Protein AF-A0A5N5T866-F1 (afdb_monomer)

Radius of gyration: 34.42 Å; Cα contacts (8 Å, |Δi|>4): 863; chains: 1; bounding box: 87×98×112 Å

Sequence (729 aa):
MKEPYFLEASLPQYVKKYMQENKVIDIEDMTIYLMKTHKDFKFKKKRNFMKSVEKAYKWELYKMAQETPVKELNDYENFKIDNGDNEDIIEVSVKKDSSSKKENDFDINKWYKSPSAKSSEVSTENEEVQKPAKNKKRKREEDIDSLIINELKKSKGSVEKLTFKHDLSSFKGLKYLPVGIGRIAAFFVAKHRHILAKSFLLAGPLGSGKSMIIEYFASRFQIPVIRISTSSLNSGPVNNGKNVMKEAVSEALANEPCILHITNIDDISKKEYGTNRGIDRNINEQIVDAIQKLRNSDKKVLLVAEARNLEQIDSVLHSKFQKIINFPVLCQEAKLLIIKQLCEERGLDLQDINLDDIVSRTTSFVAGDLIKLIEHVADIIYEREVLSLSKEALDDPFGEHFTNEYASKLDVPTRKVTDKDFYTAFSMFKPTLKEKGFPTMSNTKWEDIGGLEDIKQEIREKVLGPIKYKDEYARFGIKKPVGILMYGPPGCGKTILTEAVANEAGVNLCSVRGPELLNMYQGESERGIREVFQRAASVAPCIIFFDEFDSLCQNRVGSMDNGSRYTIVNTLLAEMNGFGGRNDVYVMAATNKPEVVDPAMLRPGRIDTTLYIGLPDAKGRAAIMKTTARKEGAQLGSDVDLENIALSCENYSGADCTHLVELACRASFREAYPHGDVKIKVNDCSVYKKHFQIAINLVEPSVSSEDREWYLKMKNRIEDFRKGRKSSR

Nearest PDB structures (foldseek):
  5vca-assembly1_N  TM=6.622E-01  e=6.361E-33  Thermoplasma acidophilum DSM 1728
  5e7p-assembly1_A  TM=6.153E-01  e=2.567E-33  Mycolicibacterium smegmatis MC2 155
  6nyy-assembly1_B  TM=9.088E-01  e=3.220E-19  Homo sapiens
  8xqx-assembly1_C  TM=7.242E-01  e=9.431E-18  Chlamydomonas reinhardtii
  8xqx-assembly1_B  TM=4.680E-01  e=9.114E-17  Chlamydomonas reinhardtii

pLDDT: mean 71.02, std 19.67, range [20.16, 93.69]

Secondary structure (DSSP, 8-state):
-PPPP-S-TTHHHHHHHHHHH-SS--HHHHHHHHHHH-GGGTTS-HHHHHHHHHHHHHHHHHHHHHHS-TT--SS-S--------------------------------------------------------SHHHHHHHHHHHHHHHHHHHHHS-----------GGGGTT-TTSHHHHHHHHHHHH-S--SSS--EEEEESSTTSSHHHHHHHHHHHHT--EEEEEHHHHHSSSTTHHHHHHHHHHHHHHHSSSEEEEEE-THHHH--S-STTTTHHHHHHHHHHHHHHHHHHS-S-EEEEEE-S-GGGS-HHHHHH-SEEEE-PPPPHHHHHHHHHHHHHTTTEE-TT--HHHHHHHTTT--HHHHHHHHHHHHHHHHHHHHHHHHHHGGG-SS-TTTTTHHHHHH--S-EE--HHHHHHHHHH---GGGSTT--B-----GGGS-S-HHHHHHHIIIIIHHHH-HHHHHHTTPPPP-EEEEES-TTS-HHHHHHHHHHHHT-EEEEEEHHHHHTS-TTHHHHHHHHHHHHHHHT-SEEEEEESHHHHSB-SSS-TTTHHHHHHHHHHHHHHHHHTTTS-EEEEEEES-GGGB-TTTTSTTSS-EEEE--PPPHHHHHHHHHHHHHHTTPEEPTT--HHHHHHH-TT--HHHHHHHHHHHHHHHHHHH-SSS-----GGG-EEPHHHHHHHHTT---SS-HHHHHHHHHHHHHHHHHHTT-----

Mean predicted aligned error: 19.39 Å

Solvent-accessible surface area (backbone atoms only — not comparable to full-atom values): 42950 Å² total; per-residue (Å²): 132,80,87,76,91,60,99,50,87,64,50,48,61,55,46,52,52,52,58,74,77,43,95,73,84,56,65,68,59,51,42,54,47,47,31,71,75,35,80,94,42,54,86,56,62,62,82,64,49,36,56,54,50,51,54,32,48,56,50,50,52,55,50,55,69,69,73,57,76,100,80,85,79,86,86,72,86,86,71,84,85,83,83,84,84,76,88,79,91,84,90,85,85,90,84,89,88,79,87,89,90,77,90,81,89,82,89,82,84,88,85,80,80,85,84,85,84,84,90,79,88,85,88,79,90,82,85,91,83,91,82,96,73,61,75,74,49,52,55,52,51,52,53,47,51,52,49,49,52,51,49,52,55,58,69,50,79,68,80,76,81,75,85,75,86,78,56,83,67,80,57,58,47,57,86,79,50,57,71,54,53,47,53,57,53,44,58,75,72,53,87,72,78,88,83,58,75,44,32,37,37,41,28,26,61,79,47,59,47,67,66,57,54,56,50,45,52,25,64,77,69,72,34,56,69,50,77,42,54,47,70,60,44,70,52,70,64,101,59,43,34,64,49,52,55,49,52,53,52,52,48,39,68,68,49,65,54,18,36,42,36,35,43,50,49,34,84,54,28,55,71,73,96,64,94,61,68,67,60,37,50,54,50,52,53,48,55,51,51,50,53,53,51,50,65,74,42,96,62,60,42,38,39,40,34,32,26,52,48,70,78,33,38,33,70,71,62,59,71,68,44,71,39,75,41,77,44,63,81,65,50,63,72,24,47,48,42,41,50,53,47,61,27,57,80,67,25,44,44,62,90,91,50,69,60,68,61,54,40,62,72,43,42,44,37,33,62,48,45,50,54,51,47,54,47,44,30,50,49,53,50,49,52,52,52,52,58,51,52,53,55,62,44,68,78,46,90,79,56,90,68,73,69,61,67,58,50,59,69,68,65,54,78,64,44,86,63,54,66,65,42,53,55,52,34,54,76,77,54,84,53,72,49,73,52,86,65,49,66,30,58,45,85,48,45,69,78,73,49,41,49,62,60,70,60,54,50,54,44,42,62,60,51,39,38,56,67,76,40,47,70,57,37,58,73,72,66,56,79,74,73,41,18,36,36,38,32,34,61,73,49,42,48,67,70,60,51,53,34,17,51,28,34,78,59,74,30,30,32,29,60,44,50,26,64,69,42,65,75,40,60,96,70,46,30,48,49,49,52,54,49,45,54,51,54,38,46,70,47,46,52,17,38,39,35,32,36,49,38,38,70,49,30,56,47,95,80,87,66,99,78,48,72,66,52,54,52,37,41,53,45,54,54,50,52,48,60,70,52,63,81,80,43,65,55,39,39,38,34,31,26,67,47,71,87,38,38,39,70,80,50,58,36,82,69,33,33,56,40,77,45,81,43,60,72,56,51,45,71,22,38,22,36,34,37,52,35,45,32,63,74,74,66,53,44,70,31,97,74,50,54,51,61,68,52,22,62,76,50,65,63,31,23,54,45,49,36,45,50,36,50,52,41,12,49,50,44,37,49,46,69,77,48,79,56,103,69,80,92,73,75,88,83,74,74,46,33,41,48,70,25,44,56,56,18,59,78,70,58,76,56,88,43,53,75,65,55,53,53,49,52,51,54,48,52,52,52,55,50,34,58,74,69,68,50,78,78,90,124

Foldseek 3Di:
DPDDDAPDPCLLVLLLVVPVVDPDDDLLVSLVCCLVPDPVNVPDDSVVVSVRSVSSNVVVVVVVVVVDDPDDDPPPPPDDDDDDDDDDDDDDDDDDDDDDDDDDDDDDDDDDDDDDDDDDDDDDDDDDDDDPDCPVVVVVVVVVVVVVVVVVVVVPDPQPPPLDDDDPLLQVQCPPCCVVLVLVVCLVPPPDQQPHFQFEEEEAAPQQCQVVSVVNSCNVVVAGEDEDEVVQLVPDPLCRVVVVLVVSLVVCQVRFQHEYEYEALLVLFADDDDDPVRRSVVNLVSVLVSLVVSNPDSTNYHYYYYHHHPNRHHPVSNVSGPYYHYRAAGALRSLLSNLVVLCVVQQEDCVVHDSSVLSQLCQLAHSSLSNVLVVQLVVLQLVVLVVVVVVVVVVPPPCPPPPPPVVVVSPDSHGYGDVVSSVVSSVVDDHRSVPAQAWTQFPQAPLLAFDPVVVVVVCCVQPLCCLVPVVVCVVVVPFRALEEEEEEAPQQCLVSVVNNSCNVSSATEGEDELVVLVPDPQPSSLVVLVSSLVSCLSRPPYEYEYEQCLSLAFDPPDDPPCPSSVVSNVSNLVSSLVVLPDRNYYYYYYHHCPVGGYCSQCDGSHNVHYHYRYADDLSRLLRLLVSLCVVVVAAADPQDDSSVLSVLPPLAHSNLSNVLSVQLLVQLVCVVPVDPDDDDDPPSSHRYPVSSVVSSVVGDHPADPVSNVVSVVVVVVVVCVVVVNDDDD

InterPro domains:
  IPR003593 AAA+ ATPase domain [SM00382] (196-369)
  IPR003593 AAA+ ATPase domain [SM00382] (480-617)
  IPR003959 ATPase, AAA-type, core [PF00004] (201-328)
  IPR003959 ATPase, AAA-type, core [PF00004] (484-614)
  IPR027417 P-loop containing nucleoside triphosphate hydrolase [G3DSA:3.40.50.300] (196-436)
  IPR027417 P-loop containing nucleoside triphosphate hydrolase [G3DSA:3.40.50.300] (442-711)
  IPR027417 P-loop containing nucleoside triphosphate hydrolase [SSF52540] (195-438)
  IPR027417 P-loop containing nucleoside triphosphate hydrolase [SSF52540] (443-714)
  IPR031996 NVL2, nucleolin binding domain [PF16725] (2-58)
  IPR038100 NVL2, N-terminal domain superfamily [G3DSA:1.10.10.2010] (1-63)
  IPR041569 AAA ATPase, AAA+ lid domain [PF17862] (639-673)
  IPR050168 AAA ATPase domain-containing protein [PTHR23077] (90-715)

Structure (mmCIF, N/CA/C/O backbone):
data_AF-A0A5N5T866-F1
#
_entry.id   AF-A0A5N5T866-F1
#
loop_
_atom_site.group_PDB
_atom_site.id
_atom_site.type_symbol
_atom_site.label_atom_id
_atom_site.label_alt_id
_atom_site.label_comp_id
_atom_site.label_asym_id
_atom_site.label_entity_id
_atom_site.label_seq_id
_atom_site.pdbx_PDB_ins_code
_atom_site.Cartn_x
_atom_site.Cartn_y
_atom_site.Cartn_z
_atom_site.occupancy
_atom_site.B_iso_or_equiv
_atom_site.auth_seq_id
_atom_site.auth_comp_id
_atom_site.auth_asym_id
_atom_site.auth_atom_id
_atom_site.pdbx_PDB_model_num
ATOM 1 N N . MET A 1 1 ? 15.638 35.175 27.820 1.00 55.84 1 MET A N 1
ATOM 2 C CA . MET A 1 1 ? 15.957 33.738 27.992 1.00 55.84 1 MET A CA 1
ATOM 3 C C . MET A 1 1 ? 16.398 33.530 29.442 1.00 55.84 1 MET A C 1
ATOM 5 O O . MET A 1 1 ? 17.077 34.408 29.956 1.00 55.84 1 MET A O 1
ATOM 9 N N . LYS A 1 2 ? 15.973 32.466 30.147 1.00 64.25 2 LYS A N 1
ATOM 10 C CA . LYS A 1 2 ? 16.491 32.180 31.509 1.00 64.25 2 LYS A CA 1
ATOM 11 C C . LYS A 1 2 ? 17.916 31.636 31.401 1.00 64.25 2 LYS A C 1
ATOM 13 O O . LYS A 1 2 ? 18.177 30.886 30.463 1.00 64.25 2 LYS A O 1
ATOM 18 N N . GLU A 1 3 ? 18.788 31.975 32.352 1.00 69.69 3 GLU A N 1
ATOM 19 C CA . GLU A 1 3 ? 20.176 31.502 32.335 1.00 69.69 3 GLU A CA 1
ATOM 20 C C . GLU A 1 3 ? 20.229 29.963 32.343 1.00 69.69 3 GLU A C 1
ATOM 22 O O . GLU A 1 3 ? 19.683 29.325 33.252 1.00 69.69 3 GLU A O 1
ATOM 27 N N . PRO A 1 4 ? 20.822 29.338 31.312 1.00 74.31 4 PRO A N 1
ATOM 28 C CA . PRO A 1 4 ? 20.931 27.895 31.251 1.00 74.31 4 PRO A CA 1
ATOM 29 C C . PRO A 1 4 ? 21.944 27.385 32.277 1.00 74.31 4 PRO A C 1
ATOM 31 O O . PRO A 1 4 ? 23.082 27.834 32.317 1.00 74.31 4 PRO A O 1
ATOM 34 N N . TYR A 1 5 ? 21.568 26.356 33.038 1.00 73.25 5 TYR A N 1
ATOM 35 C CA . TYR A 1 5 ? 22.536 25.627 33.857 1.00 73.25 5 TYR A CA 1
ATOM 36 C C . TYR A 1 5 ? 23.616 24.985 32.970 1.00 73.25 5 TYR A C 1
ATOM 38 O O . TYR A 1 5 ? 23.291 24.302 31.985 1.00 73.25 5 TYR A O 1
ATOM 46 N N . PHE A 1 6 ? 24.877 25.190 33.347 1.00 76.44 6 PHE A N 1
ATOM 47 C CA . PHE A 1 6 ? 26.064 24.569 32.767 1.00 76.44 6 PHE A CA 1
ATOM 48 C C . PHE A 1 6 ? 26.688 23.626 33.799 1.00 76.44 6 PHE A C 1
ATOM 50 O O . PHE A 1 6 ? 26.777 23.970 34.975 1.00 76.44 6 PHE A O 1
ATOM 57 N N . LEU A 1 7 ? 27.141 22.450 33.356 1.00 68.56 7 LEU A N 1
ATOM 58 C CA . LEU A 1 7 ? 27.915 21.525 34.196 1.00 68.56 7 LEU A CA 1
ATOM 59 C C . LEU A 1 7 ? 29.282 22.124 34.572 1.00 68.56 7 LEU A C 1
ATOM 61 O O . LEU A 1 7 ? 29.853 21.789 35.605 1.00 68.56 7 LEU A O 1
ATOM 65 N N . GLU A 1 8 ? 29.792 23.027 33.736 1.00 74.25 8 GLU A N 1
ATOM 66 C CA . GLU A 1 8 ? 31.057 23.727 33.896 1.00 74.25 8 GLU A CA 1
ATOM 67 C C . GLU A 1 8 ? 30.831 25.241 34.004 1.00 74.25 8 GLU A C 1
ATOM 69 O O . GLU A 1 8 ? 30.550 25.906 33.007 1.00 74.25 8 GLU A O 1
ATOM 74 N N . ALA A 1 9 ? 31.006 25.812 35.199 1.00 72.94 9 ALA A N 1
ATOM 75 C CA . ALA A 1 9 ? 30.802 27.247 35.428 1.00 72.94 9 ALA A CA 1
ATOM 76 C C . ALA A 1 9 ? 31.744 28.156 34.604 1.00 72.94 9 ALA A C 1
ATOM 78 O O . ALA A 1 9 ? 31.394 29.295 34.304 1.00 72.94 9 ALA A O 1
ATOM 79 N N . SER A 1 10 ? 32.922 27.659 34.211 1.00 79.38 10 SER A N 1
ATOM 80 C CA . SER A 1 10 ? 33.915 28.393 33.410 1.00 79.38 10 SER A CA 1
ATOM 81 C C . SER A 1 10 ? 33.677 28.332 31.894 1.00 79.38 10 SER A C 1
ATOM 83 O O . SER A 1 10 ? 34.253 29.130 31.154 1.00 79.38 10 SER A O 1
ATOM 85 N N . LEU A 1 11 ? 32.825 27.423 31.400 1.00 84.38 11 LEU A N 1
ATOM 86 C CA . LEU A 1 11 ? 32.651 27.197 29.959 1.00 84.38 11 LEU A CA 1
ATOM 87 C C . LEU A 1 11 ? 32.148 28.437 29.187 1.00 84.38 11 LEU A C 1
ATOM 89 O O . LEU A 1 11 ? 32.743 28.736 28.150 1.00 84.38 11 LEU A O 1
ATOM 93 N N . PRO A 1 12 ? 31.144 29.208 29.661 1.00 84.00 12 PRO A N 1
ATOM 94 C CA . PRO A 1 12 ? 30.678 30.398 28.942 1.00 84.00 12 PRO A CA 1
ATOM 95 C C . PRO A 1 12 ? 31.758 31.476 28.782 1.00 84.00 12 PRO A C 1
ATOM 97 O O . PRO A 1 12 ? 31.807 32.146 27.756 1.00 84.00 12 PRO A O 1
ATOM 100 N N . GLN A 1 13 ? 32.669 31.609 29.754 1.00 84.06 13 GLN A N 1
ATOM 101 C CA . GLN A 1 13 ? 33.764 32.584 29.693 1.00 84.06 13 GLN A CA 1
ATOM 102 C C . GLN A 1 13 ? 34.777 32.233 28.595 1.00 84.06 13 GLN A C 1
ATOM 104 O O . GLN A 1 13 ? 35.205 33.113 27.847 1.00 84.06 13 GLN A O 1
ATOM 109 N N . TYR A 1 14 ? 35.130 30.951 28.455 1.00 87.00 14 TYR A N 1
ATOM 110 C CA . TYR A 1 14 ? 36.039 30.503 27.396 1.00 87.00 14 TYR A CA 1
ATOM 111 C C . TYR A 1 14 ? 35.395 30.550 26.008 1.00 87.00 14 TYR A C 1
ATOM 113 O O . TYR A 1 14 ? 36.064 30.932 25.050 1.00 87.00 14 TYR A O 1
ATOM 121 N N . VAL A 1 15 ? 34.097 30.244 25.901 1.00 85.69 15 VAL A N 1
ATOM 122 C CA . VAL A 1 15 ? 33.342 30.418 24.650 1.00 85.69 15 VAL A CA 1
ATOM 123 C C . VAL A 1 15 ? 33.287 31.895 24.250 1.00 85.69 15 VAL A C 1
ATOM 125 O O . VAL A 1 15 ? 33.646 32.213 23.119 1.00 85.69 15 VAL A O 1
ATOM 128 N N . LYS A 1 16 ? 32.963 32.816 25.175 1.00 85.94 16 LYS A N 1
ATOM 129 C CA . LYS A 1 16 ? 32.983 34.266 24.904 1.00 85.94 16 LYS A CA 1
ATOM 130 C C . LYS A 1 16 ? 34.347 34.737 24.398 1.00 85.94 16 LYS A C 1
ATOM 132 O O . LYS A 1 16 ? 34.407 35.476 23.419 1.00 85.94 16 LYS A O 1
ATOM 137 N N . LYS A 1 17 ? 35.439 34.290 25.030 1.00 85.56 17 LYS A N 1
ATOM 138 C CA . LYS A 1 17 ? 36.800 34.632 24.598 1.00 85.56 17 LYS A CA 1
ATOM 139 C C . LYS A 1 17 ? 37.091 34.124 23.179 1.00 85.56 17 LYS A C 1
ATOM 141 O O . LYS A 1 17 ? 37.561 34.891 22.347 1.00 85.56 17 LYS A O 1
ATOM 146 N N . TYR A 1 18 ? 36.749 32.871 22.879 1.00 83.88 18 TYR A N 1
ATOM 147 C CA . TYR A 1 18 ? 36.944 32.298 21.544 1.00 83.88 18 TYR A CA 1
ATOM 148 C C . TYR A 1 18 ? 36.135 33.034 20.459 1.00 83.88 18 TYR A C 1
ATOM 150 O O . TYR A 1 18 ? 36.651 33.260 19.366 1.00 83.88 18 TYR A O 1
ATOM 158 N N . MET A 1 19 ? 34.904 33.464 20.770 1.00 83.50 19 MET A N 1
ATOM 159 C CA . MET A 1 19 ? 34.069 34.280 19.873 1.00 83.50 19 MET A CA 1
ATOM 160 C C . MET A 1 19 ? 34.658 35.671 19.591 1.00 83.50 19 MET A C 1
ATOM 162 O O . MET A 1 19 ? 34.435 36.216 18.518 1.00 83.50 19 MET A O 1
ATOM 166 N N . GLN A 1 20 ? 35.394 36.263 20.538 1.00 82.19 20 GLN A N 1
ATOM 167 C CA . GLN A 1 20 ? 36.053 37.562 20.341 1.00 82.19 20 GLN A CA 1
ATOM 168 C C . GLN A 1 20 ? 37.326 37.458 19.488 1.00 82.19 20 GLN A C 1
ATOM 170 O O . GLN A 1 20 ? 37.702 38.424 18.828 1.00 82.19 20 GLN A O 1
ATOM 175 N N . GLU A 1 21 ? 37.989 36.299 19.498 1.00 80.94 21 GLU A N 1
ATOM 176 C CA . GLU A 1 21 ? 39.255 36.068 18.792 1.00 80.94 21 GLU A CA 1
ATOM 177 C C . GLU A 1 21 ? 39.066 35.559 17.344 1.00 80.94 21 GLU A C 1
ATOM 179 O O . GLU A 1 21 ? 39.984 35.695 16.536 1.00 80.94 21 GLU A O 1
ATOM 184 N N . ASN A 1 22 ? 37.892 35.017 16.979 1.00 78.75 22 ASN A N 1
ATOM 185 C CA . ASN A 1 22 ? 37.653 34.358 15.684 1.00 78.75 22 ASN A CA 1
ATOM 186 C C . ASN A 1 22 ? 36.429 34.928 14.940 1.00 78.75 22 ASN A C 1
ATOM 188 O O . ASN A 1 22 ? 35.336 35.000 15.493 1.00 78.75 22 ASN A O 1
ATOM 192 N N . LYS A 1 23 ? 36.597 35.289 13.656 1.00 57.03 23 LYS A N 1
ATOM 193 C CA . LYS A 1 23 ? 35.537 35.902 12.818 1.00 57.03 23 LYS A CA 1
ATOM 194 C C . LYS A 1 23 ? 34.537 34.918 12.199 1.00 57.03 23 LYS A C 1
ATOM 196 O O . LYS A 1 23 ? 33.439 35.328 11.843 1.00 57.03 23 LYS A O 1
ATOM 201 N N . VAL A 1 24 ? 34.926 33.657 12.024 1.00 51.78 24 VAL A N 1
ATOM 202 C CA . VAL A 1 24 ? 34.078 32.571 11.505 1.00 51.78 24 VAL A CA 1
ATOM 203 C C . VAL A 1 24 ? 34.125 31.456 12.538 1.00 51.78 24 VAL A C 1
ATOM 205 O O . VAL A 1 24 ? 35.199 31.160 13.062 1.00 51.78 24 VAL A O 1
ATOM 208 N N . ILE A 1 25 ? 32.965 30.903 12.890 1.00 75.06 25 ILE A N 1
ATOM 209 C CA . ILE A 1 25 ? 32.816 30.073 14.086 1.00 75.06 25 ILE A CA 1
ATOM 210 C C . ILE A 1 25 ? 32.086 28.777 13.740 1.00 75.06 25 ILE A C 1
ATOM 212 O O . ILE A 1 25 ? 30.860 28.753 13.650 1.00 75.06 25 ILE A O 1
ATOM 216 N N . ASP A 1 26 ? 32.850 27.694 13.615 1.00 81.56 26 ASP A N 1
ATOM 217 C CA . ASP A 1 26 ? 32.324 26.332 13.679 1.00 81.56 26 ASP A CA 1
ATOM 218 C C . ASP A 1 26 ? 32.317 25.853 15.146 1.00 81.56 26 ASP A C 1
ATOM 220 O O . ASP A 1 26 ? 33.270 26.043 15.911 1.00 81.56 26 ASP A O 1
ATOM 224 N N . ILE A 1 27 ? 31.208 25.237 15.556 1.00 83.00 27 ILE A N 1
ATOM 225 C CA . ILE A 1 27 ? 31.008 24.663 16.889 1.00 83.00 27 ILE A CA 1
ATOM 226 C C . ILE A 1 27 ? 31.921 23.446 17.095 1.00 83.00 27 ILE A C 1
ATOM 228 O O . ILE A 1 27 ? 32.386 23.210 18.216 1.00 83.00 27 ILE A O 1
ATOM 232 N N . GLU A 1 28 ? 32.206 22.671 16.047 1.00 83.81 28 GLU A N 1
ATOM 233 C CA . GLU A 1 28 ? 33.075 21.501 16.129 1.00 83.81 28 GLU A CA 1
ATOM 234 C C . GLU A 1 28 ? 34.541 21.899 16.338 1.00 83.81 28 GLU A C 1
ATOM 236 O O . GLU A 1 28 ? 35.172 21.400 17.279 1.00 83.81 28 GLU A O 1
ATOM 241 N N . ASP A 1 29 ? 35.047 22.866 15.571 1.00 83.31 29 ASP A N 1
ATOM 242 C CA . ASP A 1 29 ? 36.397 23.412 15.755 1.00 83.31 29 ASP A CA 1
ATOM 243 C C . ASP A 1 29 ? 36.557 24.118 17.104 1.00 83.31 29 ASP A C 1
ATOM 245 O O . ASP A 1 29 ? 37.543 23.877 17.807 1.00 83.31 29 ASP A O 1
ATOM 249 N N . MET A 1 30 ? 35.561 24.901 17.540 1.00 83.81 30 MET A N 1
ATOM 250 C CA . MET A 1 30 ? 35.545 25.482 18.886 1.00 83.81 30 MET A CA 1
ATOM 251 C C . MET A 1 30 ? 35.616 24.392 19.965 1.00 83.81 30 MET A C 1
ATOM 253 O O . MET A 1 30 ? 36.385 24.503 20.923 1.00 83.81 30 MET A O 1
ATOM 257 N N . THR A 1 31 ? 34.853 23.305 19.811 1.00 85.94 31 THR A N 1
ATOM 258 C CA . THR A 1 31 ? 34.869 22.173 20.750 1.00 85.94 31 THR A CA 1
ATOM 259 C C . THR A 1 31 ? 36.255 21.519 20.795 1.00 85.94 31 THR A C 1
ATOM 261 O O . THR A 1 31 ? 36.778 21.253 21.881 1.00 85.94 31 THR A O 1
ATOM 264 N N . ILE A 1 32 ? 36.882 21.293 19.636 1.00 84.56 32 ILE A N 1
ATOM 265 C CA . ILE A 1 32 ? 38.226 20.705 19.524 1.00 84.56 32 ILE A CA 1
ATOM 266 C C . ILE A 1 32 ? 39.288 21.635 20.127 1.00 84.56 32 ILE A C 1
ATOM 268 O O . ILE A 1 32 ? 40.163 21.162 20.858 1.00 84.56 32 ILE A O 1
ATOM 272 N N . TYR A 1 33 ? 39.208 22.942 19.868 1.00 85.69 33 TYR A N 1
ATOM 273 C CA . TYR A 1 33 ? 40.094 23.950 20.449 1.00 85.69 33 TYR A CA 1
ATOM 274 C C . TYR A 1 33 ? 39.990 23.956 21.977 1.00 85.69 33 TYR A C 1
ATOM 276 O O . TYR A 1 33 ? 40.998 23.791 22.664 1.00 85.69 33 TYR A O 1
ATOM 284 N N . LEU A 1 34 ? 38.775 24.056 22.528 1.00 85.75 34 LEU A N 1
ATOM 285 C CA . LEU A 1 34 ? 38.558 24.094 23.976 1.00 85.75 34 LEU A CA 1
ATOM 286 C C . LEU A 1 34 ? 39.078 22.824 24.670 1.00 85.75 34 LEU A C 1
ATOM 288 O O . LEU A 1 34 ? 39.706 22.922 25.725 1.00 85.75 34 LEU A O 1
ATOM 292 N N . MET A 1 35 ? 38.896 21.645 24.061 1.00 84.50 35 MET A N 1
ATOM 293 C CA . MET A 1 35 ? 39.428 20.373 24.576 1.00 84.50 35 MET A CA 1
ATOM 294 C C . MET A 1 35 ? 40.960 20.253 24.500 1.00 84.50 35 MET A C 1
ATOM 296 O O . MET A 1 35 ? 41.551 19.543 25.318 1.00 84.50 35 MET A O 1
ATOM 300 N N . LYS A 1 36 ? 41.616 20.913 23.535 1.00 83.62 36 LYS A N 1
ATOM 301 C CA . LYS A 1 36 ? 43.086 20.941 23.415 1.00 83.62 36 LYS A CA 1
ATOM 302 C C . LYS A 1 36 ? 43.720 21.952 24.374 1.00 83.62 36 LYS A C 1
ATOM 304 O O . LYS A 1 36 ? 44.722 21.630 25.012 1.00 83.62 36 LYS A O 1
ATOM 309 N N . THR A 1 37 ? 43.139 23.147 24.475 1.00 82.50 37 THR A N 1
ATOM 310 C CA . THR A 1 37 ? 43.719 24.302 25.179 1.00 82.50 37 THR A CA 1
ATOM 311 C C . THR A 1 37 ? 43.468 24.266 26.690 1.00 82.50 37 THR A C 1
ATOM 313 O O . THR A 1 37 ? 44.355 24.625 27.465 1.00 82.50 37 THR A O 1
ATOM 316 N N . HIS A 1 38 ? 42.302 23.785 27.143 1.00 82.06 38 HIS A N 1
ATOM 317 C CA . HIS A 1 38 ? 41.930 23.785 28.563 1.00 82.06 38 HIS A CA 1
ATOM 318 C C . HIS A 1 38 ? 41.943 22.372 29.161 1.00 82.06 38 HIS A C 1
ATOM 320 O O . HIS A 1 38 ? 41.216 21.474 28.729 1.00 82.06 38 HIS A O 1
ATOM 326 N N . LYS A 1 39 ? 42.753 22.176 30.214 1.00 74.88 39 LYS A N 1
ATOM 327 C CA . LYS A 1 39 ? 42.912 20.879 30.903 1.00 74.88 39 LYS A CA 1
ATOM 328 C C . LYS A 1 39 ? 41.575 20.312 31.404 1.00 74.88 39 LYS A C 1
ATOM 330 O O . LYS A 1 39 ? 41.362 19.105 31.310 1.00 74.88 39 LYS A O 1
ATOM 335 N N . ASP A 1 40 ? 40.666 21.184 31.833 1.00 73.81 40 ASP A N 1
ATOM 336 C CA . ASP A 1 40 ? 39.353 20.862 32.412 1.00 73.81 40 ASP A CA 1
ATOM 337 C C . ASP A 1 40 ? 38.398 20.147 31.436 1.00 73.81 40 ASP A C 1
ATOM 339 O O . ASP A 1 40 ? 37.416 19.524 31.853 1.00 73.81 40 ASP A O 1
ATOM 343 N N . PHE A 1 41 ? 38.666 20.226 30.127 1.00 79.94 41 PHE A N 1
ATOM 344 C CA . PHE A 1 41 ? 37.817 19.657 29.073 1.00 79.94 41 PHE A CA 1
ATOM 345 C C . PHE A 1 41 ? 38.467 18.472 28.341 1.00 79.94 41 PHE A C 1
ATOM 347 O O . PHE A 1 41 ? 37.779 17.732 27.635 1.00 79.94 41 PHE A O 1
ATOM 354 N N . LYS A 1 42 ? 39.766 18.227 28.561 1.00 72.81 42 LYS A N 1
ATOM 355 C CA . LYS A 1 42 ? 40.588 17.272 27.797 1.00 72.81 42 LYS A CA 1
ATOM 356 C C . LYS A 1 42 ? 40.096 15.816 27.829 1.00 72.81 42 LYS A C 1
ATOM 358 O O . LYS A 1 42 ? 40.296 15.086 26.864 1.00 72.81 42 LYS A O 1
ATOM 363 N N . PHE A 1 43 ? 39.442 15.393 28.913 1.00 74.12 43 PHE A N 1
ATOM 364 C CA . PHE A 1 43 ? 38.974 14.010 29.114 1.00 74.12 43 PHE A CA 1
ATOM 365 C C . PHE A 1 43 ? 37.473 13.800 28.830 1.00 74.12 43 PHE A C 1
ATOM 367 O O . PHE A 1 43 ? 36.915 12.756 29.172 1.00 74.12 43 PHE A O 1
ATOM 374 N N . LYS A 1 44 ? 36.781 14.781 28.236 1.00 76.88 44 LYS A N 1
ATOM 375 C CA . LYS A 1 44 ? 35.326 14.710 28.021 1.00 76.88 44 LYS A CA 1
ATOM 376 C C . LYS A 1 44 ? 34.973 14.005 26.711 1.00 76.88 44 LYS A C 1
ATOM 378 O O . LYS A 1 44 ? 35.670 14.122 25.709 1.00 76.88 44 LYS A O 1
ATOM 383 N N . LYS A 1 45 ? 33.845 13.285 26.689 1.00 80.94 45 LYS A N 1
ATOM 384 C CA . LYS A 1 45 ? 33.317 12.680 25.453 1.00 80.94 45 LYS A CA 1
ATOM 385 C C . LYS A 1 45 ? 32.877 13.794 24.492 1.00 80.94 45 LYS A C 1
ATOM 387 O O . LYS A 1 45 ? 31.875 14.455 24.770 1.00 80.94 45 LYS A O 1
ATOM 392 N N . LYS A 1 46 ? 33.588 13.958 23.365 1.00 78.00 46 LYS A N 1
ATOM 393 C CA . LYS A 1 46 ? 33.399 15.026 22.354 1.00 78.00 46 LYS A CA 1
ATOM 394 C C . LYS A 1 46 ? 31.922 15.340 22.072 1.00 78.00 46 LYS A C 1
ATOM 396 O O . LYS A 1 46 ? 31.502 16.472 22.265 1.00 78.00 46 LYS A O 1
ATOM 401 N N . ARG A 1 47 ? 31.107 14.328 21.739 1.00 75.00 47 ARG A N 1
ATOM 402 C CA . ARG A 1 47 ? 29.673 14.482 21.394 1.00 75.00 47 ARG A CA 1
ATOM 403 C C . ARG A 1 47 ? 28.791 15.046 22.521 1.00 75.00 47 ARG A C 1
ATOM 405 O O . ARG A 1 47 ? 27.788 15.692 22.237 1.00 75.00 47 ARG A O 1
ATOM 412 N N . ASN A 1 48 ? 29.145 14.820 23.789 1.00 76.69 48 ASN A N 1
ATOM 413 C CA . ASN A 1 48 ? 28.415 15.392 24.927 1.00 76.69 48 ASN A CA 1
ATOM 414 C C . ASN A 1 48 ? 28.911 16.806 25.246 1.00 76.69 48 ASN A C 1
ATOM 416 O O . ASN A 1 48 ? 28.103 17.680 25.540 1.00 76.69 48 ASN A O 1
ATOM 420 N N . PHE A 1 49 ? 30.225 17.036 25.159 1.00 84.50 49 PHE A N 1
ATOM 421 C CA . PHE A 1 49 ? 30.818 18.347 25.419 1.00 84.50 49 PHE A CA 1
ATOM 422 C C . PHE A 1 49 ? 30.429 19.379 24.347 1.00 84.50 49 PHE A C 1
ATOM 424 O O . PHE A 1 49 ? 30.059 20.494 24.695 1.00 84.50 49 PHE A O 1
ATOM 431 N N . MET A 1 50 ? 30.373 18.974 23.075 1.00 84.69 50 MET A N 1
ATOM 432 C CA . MET A 1 50 ? 29.889 19.786 21.948 1.00 84.69 50 MET A CA 1
ATOM 433 C C . MET A 1 50 ? 28.493 20.381 22.206 1.00 84.69 50 MET A C 1
ATOM 435 O O . MET A 1 50 ? 28.278 21.565 21.973 1.00 84.69 50 MET A O 1
ATOM 439 N N . LYS A 1 51 ? 27.563 19.609 22.791 1.00 82.25 51 LYS A N 1
ATOM 440 C CA . LYS A 1 51 ? 26.224 20.108 23.168 1.00 82.25 51 LYS A CA 1
ATOM 441 C C . LYS A 1 51 ? 26.263 21.150 24.293 1.00 82.25 51 LYS A C 1
ATOM 443 O O . LYS A 1 51 ? 25.435 22.057 24.316 1.00 82.25 51 LYS A O 1
ATOM 448 N N . SER A 1 52 ? 27.212 21.044 25.227 1.00 82.50 52 SER A N 1
ATOM 449 C CA . SER A 1 52 ? 27.442 22.085 26.243 1.00 82.50 52 SER A CA 1
ATOM 450 C C . SER A 1 52 ? 28.049 23.351 25.627 1.00 82.50 52 SER A C 1
ATOM 452 O O . SER A 1 52 ? 27.632 24.450 25.988 1.00 82.50 52 SER A O 1
ATOM 454 N N . VAL A 1 53 ? 28.984 23.202 24.680 1.00 85.75 53 VAL A N 1
ATOM 455 C CA . VAL A 1 53 ? 29.608 24.309 23.929 1.00 85.75 53 VAL A CA 1
ATOM 456 C C . VAL A 1 53 ? 28.562 25.057 23.096 1.00 85.75 53 VAL A C 1
ATOM 458 O O . VAL A 1 53 ? 28.438 26.269 23.234 1.00 85.75 53 VAL A O 1
ATOM 461 N N . GLU A 1 54 ? 27.728 24.348 22.330 1.00 86.56 54 GLU A N 1
ATOM 462 C CA . GLU A 1 54 ? 26.607 24.919 21.566 1.00 86.56 54 GLU A CA 1
ATOM 463 C C . GLU A 1 54 ? 25.648 25.724 22.463 1.00 86.56 54 GLU A C 1
ATOM 465 O O . GLU A 1 54 ? 25.240 26.839 22.128 1.00 86.56 54 GLU A O 1
ATOM 470 N N . LYS A 1 55 ? 25.302 25.179 23.636 1.00 84.50 55 LYS A N 1
ATOM 471 C CA . LYS A 1 55 ? 24.421 25.839 24.610 1.00 84.50 55 LYS A CA 1
ATOM 472 C C . LYS A 1 55 ? 25.051 27.111 25.191 1.00 84.50 55 LYS A C 1
ATOM 474 O O . LYS A 1 55 ? 24.334 28.076 25.445 1.00 84.50 55 LYS A O 1
ATOM 479 N N . ALA A 1 56 ? 26.368 27.117 25.400 1.00 84.94 56 ALA A N 1
ATOM 480 C CA . ALA A 1 56 ? 27.115 28.282 25.874 1.00 84.94 56 ALA A CA 1
ATOM 481 C C . ALA A 1 56 ? 27.243 29.354 24.781 1.00 84.94 56 ALA A C 1
ATOM 483 O O . ALA A 1 56 ? 27.003 30.527 25.049 1.00 84.94 56 ALA A O 1
ATOM 484 N N . TYR A 1 57 ? 27.510 28.945 23.540 1.00 86.44 57 TYR A N 1
ATOM 485 C CA . TYR A 1 57 ? 27.562 29.819 22.368 1.00 86.44 57 TYR A CA 1
ATOM 486 C C . TYR A 1 57 ? 26.230 30.550 22.142 1.00 86.44 57 TYR A C 1
ATOM 488 O O . TYR A 1 57 ? 26.191 31.776 22.063 1.00 86.44 57 TYR A O 1
ATOM 496 N N . LYS A 1 58 ? 25.108 29.815 22.165 1.00 85.75 58 LYS A N 1
ATOM 497 C CA . LYS A 1 58 ? 23.755 30.392 22.058 1.00 85.75 58 LYS A CA 1
ATOM 498 C C . LYS A 1 58 ? 23.413 31.352 23.211 1.00 85.75 58 LYS A C 1
ATOM 500 O O . LYS A 1 58 ? 22.671 32.307 22.999 1.00 85.75 58 LYS A O 1
ATOM 505 N N . TRP A 1 59 ? 23.954 31.131 24.413 1.00 84.69 59 TRP A N 1
ATOM 506 C CA . TRP A 1 59 ? 23.767 32.028 25.564 1.00 84.69 59 TRP A CA 1
ATOM 507 C C . TRP A 1 59 ? 24.560 33.335 25.432 1.00 84.69 59 TRP A C 1
ATOM 509 O O . TRP A 1 59 ? 24.022 34.401 25.726 1.00 84.69 59 TRP A O 1
ATOM 519 N N . GLU A 1 60 ? 25.805 33.283 24.952 1.00 83.31 60 GLU A N 1
ATOM 520 C CA . GLU A 1 60 ? 26.611 34.493 24.742 1.00 83.31 60 GLU A CA 1
ATOM 521 C C . GLU A 1 60 ? 26.132 35.310 23.530 1.00 83.31 60 GLU A C 1
ATOM 523 O O . GLU A 1 60 ? 26.052 36.532 23.641 1.00 83.31 60 GLU A O 1
ATOM 528 N N . LEU A 1 61 ? 25.680 34.672 22.438 1.00 82.94 61 LEU A N 1
ATOM 529 C CA . LEU A 1 61 ? 24.972 35.368 21.349 1.00 82.94 61 LEU A CA 1
ATOM 530 C C . LEU A 1 61 ? 23.730 36.116 21.859 1.00 82.94 61 LEU A C 1
ATOM 532 O O . LEU A 1 61 ? 23.515 37.274 21.508 1.00 82.94 61 LEU A O 1
ATOM 536 N N . TYR A 1 62 ? 22.933 35.480 22.727 1.00 81.44 62 TYR A N 1
ATOM 537 C CA . TYR A 1 62 ? 21.759 36.117 23.328 1.00 81.44 62 TYR A CA 1
ATOM 538 C C . TYR A 1 62 ? 22.130 37.351 24.169 1.00 81.44 62 TYR A C 1
ATOM 540 O O . TYR A 1 62 ? 21.412 38.346 24.113 1.00 81.44 62 TYR A O 1
ATOM 548 N N . LYS A 1 63 ? 23.251 37.325 24.907 1.00 79.44 63 LYS A N 1
ATOM 549 C CA . LYS A 1 63 ? 23.756 38.503 25.639 1.00 79.44 63 LYS A CA 1
ATOM 550 C C . LYS A 1 63 ? 24.219 39.612 24.698 1.00 79.44 63 LYS A C 1
ATOM 552 O O . LYS A 1 63 ? 23.811 40.752 24.885 1.00 79.44 63 LYS A O 1
ATOM 557 N N . MET A 1 64 ? 25.011 39.284 23.674 1.00 76.44 64 MET A N 1
ATOM 558 C CA . MET A 1 64 ? 25.490 40.262 22.687 1.00 76.44 64 MET A CA 1
ATOM 559 C C . MET A 1 64 ? 24.321 40.983 21.998 1.00 76.44 64 MET A C 1
ATOM 561 O O . MET A 1 64 ? 24.363 42.198 21.847 1.00 76.44 64 MET A O 1
ATOM 565 N N . ALA A 1 65 ? 23.238 40.262 21.686 1.00 73.50 65 ALA A N 1
ATOM 566 C CA . ALA A 1 65 ? 22.008 40.825 21.127 1.00 73.50 65 ALA A CA 1
ATOM 567 C C . ALA A 1 65 ? 21.168 41.673 22.112 1.00 73.50 65 ALA A C 1
ATOM 569 O O . ALA A 1 65 ? 20.224 42.335 21.687 1.00 73.50 65 ALA A O 1
ATOM 570 N N . GLN A 1 66 ? 21.462 41.651 23.420 1.00 70.81 66 GLN A N 1
ATOM 571 C CA . GLN A 1 66 ? 20.856 42.561 24.407 1.00 70.81 66 GLN A CA 1
ATOM 572 C C . GLN A 1 66 ? 21.727 43.799 24.686 1.00 70.81 66 GLN A C 1
ATOM 574 O O . GLN A 1 66 ? 21.217 44.787 25.209 1.00 70.81 66 GLN A O 1
ATOM 579 N N . GLU A 1 67 ? 23.023 43.747 24.363 1.00 64.75 67 GLU A N 1
ATOM 580 C CA . GLU A 1 67 ? 23.991 44.830 24.593 1.00 64.75 67 GLU A CA 1
ATOM 581 C C . GLU A 1 67 ? 24.102 45.805 23.395 1.00 64.75 67 GLU A C 1
ATOM 583 O O . GLU A 1 67 ? 24.665 46.891 23.542 1.00 64.75 67 GLU A O 1
ATOM 588 N N . THR A 1 68 ? 23.543 45.470 22.223 1.00 46.12 68 THR A N 1
ATOM 589 C CA . THR A 1 68 ? 23.568 46.311 21.011 1.00 46.12 68 THR A CA 1
ATOM 590 C C . THR A 1 68 ? 22.354 47.254 20.881 1.00 46.12 68 THR A C 1
ATOM 592 O O . THR A 1 68 ? 21.206 46.810 20.953 1.00 46.12 68 THR A O 1
ATOM 595 N N . PRO A 1 69 ? 22.554 48.569 20.640 1.00 42.59 69 PRO A N 1
ATOM 596 C CA . PRO A 1 69 ? 21.458 49.507 20.392 1.00 42.59 69 PRO A CA 1
ATOM 597 C C . PRO A 1 69 ? 20.837 49.333 18.992 1.00 42.59 69 PRO A C 1
ATOM 599 O O . PRO A 1 69 ? 21.519 49.064 18.006 1.00 42.59 69 PRO A O 1
ATOM 602 N N . VAL A 1 70 ? 19.518 49.535 18.906 1.00 44.34 70 VAL A N 1
ATOM 603 C CA . VAL A 1 70 ? 18.647 49.138 17.779 1.00 44.34 70 VAL A CA 1
ATOM 604 C C . VAL A 1 70 ? 18.768 50.061 16.549 1.00 44.34 70 VAL A C 1
ATOM 606 O O . VAL A 1 70 ? 17.814 50.756 16.199 1.00 44.34 70 VAL A O 1
ATOM 609 N N . LYS A 1 71 ? 19.937 50.116 15.891 1.00 39.69 71 LYS A N 1
ATOM 610 C CA . LYS A 1 71 ? 20.105 50.861 14.621 1.00 39.69 71 LYS A CA 1
ATOM 611 C C . LYS A 1 71 ? 20.882 50.178 13.491 1.00 39.69 71 LYS A C 1
ATOM 613 O O . LYS A 1 71 ? 20.792 50.666 12.371 1.00 39.69 71 LYS A O 1
ATOM 618 N N . GLU A 1 72 ? 21.554 49.053 13.727 1.00 37.69 72 GLU A N 1
ATOM 619 C CA . GLU A 1 72 ? 22.277 48.310 12.679 1.00 37.69 72 GLU A CA 1
ATOM 620 C C . GLU A 1 72 ? 21.934 46.815 12.772 1.00 37.69 72 GLU A C 1
ATOM 622 O O . GLU A 1 72 ? 22.604 46.046 13.454 1.00 37.69 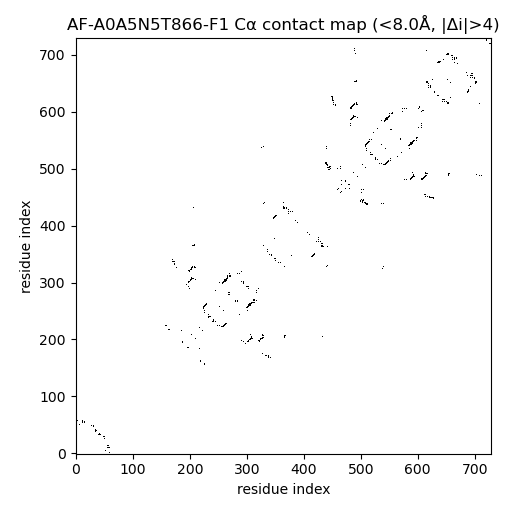72 GLU A O 1
ATOM 627 N N . LEU A 1 73 ? 20.824 46.415 12.138 1.00 34.09 73 LEU A N 1
ATOM 628 C CA . LEU A 1 73 ? 20.295 45.041 12.190 1.00 34.09 73 LEU A CA 1
ATOM 629 C C . LEU A 1 73 ? 19.891 44.461 10.820 1.00 34.09 73 LEU A C 1
ATOM 631 O O . LEU A 1 73 ? 19.305 43.385 10.774 1.00 34.09 73 LEU A O 1
ATOM 635 N N . ASN A 1 74 ? 20.241 45.125 9.711 1.00 33.09 74 ASN A N 1
ATOM 636 C CA . ASN A 1 74 ? 19.879 44.672 8.358 1.00 33.09 74 ASN A CA 1
ATOM 637 C C . ASN A 1 74 ? 20.944 43.799 7.659 1.00 33.09 74 ASN A C 1
ATOM 639 O O . ASN A 1 74 ? 20.628 43.193 6.641 1.00 33.09 74 ASN A O 1
ATOM 643 N N . ASP A 1 75 ? 22.167 43.684 8.196 1.00 31.98 75 ASP A N 1
ATOM 644 C CA . ASP A 1 75 ? 23.295 43.028 7.499 1.00 31.98 75 ASP A CA 1
ATOM 645 C C . ASP A 1 75 ? 23.702 41.645 8.062 1.00 31.98 75 ASP A C 1
ATOM 647 O O . ASP A 1 75 ? 24.686 41.059 7.610 1.00 31.98 75 ASP A O 1
ATOM 651 N N . TYR A 1 76 ? 22.956 41.082 9.025 1.00 31.98 76 TYR A N 1
ATOM 652 C CA . TYR A 1 76 ? 23.334 39.833 9.719 1.00 31.98 76 TYR A CA 1
ATOM 653 C C . TYR A 1 76 ? 22.439 38.603 9.460 1.00 31.98 76 TYR A C 1
ATOM 655 O O . TYR A 1 76 ? 22.729 37.533 9.994 1.00 31.98 76 TYR A O 1
ATOM 663 N N . GLU A 1 77 ? 21.407 38.680 8.610 1.00 29.39 77 GLU A N 1
ATOM 664 C CA . GLU A 1 77 ? 20.551 37.511 8.296 1.00 29.39 77 GLU A CA 1
ATOM 665 C C . GLU A 1 77 ? 21.145 36.531 7.257 1.00 29.39 77 GLU A C 1
ATOM 667 O O . GLU A 1 77 ? 20.563 35.480 6.991 1.00 29.39 77 GLU A O 1
ATOM 672 N N . ASN A 1 78 ? 22.331 36.806 6.700 1.00 30.67 78 ASN A N 1
ATOM 673 C CA . ASN A 1 78 ? 22.962 35.975 5.664 1.00 30.67 78 ASN A CA 1
ATOM 674 C C . ASN A 1 78 ? 24.115 35.089 6.174 1.00 30.67 78 ASN A C 1
ATOM 676 O O . ASN A 1 78 ? 25.247 35.214 5.716 1.00 30.67 78 ASN A O 1
ATOM 680 N N . PHE A 1 79 ? 23.818 34.118 7.045 1.00 27.25 79 PHE A N 1
ATOM 681 C CA . PHE A 1 79 ? 24.657 32.915 7.189 1.00 27.25 79 PHE A CA 1
ATOM 682 C C . PHE A 1 79 ? 23.803 31.649 7.338 1.00 27.25 79 PHE A C 1
ATOM 684 O O . PHE A 1 79 ? 23.251 31.354 8.397 1.00 27.25 79 PHE A O 1
ATOM 691 N N . LYS A 1 80 ? 23.713 30.879 6.245 1.00 26.39 80 LYS A N 1
ATOM 692 C CA . LYS A 1 80 ? 23.120 29.535 6.234 1.00 26.39 80 LYS A CA 1
ATOM 693 C C . LYS A 1 80 ? 24.047 28.552 6.953 1.00 26.39 80 LYS A C 1
ATOM 695 O O . LYS A 1 80 ? 25.252 28.570 6.723 1.00 26.39 80 LYS A O 1
ATOM 700 N N . ILE A 1 81 ? 23.470 27.664 7.760 1.00 27.72 81 ILE A N 1
ATOM 701 C CA . ILE A 1 81 ? 24.156 26.472 8.270 1.00 27.72 81 ILE A CA 1
ATOM 702 C C . ILE A 1 81 ? 23.869 25.337 7.288 1.00 27.72 81 ILE A C 1
ATOM 704 O O . ILE A 1 81 ? 22.710 24.965 7.104 1.00 27.72 81 ILE A O 1
ATOM 708 N N . ASP A 1 82 ? 24.919 24.827 6.653 1.00 26.61 82 ASP A N 1
ATOM 709 C CA . ASP A 1 82 ? 24.845 23.716 5.708 1.00 26.61 82 ASP A CA 1
ATOM 710 C C . ASP A 1 82 ? 25.069 22.396 6.464 1.00 26.61 82 ASP A C 1
ATOM 712 O O . ASP A 1 82 ? 26.155 22.144 6.985 1.00 26.61 82 ASP A O 1
ATOM 716 N N . ASN A 1 83 ? 24.020 21.580 6.593 1.00 27.91 83 ASN A N 1
ATOM 717 C CA . ASN A 1 83 ? 24.093 20.281 7.266 1.00 27.91 83 ASN A CA 1
ATOM 718 C C . ASN A 1 83 ? 24.322 19.191 6.214 1.00 27.91 83 ASN A C 1
ATOM 720 O O . ASN A 1 83 ? 23.369 18.636 5.668 1.00 27.91 83 ASN A O 1
ATOM 724 N N . GLY A 1 84 ? 25.591 18.901 5.932 1.00 29.30 84 GLY A N 1
ATOM 725 C CA . GLY A 1 84 ? 25.987 17.847 5.002 1.00 29.30 84 GLY A CA 1
ATOM 726 C C . GLY A 1 84 ? 25.803 16.442 5.579 1.00 29.30 84 GLY A C 1
ATOM 727 O O . GLY A 1 84 ? 26.743 15.884 6.141 1.00 29.30 84 GLY A O 1
ATOM 728 N N . ASP A 1 85 ? 24.626 15.850 5.379 1.00 28.81 85 ASP A N 1
ATOM 729 C CA . ASP A 1 85 ? 24.458 14.394 5.412 1.00 28.81 85 ASP A CA 1
ATOM 730 C C . ASP A 1 85 ? 24.895 13.812 4.055 1.00 28.81 85 ASP A C 1
ATOM 732 O O . ASP A 1 85 ? 24.233 14.034 3.043 1.00 28.81 85 ASP A O 1
ATOM 736 N N . ASN A 1 86 ? 26.005 13.069 4.034 1.00 25.97 86 ASN A N 1
ATOM 737 C CA . ASN A 1 86 ? 26.337 12.074 3.007 1.00 25.97 86 ASN A CA 1
ATOM 738 C C . ASN A 1 86 ? 27.424 11.134 3.554 1.00 25.97 86 ASN A C 1
ATOM 740 O O . ASN A 1 86 ? 28.592 11.509 3.660 1.00 25.97 86 ASN A O 1
ATOM 744 N N . GLU A 1 87 ? 27.042 9.903 3.893 1.00 32.53 87 GLU A N 1
ATOM 745 C CA . GLU A 1 87 ? 27.986 8.789 4.003 1.00 32.53 87 GLU A CA 1
ATOM 746 C C . GLU A 1 87 ? 28.154 8.171 2.610 1.00 32.53 87 GLU A C 1
ATOM 748 O O . GLU A 1 87 ? 27.152 7.808 2.006 1.00 32.53 87 GLU A O 1
ATOM 753 N N . ASP A 1 88 ? 29.391 7.995 2.129 1.00 23.91 88 ASP A N 1
ATOM 754 C CA . ASP A 1 88 ? 29.716 6.841 1.279 1.00 23.91 88 ASP A CA 1
ATOM 755 C C . ASP A 1 88 ? 31.225 6.499 1.282 1.00 23.91 88 ASP A C 1
ATOM 757 O O . ASP A 1 88 ? 32.072 7.210 0.747 1.00 23.91 88 ASP A O 1
ATOM 761 N N . ILE A 1 89 ? 31.528 5.410 1.996 1.00 24.19 89 ILE A N 1
ATOM 762 C CA . ILE A 1 89 ? 32.396 4.264 1.654 1.00 24.19 89 ILE A CA 1
ATOM 763 C C . ILE A 1 89 ? 33.577 4.490 0.668 1.00 24.19 89 ILE A C 1
ATOM 765 O O . ILE A 1 89 ? 33.373 4.811 -0.496 1.00 24.19 89 ILE A O 1
ATOM 769 N N . ILE A 1 90 ? 34.806 4.133 1.090 1.00 21.39 90 ILE A N 1
ATOM 770 C CA . ILE A 1 90 ? 35.660 3.059 0.503 1.00 21.39 90 ILE A CA 1
ATOM 771 C C . ILE A 1 90 ? 36.951 2.863 1.335 1.00 21.39 90 ILE A C 1
ATOM 773 O O . ILE A 1 90 ? 37.457 3.772 1.990 1.00 21.39 90 ILE A O 1
ATOM 777 N N . GLU A 1 91 ? 37.418 1.613 1.378 1.00 21.61 91 GLU A N 1
ATOM 778 C CA . GLU A 1 91 ? 38.470 1.062 2.246 1.00 21.61 91 GLU A CA 1
ATOM 779 C C . GLU A 1 91 ? 39.916 1.430 1.829 1.00 21.61 91 GLU A C 1
ATOM 781 O O . GLU A 1 91 ? 40.142 1.896 0.717 1.00 21.61 91 GLU A O 1
ATOM 786 N N . VAL A 1 92 ? 40.919 1.097 2.671 1.00 20.19 92 VAL A N 1
ATOM 787 C CA . VAL A 1 92 ? 41.928 0.042 2.357 1.00 20.19 92 VAL A CA 1
ATOM 788 C C . VAL A 1 92 ? 42.968 -0.189 3.490 1.00 20.19 92 VAL A C 1
ATOM 790 O O . VAL A 1 92 ? 43.627 0.727 3.968 1.00 20.19 92 VAL A O 1
ATOM 793 N N . SER A 1 93 ? 43.153 -1.472 3.852 1.00 20.16 93 SER A N 1
ATOM 794 C CA . SER A 1 93 ? 44.277 -2.132 4.578 1.00 20.16 93 SER A CA 1
ATOM 795 C C . SER A 1 93 ? 44.749 -1.604 5.960 1.00 20.16 93 SER A C 1
ATOM 797 O O . SER A 1 93 ? 45.387 -0.567 6.051 1.00 20.16 93 SER A O 1
ATOM 799 N N . VAL A 1 94 ? 44.527 -2.258 7.114 1.00 21.53 94 VAL A N 1
ATOM 800 C CA . VAL A 1 94 ? 44.899 -3.631 7.566 1.00 21.53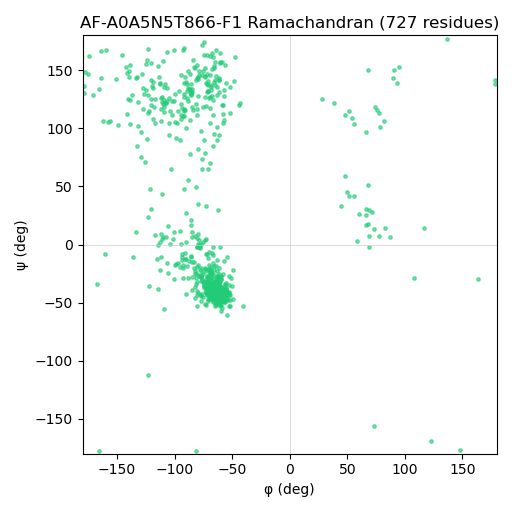 94 VAL A CA 1
ATOM 801 C C . VAL A 1 94 ? 46.414 -3.893 7.739 1.00 21.53 94 VAL A C 1
ATOM 803 O O . VAL A 1 94 ? 47.054 -4.351 6.794 1.00 21.53 94 VAL A O 1
ATOM 806 N N . LYS A 1 95 ? 46.942 -3.787 8.983 1.00 21.45 95 LYS A N 1
ATOM 807 C CA . LYS A 1 95 ? 47.564 -4.921 9.739 1.00 21.45 95 LYS A CA 1
ATOM 808 C C . LYS A 1 95 ? 48.154 -4.581 11.131 1.00 21.45 95 LYS A C 1
ATOM 810 O O . LYS A 1 95 ? 48.972 -3.679 11.229 1.00 21.45 95 LYS A O 1
ATOM 815 N N . LYS A 1 96 ? 47.888 -5.499 12.087 1.00 22.05 96 LYS A N 1
ATOM 816 C CA . LYS A 1 96 ? 48.736 -5.941 13.235 1.00 22.05 96 LYS A CA 1
ATOM 817 C C . LYS A 1 96 ? 49.008 -4.946 14.380 1.00 22.05 96 LYS A C 1
ATOM 819 O O . LYS A 1 96 ? 49.080 -3.752 14.149 1.00 22.05 96 LYS A O 1
ATOM 824 N N . ASP A 1 97 ? 49.211 -5.355 15.638 1.00 20.91 97 ASP A N 1
ATOM 825 C CA . ASP A 1 97 ? 49.141 -6.647 16.379 1.00 20.91 97 ASP A CA 1
ATOM 826 C C . ASP A 1 97 ? 49.005 -6.272 17.897 1.00 20.91 97 ASP A C 1
ATOM 828 O O . ASP A 1 97 ? 49.219 -5.105 18.222 1.00 20.91 97 ASP A O 1
ATOM 832 N N . SER A 1 98 ? 48.677 -7.091 18.913 1.00 22.05 98 SER A N 1
ATOM 833 C CA . SER A 1 98 ? 48.317 -8.519 19.087 1.00 22.05 98 SER A CA 1
ATOM 834 C C . SER A 1 98 ? 47.699 -8.739 20.508 1.00 22.05 98 SER A C 1
ATOM 836 O O . SER A 1 98 ? 47.581 -7.790 21.275 1.00 22.05 98 SER A O 1
ATOM 838 N N . SER A 1 99 ? 47.345 -9.989 20.879 1.00 22.84 99 SER A N 1
ATOM 839 C CA . SER A 1 99 ? 47.186 -10.554 22.260 1.00 22.84 99 SER A CA 1
ATOM 840 C C . SER A 1 99 ? 46.359 -9.782 23.331 1.00 22.84 99 SER A C 1
ATOM 842 O O . SER A 1 99 ? 46.787 -8.740 23.800 1.00 22.84 99 SER A O 1
ATOM 844 N N . SER A 1 100 ? 45.174 -10.197 23.817 1.00 22.05 100 SER A N 1
ATOM 845 C CA . SER A 1 100 ? 44.679 -11.471 24.416 1.00 22.05 100 SER A CA 1
ATOM 846 C C . SER A 1 100 ? 44.743 -11.560 25.957 1.00 22.05 100 SER A C 1
ATOM 848 O O . SER A 1 100 ? 45.804 -11.315 26.524 1.00 22.05 100 SER A O 1
ATOM 850 N N . LYS A 1 101 ? 43.670 -12.129 26.555 1.00 23.25 101 LYS A N 1
ATOM 851 C CA . LYS A 1 101 ? 43.403 -12.481 27.981 1.00 23.25 101 LYS A CA 1
ATOM 852 C C . LYS A 1 101 ? 42.744 -11.378 28.826 1.00 23.25 101 LYS A C 1
ATOM 854 O O . LYS A 1 101 ? 43.143 -10.230 28.730 1.00 23.25 101 LYS A O 1
ATOM 859 N N . LYS A 1 102 ? 41.835 -11.664 29.766 1.00 22.44 102 LYS A N 1
ATOM 860 C CA . LYS A 1 102 ? 40.828 -12.731 30.017 1.00 22.44 102 LYS A CA 1
ATOM 861 C C . LYS A 1 102 ? 40.195 -12.362 31.377 1.00 22.44 102 LYS A C 1
ATOM 863 O O . LYS A 1 102 ? 40.934 -11.925 32.247 1.00 22.44 102 LYS A O 1
ATOM 868 N N . GLU A 1 103 ? 38.883 -12.555 31.517 1.00 23.02 103 GLU A N 1
ATOM 869 C CA . GLU A 1 103 ? 38.123 -12.826 32.761 1.00 23.02 103 GLU A CA 1
ATOM 870 C C . GLU A 1 103 ? 38.499 -12.120 34.086 1.00 23.02 103 GLU A C 1
ATOM 872 O O . GLU A 1 103 ? 39.545 -12.363 34.678 1.00 23.02 103 GLU A O 1
ATOM 877 N N . ASN A 1 104 ? 37.521 -11.401 34.647 1.00 22.62 104 ASN A N 1
ATOM 878 C CA . ASN A 1 104 ? 37.129 -11.566 36.051 1.00 22.62 104 ASN A CA 1
ATOM 879 C C . ASN A 1 104 ? 35.676 -11.097 36.232 1.00 22.62 104 ASN A C 1
ATOM 881 O O . ASN A 1 104 ? 35.405 -9.896 36.244 1.00 22.62 104 ASN A O 1
ATOM 885 N N . ASP A 1 105 ? 34.758 -12.050 36.394 1.00 24.27 105 ASP A N 1
ATOM 886 C CA . ASP A 1 105 ? 33.495 -11.798 37.088 1.00 24.27 105 ASP A CA 1
ATOM 887 C C . ASP A 1 105 ? 33.794 -11.558 38.571 1.00 24.27 105 ASP A C 1
ATOM 889 O O . ASP A 1 105 ? 34.553 -12.316 39.174 1.00 24.27 105 ASP A O 1
ATOM 893 N N . PHE A 1 106 ? 33.146 -10.568 39.185 1.00 23.52 106 PHE A N 1
ATOM 894 C CA . PHE A 1 106 ? 32.846 -10.631 40.615 1.00 23.52 106 PHE A CA 1
ATOM 895 C C . PHE A 1 106 ? 31.544 -9.886 40.917 1.00 23.52 106 PHE A C 1
ATOM 897 O O . PHE A 1 106 ? 31.485 -8.657 40.945 1.00 23.52 106 PHE A O 1
ATOM 904 N N . ASP A 1 107 ? 30.491 -10.670 41.123 1.00 30.16 107 ASP A N 1
ATOM 905 C CA . ASP A 1 107 ? 29.152 -10.218 41.488 1.00 30.16 107 ASP A CA 1
ATOM 906 C C . ASP A 1 107 ? 29.039 -10.131 43.021 1.00 30.16 107 ASP A C 1
ATOM 908 O O . ASP A 1 107 ? 29.316 -11.106 43.724 1.00 30.16 107 ASP A O 1
ATOM 912 N N . ILE A 1 108 ? 28.639 -8.972 43.560 1.00 24.03 108 ILE A N 1
ATOM 913 C CA . ILE A 1 108 ? 28.312 -8.816 44.987 1.00 24.03 108 ILE A CA 1
ATOM 914 C C . ILE A 1 108 ? 26.948 -8.143 45.129 1.00 24.03 108 ILE A C 1
ATOM 916 O O . ILE A 1 108 ? 26.788 -6.922 45.133 1.00 24.03 108 ILE A O 1
ATOM 920 N N . ASN A 1 109 ? 25.950 -8.998 45.313 1.00 25.78 109 ASN A N 1
ATOM 921 C CA . ASN A 1 109 ? 24.611 -8.638 45.745 1.00 25.78 109 ASN A CA 1
ATOM 922 C C . ASN A 1 109 ? 24.576 -8.083 47.191 1.00 25.78 109 ASN A C 1
ATOM 924 O O . ASN A 1 109 ? 25.318 -8.543 48.056 1.00 25.78 109 ASN A O 1
ATOM 928 N N . LYS A 1 110 ? 23.554 -7.248 47.464 1.00 23.33 110 LYS A N 1
ATOM 929 C CA . LYS A 1 110 ? 23.044 -6.750 48.774 1.00 23.33 110 LYS A CA 1
ATOM 930 C C . LYS A 1 110 ? 23.755 -5.556 49.445 1.00 23.33 110 LYS A C 1
ATOM 932 O O . LYS A 1 110 ? 24.709 -5.738 50.184 1.00 23.33 110 LYS A O 1
ATOM 937 N N . TRP A 1 111 ? 23.086 -4.397 49.396 1.00 23.59 111 TRP A N 1
ATOM 938 C CA . TRP A 1 111 ? 22.533 -3.615 50.534 1.00 23.59 111 TRP A CA 1
ATOM 939 C C . TRP A 1 111 ? 21.812 -2.371 49.953 1.00 23.59 111 TRP A C 1
ATOM 941 O O . TRP A 1 111 ? 22.333 -1.760 49.032 1.00 23.59 111 TRP A O 1
ATOM 951 N N . TYR A 1 112 ? 20.618 -1.934 50.375 1.00 24.11 112 TYR A N 1
ATOM 952 C CA . TYR A 1 112 ? 19.634 -2.502 51.306 1.00 24.11 112 TYR A CA 1
ATOM 953 C C . TYR A 1 112 ? 18.201 -2.158 50.841 1.00 24.11 112 TYR A C 1
ATOM 955 O O . TYR A 1 112 ? 17.989 -1.243 50.047 1.00 24.11 112 TYR A O 1
ATOM 963 N N . LYS A 1 113 ? 17.202 -2.880 51.366 1.00 23.00 113 LYS A N 1
ATOM 964 C CA . LYS A 1 113 ? 15.786 -2.465 51.324 1.00 23.00 113 LYS A CA 1
ATOM 965 C C . LYS A 1 113 ? 15.556 -1.224 52.203 1.00 23.00 113 LYS A C 1
ATOM 967 O O . LYS A 1 113 ? 16.354 -0.938 53.091 1.00 23.00 113 LYS A O 1
ATOM 972 N N . SER A 1 114 ? 14.414 -0.565 52.008 1.00 27.66 114 SER A N 1
ATOM 973 C CA . SER A 1 114 ? 13.846 0.442 52.916 1.00 27.66 114 SER A CA 1
ATOM 974 C C . SER A 1 114 ? 13.844 -0.013 54.386 1.00 27.66 114 SER A C 1
ATOM 976 O O . SER A 1 114 ? 13.784 -1.215 54.665 1.00 27.66 114 SER A O 1
ATOM 978 N N . PRO A 1 115 ? 13.708 0.938 55.321 1.00 24.44 115 PRO A N 1
ATOM 979 C CA . PRO A 1 115 ? 12.420 0.945 56.012 1.00 24.44 115 PRO A CA 1
ATOM 980 C C . PRO A 1 115 ? 11.728 2.309 56.025 1.00 24.44 115 PRO A C 1
ATOM 982 O O . PRO A 1 115 ? 12.331 3.374 56.094 1.00 24.44 115 PRO A O 1
ATOM 985 N N . SER A 1 116 ? 10.406 2.230 55.984 1.00 22.58 116 SER A N 1
ATOM 986 C CA . SER A 1 116 ? 9.477 3.315 56.263 1.00 22.58 116 SER A CA 1
ATOM 987 C C . SER A 1 116 ? 9.202 3.470 57.764 1.00 22.58 116 SER A C 1
ATOM 989 O O . SER A 1 116 ? 9.159 2.468 58.476 1.00 22.58 116 SER A O 1
ATOM 991 N N . ALA A 1 117 ? 8.744 4.675 58.119 1.00 24.39 117 ALA A N 1
ATOM 992 C CA . ALA A 1 117 ? 7.734 4.976 59.144 1.00 24.39 117 ALA A CA 1
ATOM 993 C C . ALA A 1 117 ? 8.173 5.348 60.576 1.00 24.39 117 ALA A C 1
ATOM 995 O O . ALA A 1 117 ? 9.168 4.869 61.106 1.00 24.39 117 ALA A O 1
ATOM 996 N N . LYS A 1 118 ? 7.257 6.124 61.185 1.00 21.59 118 LYS A N 1
ATOM 997 C CA . LYS A 1 118 ? 7.141 6.594 62.579 1.00 21.59 118 LYS A CA 1
ATOM 998 C C . LYS A 1 118 ? 8.076 7.759 62.943 1.00 21.59 118 LYS A C 1
ATOM 1000 O O . LYS A 1 118 ? 9.281 7.640 62.803 1.00 21.59 118 LYS A O 1
ATOM 1005 N N . SER A 1 119 ? 7.597 8.975 63.226 1.00 24.97 119 SER A N 1
ATOM 1006 C CA . SER A 1 119 ? 6.543 9.460 64.152 1.00 24.97 119 SER A CA 1
ATOM 1007 C C . SER A 1 119 ? 6.991 9.524 65.615 1.00 24.97 119 SER A C 1
ATOM 1009 O O . SER A 1 119 ? 6.929 8.519 66.320 1.00 24.97 119 SER A O 1
ATOM 1011 N N . SER A 1 120 ? 7.322 10.729 66.074 1.00 23.34 120 SER A N 1
ATOM 1012 C CA . SER A 1 120 ? 7.198 11.156 67.473 1.00 23.34 120 SER A CA 1
ATOM 1013 C C . SER A 1 120 ? 7.322 12.677 67.550 1.00 23.34 120 SER A C 1
ATOM 1015 O O . SER A 1 120 ? 8.212 13.260 66.931 1.00 23.34 120 SER A O 1
ATOM 1017 N N . GLU A 1 121 ? 6.425 13.304 68.301 1.00 24.42 121 GLU A N 1
ATOM 1018 C CA . GLU A 1 121 ? 6.546 14.693 68.748 1.00 24.42 121 GLU A CA 1
ATOM 1019 C C . GLU A 1 121 ? 7.727 14.840 69.727 1.00 24.42 121 GLU A C 1
ATOM 1021 O O . GLU A 1 121 ? 8.158 13.846 70.311 1.00 24.42 121 GLU A O 1
ATOM 1026 N N . VAL A 1 122 ? 8.219 16.068 69.933 1.00 23.16 122 VAL A N 1
ATOM 1027 C CA . VAL A 1 122 ? 8.391 16.709 71.259 1.00 23.16 122 VAL A CA 1
ATOM 1028 C C . VAL A 1 122 ? 8.934 18.140 71.083 1.00 23.16 122 VAL A C 1
ATOM 1030 O O . VAL A 1 122 ? 9.623 18.461 70.118 1.00 23.16 122 VAL A O 1
ATOM 1033 N N . SER A 1 123 ? 8.525 19.004 72.008 1.00 22.78 123 SER A N 1
ATOM 1034 C CA . SER A 1 123 ? 8.706 20.458 72.113 1.00 22.78 123 SER A CA 1
ATOM 1035 C C . SER A 1 123 ? 10.106 20.950 72.507 1.00 22.78 123 SER A C 1
ATOM 1037 O O . SER A 1 123 ? 10.750 20.293 73.318 1.00 22.78 123 SER A O 1
ATOM 1039 N N . THR A 1 124 ? 10.458 22.169 72.068 1.00 25.28 124 THR A N 1
ATOM 1040 C CA . THR A 1 124 ? 10.704 23.405 72.877 1.00 25.28 124 THR A CA 1
ATOM 1041 C C . THR A 1 124 ? 10.865 24.594 71.893 1.00 25.28 124 THR A C 1
ATOM 1043 O O . THR A 1 124 ? 11.433 24.421 70.819 1.00 25.28 124 THR A O 1
ATOM 1046 N N . GLU A 1 125 ? 10.174 25.740 72.017 1.00 23.70 125 GLU A N 1
ATOM 1047 C CA . GLU A 1 125 ? 10.444 26.879 72.934 1.00 23.70 125 GLU A CA 1
ATOM 1048 C C . GLU A 1 125 ? 11.916 27.363 72.837 1.00 23.70 125 GLU A C 1
ATOM 1050 O O . GLU A 1 125 ? 12.821 26.601 73.150 1.00 23.70 125 GLU A O 1
ATOM 1055 N N . ASN A 1 126 ? 12.266 28.578 72.375 1.00 23.72 126 ASN A N 1
ATOM 1056 C CA . ASN A 1 126 ? 11.658 29.890 72.654 1.00 23.72 126 ASN A CA 1
ATOM 1057 C C . ASN A 1 126 ? 12.051 31.029 71.670 1.00 23.72 126 ASN A C 1
ATOM 1059 O O . ASN A 1 126 ? 13.027 30.912 70.937 1.00 23.72 126 ASN A O 1
ATOM 1063 N N . GLU A 1 127 ? 11.279 32.127 71.753 1.00 25.39 127 GLU A N 1
ATOM 1064 C CA . GLU A 1 127 ? 11.613 33.557 71.504 1.00 25.39 127 GLU A CA 1
ATOM 1065 C C . GLU A 1 127 ? 12.205 33.964 70.129 1.00 25.39 127 GLU A C 1
ATOM 1067 O O . GLU A 1 127 ? 13.323 33.638 69.749 1.00 25.39 127 GLU A O 1
ATOM 1072 N N . GLU A 1 128 ? 11.421 34.580 69.236 1.00 24.28 128 GLU A N 1
ATOM 1073 C CA . GLU A 1 128 ? 11.016 36.008 69.195 1.00 24.28 128 GLU A CA 1
ATOM 1074 C C . GLU A 1 128 ? 12.102 36.998 68.715 1.00 24.28 128 GLU A C 1
ATOM 1076 O O . GLU A 1 128 ? 13.092 37.247 69.387 1.00 24.28 128 GLU A O 1
ATOM 1081 N N . VAL A 1 129 ? 11.841 37.652 67.570 1.00 26.39 129 VAL A N 1
ATOM 1082 C CA . VAL A 1 129 ? 11.904 39.121 67.378 1.00 26.39 129 VAL A CA 1
ATOM 1083 C C . VAL A 1 129 ? 11.166 39.482 66.071 1.00 26.39 129 VAL A C 1
ATOM 1085 O O . VAL A 1 129 ? 11.153 38.733 65.092 1.00 26.39 129 VAL A O 1
ATOM 1088 N N . GLN A 1 130 ? 10.474 40.622 66.078 1.00 27.61 130 GLN A N 1
ATOM 1089 C CA . GLN A 1 130 ? 9.370 40.956 65.168 1.00 27.61 130 GLN A CA 1
ATOM 1090 C C . GLN A 1 130 ? 9.790 41.459 63.765 1.00 27.61 130 GLN A C 1
ATOM 1092 O O . GLN A 1 130 ? 10.826 42.096 63.590 1.00 27.61 130 GLN A O 1
ATOM 1097 N N . LYS A 1 131 ? 8.908 41.279 62.761 1.00 25.95 131 LYS A N 1
ATOM 1098 C CA . LYS A 1 131 ? 8.926 42.022 61.475 1.00 25.95 131 LYS A CA 1
ATOM 1099 C C . LYS A 1 131 ? 7.507 42.370 60.978 1.00 25.95 131 LYS A C 1
ATOM 1101 O O . LYS A 1 131 ? 6.800 41.469 60.517 1.00 25.95 131 LYS A 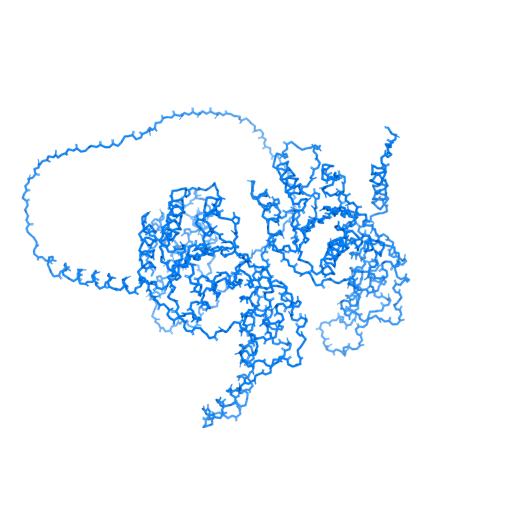O 1
ATOM 1106 N N . PRO A 1 132 ? 7.100 43.653 60.948 1.00 32.38 132 PRO A N 1
ATOM 1107 C CA . PRO A 1 132 ? 5.829 44.073 60.358 1.00 32.38 132 PRO A CA 1
ATOM 1108 C C . PRO A 1 132 ? 5.976 44.408 58.860 1.00 32.38 132 PRO A C 1
ATOM 1110 O O . PRO A 1 132 ? 6.412 45.496 58.504 1.00 32.38 132 PRO A O 1
ATOM 1113 N N . ALA A 1 133 ? 5.593 43.487 57.961 1.00 34.03 133 ALA A N 1
ATOM 1114 C CA . ALA A 1 133 ? 5.465 43.785 56.515 1.00 34.03 133 ALA A CA 1
ATOM 1115 C C . ALA A 1 133 ? 4.584 42.819 55.681 1.00 34.03 133 ALA A C 1
ATOM 1117 O O . ALA A 1 133 ? 4.337 43.080 54.504 1.00 34.03 133 ALA A O 1
ATOM 1118 N N . LYS A 1 134 ? 4.107 41.687 56.226 1.00 33.81 134 LYS A N 1
ATOM 1119 C CA . LYS A 1 134 ? 3.525 40.601 55.401 1.00 33.81 134 LYS A CA 1
ATOM 1120 C C . LYS A 1 134 ? 2.052 40.786 54.977 1.00 33.81 134 LYS A C 1
ATOM 1122 O O . LYS A 1 134 ? 1.656 40.234 53.952 1.00 33.81 134 LYS A O 1
ATOM 1127 N N . ASN A 1 135 ? 1.246 41.589 55.680 1.00 34.91 135 ASN A N 1
ATOM 1128 C CA . ASN A 1 135 ? -0.218 41.581 55.486 1.00 34.91 135 ASN A CA 1
ATOM 1129 C C . ASN A 1 135 ? -0.744 42.318 54.236 1.00 34.91 135 ASN A C 1
ATOM 1131 O O . ASN A 1 135 ? -1.841 42.001 53.786 1.00 34.91 135 ASN A O 1
ATOM 1135 N N . LYS A 1 136 ? 0.012 43.245 53.624 1.00 36.25 136 LYS A N 1
ATOM 1136 C CA . LYS A 1 136 ? -0.367 43.822 52.311 1.00 36.25 136 LYS A CA 1
ATOM 1137 C C . LYS A 1 136 ? 0.050 42.949 51.123 1.00 36.25 136 LYS A C 1
ATOM 1139 O O . LYS A 1 136 ? -0.510 43.109 50.043 1.00 36.25 136 LYS A O 1
ATOM 1144 N N . LYS A 1 137 ? 1.012 42.037 51.315 1.00 38.00 137 LYS A N 1
ATOM 1145 C CA . LYS A 1 137 ? 1.450 41.108 50.267 1.00 38.00 137 LYS A CA 1
ATOM 1146 C C . LYS A 1 137 ? 0.524 39.899 50.177 1.00 38.00 137 LYS A C 1
ATOM 1148 O O . LYS A 1 137 ? 0.019 39.641 49.096 1.00 38.00 137 LYS A O 1
ATOM 1153 N N . ARG A 1 138 ? 0.177 39.293 51.323 1.00 38.12 138 ARG A N 1
ATOM 1154 C CA . ARG A 1 138 ? -0.759 38.157 51.392 1.00 38.12 138 ARG A CA 1
ATOM 1155 C C . ARG A 1 138 ? -2.110 38.426 50.733 1.00 38.12 138 ARG A C 1
ATOM 1157 O O . ARG A 1 138 ? -2.514 37.622 49.915 1.00 38.12 138 ARG A O 1
ATOM 1164 N N . LYS A 1 139 ? -2.755 39.573 50.992 1.00 39.81 139 LYS A N 1
ATOM 1165 C CA . LYS A 1 139 ? -4.020 39.904 50.307 1.00 39.81 139 LYS A CA 1
ATOM 1166 C C . LYS A 1 139 ? -3.867 40.022 48.791 1.00 39.81 139 LYS A C 1
ATOM 1168 O O . LYS A 1 139 ? -4.695 39.496 48.073 1.00 39.81 139 LYS A O 1
ATOM 1173 N N . ARG A 1 140 ? -2.787 40.640 48.293 1.00 44.28 140 ARG A N 1
ATOM 1174 C CA . ARG A 1 140 ? -2.530 40.692 46.843 1.00 44.28 140 ARG A CA 1
ATOM 1175 C C . ARG A 1 140 ? -2.181 39.326 46.258 1.00 44.28 140 ARG A C 1
ATOM 1177 O O . ARG A 1 140 ? -2.552 39.070 45.127 1.00 44.28 140 ARG A O 1
ATOM 1184 N N . GLU A 1 141 ? -1.481 38.474 46.998 1.00 46.62 141 GLU A N 1
ATOM 1185 C CA . GLU A 1 141 ? -1.188 37.095 46.594 1.00 46.62 141 GLU A CA 1
ATOM 1186 C C . GLU A 1 141 ? -2.481 36.249 46.583 1.00 46.62 141 GLU A C 1
ATOM 1188 O O . GLU A 1 141 ? -2.714 35.552 45.610 1.00 46.62 141 GLU A O 1
ATOM 1193 N N . GLU A 1 142 ? -3.396 36.414 47.546 1.00 46.75 142 GLU A N 1
ATOM 1194 C CA . GLU A 1 142 ? -4.731 35.779 47.571 1.00 46.75 142 GLU A CA 1
ATOM 1195 C C . GLU A 1 142 ? -5.685 36.328 46.484 1.00 46.75 142 GLU A C 1
ATOM 1197 O O . GLU A 1 142 ? -6.429 35.565 45.862 1.00 46.75 142 GLU A O 1
ATOM 1202 N N . ASP A 1 143 ? -5.648 37.633 46.195 1.00 49.78 143 ASP A N 1
ATOM 1203 C CA . ASP A 1 143 ? -6.400 38.260 45.097 1.00 49.78 143 ASP A CA 1
ATOM 1204 C C . ASP A 1 143 ? -5.858 37.805 43.725 1.00 49.78 143 ASP A C 1
ATOM 1206 O O . ASP A 1 143 ? -6.630 37.526 42.811 1.00 49.78 143 ASP A O 1
ATOM 1210 N N . ILE A 1 144 ? -4.534 37.673 43.575 1.00 48.47 144 ILE A N 1
ATOM 1211 C CA . ILE A 1 144 ? -3.895 37.157 42.354 1.00 48.47 144 ILE A CA 1
ATOM 1212 C C . ILE A 1 144 ? -4.138 35.653 42.207 1.00 48.47 144 ILE A C 1
ATOM 1214 O O . ILE A 1 144 ? -4.496 35.221 41.120 1.00 48.47 144 ILE A O 1
ATOM 1218 N N . ASP A 1 145 ? -4.026 34.855 43.269 1.00 43.50 145 ASP A N 1
ATOM 1219 C CA . ASP A 1 145 ? -4.310 33.419 43.224 1.00 43.50 145 ASP A CA 1
ATOM 1220 C C . ASP A 1 145 ? -5.795 33.158 42.951 1.00 43.50 145 ASP A C 1
ATOM 1222 O O . ASP A 1 145 ? -6.124 32.242 42.203 1.00 43.50 145 ASP A O 1
ATOM 1226 N N . SER A 1 146 ? -6.716 33.976 43.471 1.00 47.03 146 SER A N 1
ATOM 1227 C CA . SER A 1 146 ? -8.144 33.864 43.138 1.00 47.03 146 SER A CA 1
ATOM 1228 C C . SER A 1 146 ? -8.472 34.356 41.722 1.00 47.03 146 SER A C 1
ATOM 1230 O O . SER A 1 146 ? -9.330 33.758 41.068 1.00 47.03 146 SER A O 1
ATOM 1232 N N . LEU A 1 147 ? -7.761 35.360 41.193 1.00 48.38 147 LEU A N 1
ATOM 1233 C CA . LEU A 1 147 ? -7.816 35.738 39.775 1.00 48.38 147 LEU A CA 1
ATOM 1234 C C . LEU A 1 147 ? -7.257 34.632 38.871 1.00 48.38 147 LEU A C 1
ATOM 1236 O O . LEU A 1 147 ? -7.937 34.245 37.928 1.00 48.38 147 LEU A O 1
ATOM 1240 N N . ILE A 1 148 ? -6.101 34.051 39.200 1.00 43.41 148 ILE A N 1
ATOM 1241 C CA . ILE A 1 148 ? -5.484 32.929 38.476 1.00 43.41 148 ILE A CA 1
ATOM 1242 C C . ILE A 1 148 ? -6.361 31.678 38.568 1.00 43.41 148 ILE A C 1
ATOM 1244 O O . ILE A 1 148 ? -6.537 30.990 37.572 1.00 43.41 148 ILE A O 1
ATOM 1248 N N . ILE A 1 149 ? -6.986 31.383 39.712 1.00 42.72 149 ILE A N 1
ATOM 1249 C CA . ILE A 1 149 ? -7.957 30.285 39.841 1.00 42.72 149 ILE A CA 1
ATOM 1250 C C . ILE A 1 149 ? -9.221 30.575 39.020 1.00 42.72 149 ILE A C 1
ATOM 1252 O O . ILE A 1 149 ? -9.795 29.644 38.458 1.00 42.72 149 ILE A O 1
ATOM 1256 N N . ASN A 1 150 ? -9.655 31.831 38.897 1.00 39.69 150 ASN A N 1
ATOM 1257 C CA . ASN A 1 150 ? -10.780 32.201 38.036 1.00 39.69 150 ASN A CA 1
ATOM 1258 C C . ASN A 1 150 ? -10.415 32.197 36.539 1.00 39.69 150 ASN A C 1
ATOM 1260 O O . ASN A 1 150 ? -11.257 31.825 35.725 1.00 39.69 150 ASN A O 1
ATOM 1264 N N . GLU A 1 151 ? -9.179 32.519 36.156 1.00 40.62 151 GLU A N 1
ATOM 1265 C CA . GLU A 1 151 ? -8.672 32.339 34.789 1.00 40.62 151 GLU A CA 1
ATOM 1266 C C . GLU A 1 151 ? -8.450 30.860 34.455 1.00 40.62 151 GLU A C 1
ATOM 1268 O O . GLU A 1 151 ? -8.861 30.416 33.389 1.00 40.62 151 GLU A O 1
ATOM 1273 N N . LEU A 1 152 ? -7.940 30.052 35.389 1.00 37.09 152 LEU A N 1
ATOM 1274 C CA . LEU A 1 152 ? -7.827 28.595 35.248 1.00 37.09 152 LEU A CA 1
ATOM 1275 C C . LEU A 1 152 ? -9.196 27.896 35.230 1.00 37.09 152 LEU A C 1
ATOM 1277 O O . LEU A 1 152 ? -9.345 26.848 34.606 1.00 37.09 152 LEU A O 1
ATOM 1281 N N . LYS A 1 153 ? -10.222 28.477 35.867 1.00 37.88 153 LYS A N 1
ATOM 1282 C CA . LYS A 1 153 ? -11.627 28.063 35.705 1.00 37.88 153 LYS A CA 1
ATOM 1283 C C . LYS A 1 153 ? -12.238 28.528 34.381 1.00 37.88 153 LYS A C 1
ATOM 1285 O O . LYS A 1 153 ? -13.153 27.869 33.910 1.00 37.88 153 LYS A O 1
ATOM 1290 N N . LYS A 1 154 ? -11.740 29.608 33.767 1.00 35.62 154 LYS A N 1
ATOM 1291 C CA . LYS A 1 154 ? -12.097 30.006 32.391 1.00 35.62 154 LYS A CA 1
ATOM 1292 C C . LYS A 1 154 ? -11.351 29.189 31.327 1.00 35.62 154 LYS A C 1
ATOM 1294 O O . LYS A 1 154 ? -11.880 29.022 30.235 1.00 35.62 154 LYS A O 1
ATOM 1299 N N . SER A 1 155 ? -10.155 28.674 31.628 1.00 30.39 155 SER A N 1
ATOM 1300 C CA . SER A 1 155 ? -9.375 27.813 30.724 1.00 30.39 155 SER A CA 1
ATOM 1301 C C . SER A 1 155 ? -9.670 26.316 30.892 1.00 30.39 155 SER A C 1
ATOM 1303 O O . SER A 1 155 ? -9.274 25.513 30.050 1.00 30.39 155 SER A O 1
ATOM 1305 N N . LYS A 1 156 ? -10.366 25.914 31.962 1.00 35.97 156 LYS A N 1
ATOM 1306 C CA . LYS A 1 156 ? -11.013 24.601 32.062 1.00 35.97 156 LYS A CA 1
ATOM 1307 C C . LYS A 1 156 ? -12.343 24.634 31.313 1.00 35.97 156 LYS A C 1
ATOM 1309 O O . LYS A 1 156 ? -13.263 25.320 31.737 1.00 35.97 156 LYS A O 1
ATOM 1314 N N . GLY A 1 157 ? -12.462 23.836 30.255 1.00 33.91 157 GLY A N 1
ATOM 1315 C CA . GLY A 1 157 ? -13.754 23.589 29.615 1.00 33.91 157 GLY A CA 1
ATOM 1316 C C . GLY A 1 157 ? -14.333 24.813 28.908 1.00 33.91 157 GLY A C 1
ATOM 1317 O O . GLY A 1 157 ? -15.501 25.145 29.098 1.00 33.91 157 GLY A O 1
ATOM 1318 N N . SER A 1 158 ? -13.548 25.461 28.044 1.00 27.19 158 SER A N 1
ATOM 1319 C CA . SER A 1 158 ? -14.135 26.289 26.993 1.00 27.19 158 SER A CA 1
ATOM 1320 C C . SER A 1 158 ? -15.062 25.409 26.150 1.00 27.19 158 SER A C 1
ATOM 1322 O O . SER A 1 158 ? -14.599 24.603 25.341 1.00 27.19 158 SER A O 1
ATOM 1324 N N . VAL A 1 159 ? -16.376 25.558 26.350 1.00 33.88 159 VAL A N 1
ATOM 1325 C CA . VAL A 1 159 ? -17.397 25.027 25.443 1.00 33.88 159 VAL A CA 1
ATOM 1326 C C . VAL A 1 159 ? -17.260 25.794 24.135 1.00 33.88 159 VAL A C 1
ATOM 1328 O O . VAL A 1 159 ? -17.924 26.804 23.899 1.00 33.88 159 VAL A O 1
ATOM 1331 N N . GLU A 1 160 ? -16.348 25.322 23.292 1.00 29.20 160 GLU A N 1
ATOM 1332 C CA . GLU A 1 160 ? -16.228 25.747 21.911 1.00 29.20 160 GLU A CA 1
ATOM 1333 C C . GLU A 1 160 ? -17.530 25.395 21.191 1.00 29.20 160 GLU A C 1
ATOM 1335 O O . GLU A 1 160 ? -17.715 24.289 20.678 1.00 29.20 160 GLU A O 1
ATOM 1340 N N . LYS A 1 161 ? -18.448 26.364 21.126 1.00 28.98 161 LYS A N 1
ATOM 1341 C CA . LYS A 1 161 ? -19.531 26.374 20.143 1.00 28.98 161 LYS A CA 1
ATOM 1342 C C . LYS A 1 161 ? -18.930 26.621 18.757 1.00 28.98 161 LYS A C 1
ATOM 1344 O O . LYS A 1 161 ? -19.122 27.679 18.166 1.00 28.98 161 LYS A O 1
ATOM 1349 N N . LEU A 1 162 ? -18.205 25.627 18.248 1.00 31.77 162 LEU A N 1
ATOM 1350 C CA . LEU A 1 162 ? -17.818 25.540 16.848 1.00 31.77 162 LEU A CA 1
ATOM 1351 C C . LEU A 1 162 ? -19.092 25.355 16.020 1.00 31.77 162 LEU A C 1
ATOM 1353 O O . LEU A 1 162 ? -19.604 24.247 15.858 1.00 31.77 162 LEU A O 1
ATOM 1357 N N . THR A 1 163 ? -19.628 26.460 15.511 1.00 28.14 163 THR A N 1
ATOM 1358 C CA . THR A 1 163 ? -20.720 26.460 14.538 1.00 28.14 163 THR A CA 1
ATOM 1359 C C . THR A 1 163 ? -20.185 26.019 13.176 1.00 28.14 163 THR A C 1
ATOM 1361 O O . THR A 1 163 ? -19.914 26.852 12.312 1.00 28.14 163 THR A O 1
ATOM 1364 N N . PHE A 1 164 ? -20.002 24.710 12.988 1.00 39.66 164 PHE A N 1
ATOM 1365 C CA . PHE A 1 164 ? -19.611 24.147 11.695 1.00 39.66 164 PHE A CA 1
ATOM 1366 C C . PHE A 1 164 ? -20.802 23.977 10.746 1.00 39.66 164 PHE A C 1
ATOM 1368 O O . PHE A 1 164 ? -21.905 23.608 11.155 1.00 39.66 164 PHE A O 1
ATOM 1375 N N . LYS A 1 165 ? -20.534 24.256 9.465 1.00 39.91 165 LYS A N 1
ATOM 1376 C CA . LYS A 1 165 ? -21.503 24.408 8.367 1.00 39.91 165 LYS A CA 1
ATOM 1377 C C . LYS A 1 165 ? -21.620 23.192 7.429 1.00 39.91 165 LYS A C 1
ATOM 1379 O O . LYS A 1 165 ? -22.328 23.291 6.434 1.00 39.91 165 LYS A O 1
ATOM 1384 N N . HIS A 1 166 ? -20.938 22.078 7.703 1.00 50.41 166 HIS A N 1
ATOM 1385 C CA . HIS A 1 166 ? -20.921 20.926 6.790 1.00 50.41 166 HIS A CA 1
ATOM 1386 C C . HIS A 1 166 ? -22.115 19.994 7.011 1.00 50.41 166 HIS A C 1
ATOM 1388 O O . HIS A 1 166 ? -22.421 19.598 8.139 1.00 50.41 166 HIS A O 1
ATOM 1394 N N . ASP A 1 167 ? -22.777 19.640 5.913 1.00 47.19 167 ASP A N 1
ATOM 1395 C CA . ASP A 1 167 ? -23.990 18.831 5.909 1.00 47.19 167 ASP A CA 1
ATOM 1396 C C . ASP A 1 167 ? -23.685 17.327 5.767 1.00 47.19 167 ASP A C 1
ATOM 1398 O O . ASP A 1 167 ? -22.573 16.917 5.430 1.00 47.19 167 ASP A O 1
ATOM 1402 N N . LEU A 1 168 ? -24.688 16.459 5.970 1.00 47.69 168 LEU A N 1
ATOM 1403 C CA . LEU A 1 168 ? -24.505 14.995 5.825 1.00 47.69 168 LEU A CA 1
ATOM 1404 C C . LEU A 1 168 ? -24.127 14.587 4.385 1.00 47.69 168 LEU A C 1
ATOM 1406 O O . LEU A 1 168 ? -23.690 13.460 4.146 1.00 47.69 168 LEU A O 1
ATOM 1410 N N . SER A 1 169 ? -24.277 15.499 3.420 1.00 48.78 169 SER A N 1
ATOM 1411 C CA . SER A 1 169 ? -23.760 15.332 2.068 1.00 48.78 169 SER A CA 1
ATOM 1412 C C . SER A 1 169 ? -22.261 15.038 2.067 1.00 48.78 169 SER A C 1
ATOM 1414 O O . SER A 1 169 ? -21.873 14.123 1.354 1.00 48.78 169 SER A O 1
ATOM 1416 N N . SER A 1 170 ? -21.443 15.682 2.916 1.00 45.59 170 SER A N 1
ATOM 1417 C CA . SER A 1 170 ? -19.965 15.604 2.865 1.00 45.59 170 SER A CA 1
ATOM 1418 C C . SER A 1 170 ? -19.392 14.214 3.205 1.00 45.59 170 SER A C 1
ATOM 1420 O O . SER A 1 170 ? -18.188 13.990 3.111 1.00 45.59 170 SER A O 1
ATOM 1422 N N . PHE A 1 171 ? -20.256 13.250 3.552 1.00 54.50 171 PHE A N 1
ATOM 1423 C CA . PHE A 1 171 ? -19.933 11.832 3.742 1.00 54.50 171 PHE A CA 1
ATOM 1424 C C . PHE A 1 171 ? -20.514 10.902 2.646 1.00 54.50 171 PHE A C 1
ATOM 1426 O O . PHE A 1 171 ? -20.388 9.675 2.751 1.00 54.50 171 PHE A O 1
ATOM 1433 N N . LYS A 1 172 ? -21.125 11.447 1.578 1.00 51.72 172 LYS A N 1
ATOM 1434 C CA . LYS A 1 172 ? -21.589 10.718 0.379 1.00 51.72 172 LYS A CA 1
ATOM 1435 C C . LYS A 1 172 ? -20.398 10.091 -0.354 1.00 51.72 172 LYS A C 1
ATOM 1437 O O . LYS A 1 172 ? -19.809 10.676 -1.248 1.00 51.72 172 LYS A O 1
ATOM 1442 N N . GLY A 1 173 ? -20.060 8.865 0.022 1.00 49.47 173 GLY A N 1
ATOM 1443 C CA . GLY A 1 173 ? -18.969 8.091 -0.578 1.00 49.47 173 GLY A CA 1
ATOM 1444 C C . GLY A 1 173 ? -18.554 6.914 0.298 1.00 49.47 173 GLY A C 1
ATOM 1445 O O . GLY A 1 173 ? -18.202 5.846 -0.196 1.00 49.47 173 GLY A O 1
ATOM 1446 N N . LEU A 1 174 ? -18.707 7.053 1.616 1.00 57.06 174 LEU A N 1
ATOM 1447 C CA . LEU A 1 174 ? -18.451 5.989 2.582 1.00 57.06 174 LEU A CA 1
ATOM 1448 C C . LEU A 1 174 ? -19.589 4.954 2.578 1.00 57.06 174 LEU A C 1
ATOM 1450 O O . LEU A 1 174 ? -20.369 4.902 3.519 1.00 57.06 174 LEU A O 1
ATOM 1454 N N . LYS A 1 175 ? -19.686 4.101 1.546 1.00 50.72 175 LYS A N 1
ATOM 1455 C CA . LYS A 1 175 ? -20.756 3.083 1.387 1.00 50.72 175 LYS A CA 1
ATOM 1456 C C . LYS A 1 175 ? -20.939 2.149 2.606 1.00 50.72 175 LYS A C 1
ATOM 1458 O O . LYS A 1 175 ? -22.045 1.674 2.843 1.00 50.72 175 LYS A O 1
ATOM 1463 N N . TYR A 1 176 ? -19.891 1.918 3.404 1.00 51.03 176 TYR A N 1
ATOM 1464 C CA . TYR A 1 176 ? -19.880 0.950 4.519 1.00 51.03 176 TYR A CA 1
ATOM 1465 C C . TYR A 1 176 ? -20.097 1.549 5.922 1.00 51.03 176 TYR A C 1
ATOM 1467 O O . TYR A 1 176 ? -20.461 0.833 6.856 1.00 51.03 176 TYR A O 1
ATOM 1475 N N . LEU A 1 177 ? -19.915 2.861 6.092 1.00 58.72 177 LEU A N 1
ATOM 1476 C CA . LEU A 1 177 ? -20.049 3.543 7.386 1.00 58.72 177 LEU A CA 1
ATOM 1477 C C . LEU A 1 177 ? -21.507 3.828 7.871 1.00 58.72 177 LEU A C 1
ATOM 1479 O O . LEU A 1 177 ? -21.684 3.935 9.090 1.00 58.72 177 LEU A O 1
ATOM 1483 N N . PRO A 1 178 ? -22.576 3.881 7.029 1.00 59.53 178 PRO A N 1
ATOM 1484 C CA . PRO A 1 178 ? -23.928 4.277 7.447 1.00 59.53 178 PRO A CA 1
ATOM 1485 C C . PRO A 1 178 ? -24.559 3.384 8.512 1.00 59.53 178 PRO A C 1
ATOM 1487 O O . PRO A 1 178 ? -25.358 3.864 9.307 1.00 59.53 178 PRO A O 1
ATOM 1490 N N . VAL A 1 179 ? -24.199 2.099 8.582 1.00 61.47 179 VAL A N 1
ATOM 1491 C CA . VAL A 1 179 ? -24.735 1.180 9.606 1.00 61.47 179 VAL A CA 1
ATOM 1492 C C . VAL A 1 179 ? -24.109 1.447 10.983 1.00 61.47 179 VAL A C 1
ATOM 1494 O O . VAL A 1 179 ? -24.772 1.292 12.009 1.00 61.47 179 VAL A O 1
ATOM 1497 N N . GLY A 1 180 ? -22.842 1.873 11.029 1.00 60.66 180 GLY A N 1
ATOM 1498 C CA . GLY A 1 180 ? -22.173 2.300 12.263 1.00 60.66 180 GLY A CA 1
ATOM 1499 C C . GLY A 1 180 ? -22.671 3.670 12.726 1.00 60.66 180 GLY A C 1
ATOM 1500 O O . GLY A 1 180 ? -23.139 3.812 13.855 1.00 60.66 180 GLY A O 1
ATOM 1501 N N . ILE A 1 181 ? -22.661 4.641 11.810 1.00 68.25 181 ILE A N 1
ATOM 1502 C CA . ILE A 1 181 ? -23.194 6.002 11.985 1.00 68.25 181 ILE A CA 1
ATOM 1503 C C . ILE A 1 181 ? -24.668 5.957 12.408 1.00 68.25 181 ILE A C 1
ATOM 1505 O O . ILE A 1 181 ? -25.055 6.582 13.391 1.00 68.25 181 ILE A O 1
ATOM 1509 N N . GLY A 1 182 ? -25.491 5.151 11.737 1.00 64.50 182 GLY A N 1
ATOM 1510 C CA . GLY A 1 182 ? -26.912 4.988 12.037 1.00 64.50 182 GLY A CA 1
ATOM 1511 C C . GLY A 1 182 ? -27.184 4.417 13.430 1.00 64.50 182 GLY A C 1
ATOM 1512 O O . GLY A 1 182 ? -28.190 4.766 14.039 1.00 64.50 182 GLY A O 1
ATOM 1513 N N . ARG A 1 183 ? -26.273 3.607 13.992 1.00 69.00 183 ARG A N 1
ATOM 1514 C CA . ARG A 1 183 ? -26.363 3.143 15.391 1.00 69.00 183 ARG A CA 1
ATOM 1515 C C . ARG A 1 183 ? -26.042 4.250 16.397 1.00 69.00 183 ARG A C 1
ATOM 1517 O O . ARG A 1 183 ? -26.671 4.279 17.451 1.00 69.00 183 ARG A O 1
ATOM 1524 N N . ILE A 1 184 ? -25.122 5.162 16.068 1.00 72.50 184 ILE A N 1
ATOM 1525 C CA . ILE A 1 184 ? -24.868 6.376 16.862 1.00 72.50 184 ILE A CA 1
ATOM 1526 C C . ILE A 1 184 ? -26.080 7.316 16.779 1.00 72.50 184 ILE A C 1
ATOM 1528 O O . ILE A 1 184 ? -26.591 7.743 17.808 1.00 72.50 184 ILE A O 1
ATOM 1532 N N . ALA A 1 185 ? -26.623 7.562 15.583 1.00 67.88 185 ALA A N 1
ATOM 1533 C CA . ALA A 1 185 ? -27.835 8.366 15.404 1.00 67.88 185 ALA A CA 1
ATOM 1534 C C . ALA A 1 185 ? -29.045 7.780 16.162 1.00 67.88 185 ALA A C 1
ATOM 1536 O O . ALA A 1 185 ? -29.779 8.500 16.842 1.00 67.88 185 ALA A O 1
ATOM 1537 N N . ALA A 1 186 ? -29.226 6.455 16.101 1.00 66.88 186 ALA A N 1
ATOM 1538 C CA . ALA A 1 186 ? -30.298 5.752 16.799 1.00 66.88 186 ALA A CA 1
ATOM 1539 C C . ALA A 1 186 ? -30.219 5.900 18.327 1.00 66.88 186 ALA A C 1
ATOM 1541 O O . ALA A 1 186 ? -31.268 5.919 18.968 1.00 66.88 186 ALA A O 1
ATOM 1542 N N . PHE A 1 187 ? -29.024 6.058 18.912 1.00 72.56 187 PHE A N 1
ATOM 1543 C CA . PHE A 1 187 ? -28.867 6.314 20.348 1.00 72.56 187 PHE A CA 1
ATOM 1544 C C . PHE A 1 187 ? -29.617 7.576 20.804 1.00 72.56 187 PHE A C 1
ATOM 1546 O O . PHE A 1 187 ? -30.270 7.575 21.848 1.00 72.56 187 PHE A O 1
ATOM 1553 N N . PHE A 1 188 ? -29.579 8.641 20.000 1.00 68.50 188 PHE A N 1
ATOM 1554 C CA . PHE A 1 188 ? -30.226 9.911 20.333 1.00 68.50 188 PHE A CA 1
ATOM 1555 C C . PHE A 1 188 ? -31.732 9.903 20.039 1.00 68.50 188 PHE A C 1
ATOM 1557 O O . PHE A 1 188 ? -32.521 10.398 20.854 1.00 68.50 188 PHE A O 1
ATOM 1564 N N . VAL A 1 189 ? -32.125 9.300 18.910 1.00 69.56 189 VAL A N 1
ATOM 1565 C CA . VAL A 1 189 ? -33.499 9.324 18.372 1.00 69.56 189 VAL A CA 1
ATOM 1566 C C . VAL A 1 189 ? -34.433 8.297 19.030 1.00 69.56 189 VAL A C 1
ATOM 1568 O O . VAL A 1 189 ? -35.628 8.554 19.177 1.00 69.56 189 VAL A O 1
ATOM 1571 N N . ALA A 1 190 ? -33.934 7.126 19.430 1.00 69.31 190 ALA A N 1
ATOM 1572 C CA . ALA A 1 190 ? -34.792 6.033 19.882 1.00 69.31 190 ALA A CA 1
ATOM 1573 C C . ALA A 1 190 ? -35.446 6.280 21.258 1.00 69.31 190 ALA A C 1
ATOM 1575 O O . ALA A 1 190 ? -34.866 6.866 22.175 1.00 69.31 190 ALA A O 1
ATOM 1576 N N . LYS A 1 191 ? -36.674 5.764 21.417 1.00 61.09 191 LYS A N 1
ATOM 1577 C CA . LYS A 1 191 ? -37.463 5.869 22.659 1.00 61.09 191 LYS A CA 1
ATOM 1578 C C . LYS A 1 191 ? -37.086 4.824 23.725 1.00 61.09 191 LYS A C 1
ATOM 1580 O O . LYS A 1 191 ? -37.230 5.103 24.913 1.00 61.09 191 LYS A O 1
ATOM 1585 N N . HIS A 1 192 ? -36.599 3.643 23.330 1.00 61.94 192 HIS A N 1
ATOM 1586 C CA . HIS A 1 192 ? -36.283 2.541 24.252 1.00 61.94 192 HIS A CA 1
ATOM 1587 C C . HIS A 1 192 ? -34.820 2.584 24.719 1.00 61.94 192 HIS A C 1
ATOM 1589 O O . HIS A 1 192 ? -33.897 2.398 23.929 1.00 61.94 192 HIS A O 1
ATOM 1595 N N . ARG A 1 193 ? -34.616 2.816 26.022 1.00 59.84 193 ARG A N 1
ATOM 1596 C CA . ARG A 1 193 ? -33.327 3.246 26.602 1.00 59.84 193 ARG A CA 1
ATOM 1597 C C . ARG A 1 193 ? -32.317 2.121 26.874 1.00 59.84 193 ARG A C 1
ATOM 1599 O O . ARG A 1 193 ? -31.118 2.375 26.888 1.00 59.84 193 ARG A O 1
ATOM 1606 N N . HIS A 1 194 ? -32.777 0.885 27.079 1.00 57.56 194 HIS A N 1
ATOM 1607 C CA . HIS A 1 194 ? -31.942 -0.200 27.628 1.00 57.56 194 HIS A CA 1
ATOM 1608 C C . HIS A 1 194 ? -31.251 -1.095 26.578 1.00 57.56 194 HIS A C 1
ATOM 1610 O O . HIS A 1 194 ? -30.433 -1.935 26.940 1.00 57.56 194 HIS A O 1
ATOM 1616 N N . ILE A 1 195 ? -31.573 -0.940 25.288 1.00 60.62 195 ILE A N 1
ATOM 1617 C CA . ILE A 1 195 ? -31.129 -1.849 24.206 1.00 60.62 195 ILE A CA 1
ATOM 1618 C C . ILE A 1 195 ? -29.910 -1.292 23.438 1.00 60.62 195 ILE A C 1
ATOM 1620 O O . ILE A 1 195 ? -29.222 -2.020 22.722 1.00 60.62 195 ILE A O 1
ATOM 1624 N N . LEU A 1 196 ? -29.623 0.003 23.575 1.00 67.88 196 LEU A N 1
ATOM 1625 C CA . LEU A 1 196 ? -28.662 0.716 22.730 1.00 67.88 196 LEU A CA 1
ATOM 1626 C C . LEU A 1 196 ? -27.268 0.763 23.363 1.00 67.88 196 LEU A C 1
ATOM 1628 O O . LEU A 1 196 ? -27.116 0.851 24.582 1.00 67.88 196 LEU A O 1
ATOM 1632 N N . ALA A 1 197 ? -26.241 0.715 22.515 1.00 73.50 197 ALA A N 1
ATOM 1633 C CA . ALA A 1 197 ? -24.859 0.858 22.954 1.00 73.50 197 ALA A CA 1
ATOM 1634 C C . ALA A 1 197 ? -24.596 2.294 23.440 1.00 73.50 197 ALA A C 1
ATOM 1636 O O . ALA A 1 197 ? -25.000 3.251 22.785 1.00 73.50 197 ALA A O 1
ATOM 1637 N N . LYS A 1 198 ? -23.901 2.423 24.573 1.00 81.44 198 LYS A N 1
ATOM 1638 C CA . LYS A 1 198 ? -23.480 3.689 25.198 1.00 81.44 198 LYS A CA 1
ATOM 1639 C C . LYS A 1 198 ? -21.981 3.958 25.053 1.00 81.44 198 LYS A C 1
ATOM 1641 O O . LYS A 1 198 ? -21.556 5.085 25.278 1.00 81.44 198 LYS A O 1
ATOM 1646 N N . SER A 1 199 ? -21.183 2.946 24.696 1.00 85.88 199 SER A N 1
ATOM 1647 C CA . SER A 1 199 ? -19.740 3.078 24.454 1.00 85.88 199 SER A CA 1
ATOM 1648 C C . SER A 1 199 ? -19.363 2.662 23.028 1.00 85.88 199 SER A C 1
ATOM 1650 O O . SER A 1 199 ? -19.565 1.512 22.622 1.00 85.88 199 SER A O 1
ATOM 1652 N N . PHE A 1 200 ? -18.788 3.609 22.284 1.00 87.31 200 PHE A N 1
ATOM 1653 C CA . PHE A 1 200 ? -18.284 3.428 20.924 1.00 87.31 200 PHE A CA 1
ATOM 1654 C C . PHE A 1 200 ? -16.789 3.743 20.845 1.00 87.31 200 PHE A C 1
ATOM 1656 O O . PHE A 1 200 ? -16.312 4.700 21.451 1.00 87.31 200 PHE A O 1
ATOM 1663 N N . LEU A 1 201 ? -16.069 2.950 20.056 1.00 86.62 201 LEU A N 1
ATOM 1664 C CA . LEU A 1 201 ? -14.661 3.154 19.727 1.00 86.62 201 LEU A CA 1
ATOM 1665 C C . LEU A 1 201 ? -14.529 3.373 18.215 1.00 86.62 201 LEU A C 1
ATOM 1667 O O . LEU A 1 201 ? -14.903 2.497 17.433 1.00 86.62 201 LEU A O 1
ATOM 1671 N N . LEU A 1 202 ? -14.032 4.539 17.807 1.00 87.19 202 LEU A N 1
ATOM 1672 C CA . LEU A 1 202 ? -13.800 4.905 16.411 1.00 87.19 202 LEU A CA 1
ATOM 1673 C C . LEU A 1 202 ? -12.330 4.661 16.062 1.00 87.19 202 LEU A C 1
ATOM 1675 O O . LEU A 1 202 ? -11.447 5.326 16.598 1.00 87.19 202 LEU A O 1
ATOM 1679 N N . ALA A 1 203 ? -12.066 3.728 15.155 1.00 81.00 203 ALA A N 1
ATOM 1680 C CA . ALA A 1 203 ? -10.726 3.311 14.746 1.00 81.00 203 ALA A CA 1
ATOM 1681 C C . ALA A 1 203 ? -10.393 3.759 13.316 1.00 81.00 203 ALA A C 1
ATOM 1683 O O . ALA A 1 203 ? -11.310 3.998 12.537 1.00 81.00 203 ALA A O 1
ATOM 1684 N N . GLY A 1 204 ? -9.110 3.859 12.956 1.00 77.06 204 GLY A N 1
ATOM 1685 C CA . GLY A 1 204 ? -8.666 4.087 11.573 1.00 77.06 204 GLY A CA 1
ATOM 1686 C C . GLY A 1 204 ? -7.544 5.126 11.450 1.00 77.06 204 GLY A C 1
ATOM 1687 O O . GLY A 1 204 ? -7.178 5.762 12.442 1.00 77.06 204 GLY A O 1
ATOM 1688 N N . PRO A 1 205 ? -7.009 5.377 10.245 1.00 72.56 205 PRO A N 1
ATOM 1689 C CA . PRO A 1 205 ? -5.871 6.278 10.058 1.00 72.56 205 PRO A CA 1
ATOM 1690 C C . PRO A 1 205 ? -6.147 7.708 10.554 1.00 72.56 205 PRO A C 1
ATOM 1692 O O . PRO A 1 205 ? -7.299 8.144 10.677 1.00 72.56 205 PRO A O 1
ATOM 1695 N N . LEU A 1 206 ? -5.086 8.454 10.863 1.00 77.19 206 LEU A N 1
ATOM 1696 C CA . LEU A 1 206 ? -5.193 9.871 11.223 1.00 77.19 206 LEU A CA 1
ATOM 1697 C C . LEU A 1 206 ? -5.788 10.663 10.040 1.00 77.19 206 LEU A C 1
ATOM 1699 O O . LEU A 1 206 ? -5.524 10.345 8.887 1.00 77.19 206 LEU A O 1
ATOM 1703 N N . GLY A 1 207 ? -6.645 11.652 10.310 1.00 74.25 207 GLY A N 1
ATOM 1704 C CA . GLY A 1 207 ? -7.320 12.423 9.254 1.00 74.25 207 GLY A CA 1
ATOM 1705 C C . GLY A 1 207 ? -8.508 11.725 8.569 1.00 74.25 207 GLY A C 1
ATOM 1706 O O . GLY A 1 207 ? -9.065 12.276 7.626 1.00 74.25 207 GLY A O 1
ATOM 1707 N N . SER A 1 208 ? -8.958 10.554 9.038 1.00 75.56 208 SER A N 1
ATOM 1708 C CA . SER A 1 208 ? -10.119 9.820 8.477 1.00 75.56 208 SER A CA 1
ATOM 1709 C C . SER A 1 208 ? -11.503 10.416 8.775 1.00 75.56 208 SER A C 1
ATOM 1711 O O . SER A 1 208 ? -12.510 9.826 8.398 1.00 75.56 208 SER A O 1
ATOM 1713 N N . GLY A 1 209 ? -11.583 11.584 9.420 1.00 76.06 209 GLY A N 1
ATOM 1714 C CA . GLY A 1 209 ? -12.857 12.256 9.711 1.00 76.06 209 GLY A CA 1
ATOM 1715 C C . GLY A 1 209 ? -13.592 11.750 10.960 1.00 76.06 209 GLY A C 1
ATOM 1716 O O . GLY A 1 209 ? -14.760 12.075 11.147 1.00 76.06 209 GLY A O 1
ATOM 1717 N N . LYS A 1 210 ? -12.926 10.986 11.839 1.00 81.56 210 LYS A N 1
ATOM 1718 C CA . LYS A 1 210 ? -13.497 10.501 13.114 1.00 81.56 210 LYS A CA 1
ATOM 1719 C C . LYS A 1 210 ? -14.107 11.626 13.959 1.00 81.56 210 LYS A C 1
ATOM 1721 O O . LYS A 1 210 ? -15.294 11.563 14.281 1.00 81.56 210 LYS A O 1
ATOM 1726 N N . SER A 1 211 ? -13.337 12.684 14.210 1.00 81.81 211 SER A N 1
ATOM 1727 C CA . SER A 1 211 ? -13.760 13.814 15.051 1.00 81.81 211 SER A CA 1
ATOM 1728 C C . SER A 1 211 ? -14.869 14.617 14.376 1.00 81.81 211 SER A C 1
ATOM 1730 O O . SER A 1 211 ? -15.865 14.965 15.007 1.00 81.81 211 SER A O 1
ATOM 1732 N N . MET A 1 212 ? -14.753 14.783 13.054 1.00 77.62 212 MET A N 1
ATOM 1733 C CA . MET A 1 212 ? -15.738 15.450 12.203 1.00 77.62 212 MET A CA 1
ATOM 1734 C C . MET A 1 212 ? -17.119 14.774 12.264 1.00 77.62 212 MET A C 1
ATOM 1736 O O . MET A 1 212 ? -18.129 15.468 12.272 1.00 77.62 212 MET A O 1
ATOM 1740 N N . ILE A 1 213 ? -17.201 13.440 12.374 1.00 78.62 213 ILE A N 1
ATOM 1741 C CA . ILE A 1 213 ? -18.490 12.740 12.550 1.00 78.62 213 ILE A CA 1
ATOM 1742 C C . ILE A 1 213 ? -19.110 13.009 13.929 1.00 78.62 213 ILE A C 1
ATOM 1744 O O . ILE A 1 213 ? -20.329 13.154 14.040 1.00 78.62 213 ILE A O 1
ATOM 1748 N N . ILE A 1 214 ? -18.296 13.090 14.983 1.00 79.94 214 ILE A N 1
ATOM 1749 C CA . ILE A 1 214 ? -18.776 13.394 16.340 1.00 79.94 214 ILE A CA 1
ATOM 1750 C C . ILE A 1 214 ? -19.307 14.834 16.396 1.00 79.94 214 ILE A C 1
ATOM 1752 O O . ILE A 1 214 ? -20.394 15.077 16.921 1.00 79.94 214 ILE A O 1
ATOM 1756 N N . GLU A 1 215 ? -18.576 15.769 15.794 1.00 76.19 215 GLU A N 1
ATOM 1757 C CA . GLU A 1 215 ? -18.954 17.179 15.653 1.00 76.19 215 GLU A CA 1
ATOM 1758 C C . GLU A 1 215 ? -20.207 17.365 14.798 1.00 76.19 215 GLU A C 1
ATOM 1760 O O . GLU A 1 215 ? -21.112 18.106 15.186 1.00 76.19 215 GLU A O 1
ATOM 1765 N N . TYR A 1 216 ? -20.310 16.632 13.686 1.00 76.69 216 TYR A N 1
ATOM 1766 C CA . TYR A 1 216 ? -21.503 16.614 12.847 1.00 76.69 216 TYR A CA 1
ATOM 1767 C C . TYR A 1 216 ? -22.745 16.223 13.658 1.00 76.69 216 TYR A C 1
ATOM 1769 O O . TYR A 1 216 ? -23.756 16.926 13.629 1.00 76.69 216 TYR A O 1
ATOM 1777 N N . PHE A 1 217 ? -22.673 15.139 14.439 1.00 76.06 217 PHE A N 1
ATOM 1778 C CA . PHE A 1 217 ? -23.794 14.711 15.276 1.00 76.06 217 PHE A CA 1
ATOM 1779 C C . PHE A 1 217 ? -24.139 15.707 16.383 1.00 76.06 217 PHE A C 1
ATOM 1781 O O . PHE A 1 217 ? -25.322 15.951 16.633 1.00 76.06 217 PHE A O 1
ATOM 1788 N N . ALA A 1 218 ? -23.128 16.297 17.019 1.00 79.19 218 ALA A N 1
ATOM 1789 C CA . ALA A 1 218 ? -23.313 17.323 18.034 1.00 79.19 218 ALA A CA 1
ATOM 1790 C C . ALA A 1 218 ? -24.042 18.554 17.483 1.00 79.19 218 ALA A C 1
ATOM 1792 O O . ALA A 1 218 ? -25.033 18.991 18.067 1.00 79.19 218 ALA A O 1
ATOM 1793 N N . SER A 1 219 ? -23.610 19.060 16.324 1.00 76.19 219 SER A N 1
ATOM 1794 C CA . SER A 1 219 ? -24.257 20.178 15.631 1.00 76.19 219 SER A CA 1
ATOM 1795 C C . SER A 1 219 ? -25.683 19.812 15.195 1.00 76.19 219 SER A C 1
ATOM 1797 O O . SER A 1 219 ? -26.646 20.498 15.544 1.00 76.19 219 SER A O 1
ATOM 1799 N N . ARG A 1 220 ? -25.854 18.666 14.518 1.00 74.12 220 ARG A N 1
ATOM 1800 C CA . ARG A 1 220 ? -27.130 18.251 13.911 1.00 74.12 220 ARG A CA 1
ATOM 1801 C C . ARG A 1 220 ? -28.257 18.017 14.916 1.00 74.12 220 ARG A C 1
ATOM 1803 O O . ARG A 1 220 ? -29.418 18.260 14.572 1.00 74.12 220 ARG A O 1
ATOM 1810 N N . PHE A 1 221 ? -27.922 17.532 16.113 1.00 76.50 221 PHE A N 1
ATOM 1811 C CA . PHE A 1 221 ? -28.862 17.290 17.213 1.00 76.50 221 PHE A CA 1
ATOM 1812 C C . PHE A 1 221 ? -28.801 18.352 18.328 1.00 76.50 221 PHE A C 1
ATOM 1814 O O . PHE A 1 221 ? -29.552 18.237 19.293 1.00 76.50 221 PHE A O 1
ATOM 1821 N N . GLN A 1 222 ? -27.944 19.374 18.200 1.00 79.31 222 GLN A N 1
ATOM 1822 C CA . GLN A 1 222 ? -27.707 20.428 19.202 1.00 79.31 222 GLN A CA 1
ATOM 1823 C C . GLN A 1 222 ? -27.305 19.883 20.589 1.00 79.31 222 GLN A C 1
ATOM 1825 O O . GLN A 1 222 ? -27.769 20.354 21.626 1.00 79.31 222 GLN A O 1
ATOM 1830 N N . ILE A 1 223 ? -26.434 18.870 20.601 1.00 82.56 223 ILE A N 1
ATOM 1831 C CA . ILE A 1 223 ? -26.005 18.144 21.804 1.00 82.56 223 ILE A CA 1
ATOM 1832 C C . ILE A 1 223 ? -24.633 18.659 22.278 1.00 82.56 223 ILE A C 1
ATOM 1834 O O . ILE A 1 223 ? -23.702 18.700 21.470 1.00 82.56 223 ILE A O 1
ATOM 1838 N N . PRO A 1 224 ? -24.455 19.012 23.568 1.00 83.38 224 PRO A N 1
ATOM 1839 C CA . PRO A 1 224 ? -23.155 19.398 24.114 1.00 83.38 224 PRO A CA 1
ATOM 1840 C C . PRO A 1 224 ? -22.135 18.251 24.052 1.00 83.38 224 PRO A C 1
ATOM 1842 O O . PRO A 1 224 ? -22.430 17.113 24.434 1.00 83.38 224 PRO A O 1
ATOM 1845 N N . VAL A 1 225 ? -20.909 18.576 23.628 1.00 84.50 225 VAL A N 1
ATOM 1846 C CA . VAL A 1 225 ? -19.759 17.659 23.614 1.00 84.50 225 VAL A CA 1
ATOM 1847 C C . VAL A 1 225 ? -18.756 18.075 24.676 1.00 84.50 225 VAL A C 1
ATOM 1849 O O . VAL A 1 225 ? -18.237 19.188 24.639 1.00 84.50 225 VAL A O 1
ATOM 1852 N N . ILE A 1 226 ? -18.420 17.154 25.571 1.00 86.94 226 ILE A N 1
ATOM 1853 C CA . ILE A 1 226 ? -17.305 17.299 26.505 1.00 86.94 226 ILE A CA 1
ATOM 1854 C C . ILE A 1 226 ? -16.122 16.546 25.897 1.00 86.94 226 ILE A C 1
ATOM 1856 O O . ILE A 1 226 ? -16.113 15.313 25.866 1.00 86.94 226 ILE A O 1
ATOM 1860 N N . ARG A 1 227 ? -15.146 17.284 25.353 1.00 85.12 227 ARG A N 1
ATOM 1861 C CA . ARG A 1 227 ? -13.912 16.712 24.792 1.00 85.12 227 ARG A CA 1
ATOM 1862 C C . ARG A 1 227 ? -12.853 16.540 25.884 1.00 85.12 227 ARG A C 1
ATOM 1864 O O . ARG A 1 227 ? -12.575 17.470 26.635 1.00 85.12 227 ARG A O 1
ATOM 1871 N N . ILE A 1 228 ? -12.214 15.376 25.914 1.00 84.06 228 ILE A N 1
ATOM 1872 C CA . ILE A 1 228 ? -11.059 15.056 26.754 1.00 84.06 228 ILE A CA 1
ATOM 1873 C C . ILE A 1 228 ? -9.912 14.629 25.840 1.00 84.06 228 ILE A C 1
ATOM 1875 O O . ILE A 1 228 ? -9.981 13.586 25.190 1.00 84.06 228 ILE A O 1
ATOM 1879 N N . SER A 1 229 ? -8.838 15.414 25.825 1.00 78.38 229 SER A N 1
ATOM 1880 C CA . SER A 1 229 ? -7.593 15.034 25.156 1.00 78.38 229 SER A CA 1
ATOM 1881 C C . SER A 1 229 ? -6.735 14.175 26.079 1.00 78.38 229 SER A C 1
ATOM 1883 O O . SER A 1 229 ? -6.514 14.526 27.239 1.00 78.38 229 SER A O 1
ATOM 1885 N N . THR A 1 230 ? -6.197 13.064 25.576 1.00 69.81 230 THR A N 1
ATOM 1886 C CA . THR A 1 230 ? -5.301 12.185 26.349 1.00 69.81 230 THR A CA 1
ATOM 1887 C C . THR A 1 230 ? -4.019 12.876 26.813 1.00 69.81 230 THR A C 1
ATOM 1889 O O . THR A 1 230 ? -3.545 12.618 27.920 1.00 69.81 230 THR A O 1
ATOM 1892 N N . SER A 1 231 ? -3.513 13.845 26.047 1.00 66.31 231 SER A N 1
ATOM 1893 C CA . SER A 1 231 ? -2.429 14.738 26.477 1.00 66.31 231 SER A CA 1
ATOM 1894 C C . SER A 1 231 ? -2.762 15.497 27.770 1.00 66.31 231 SER A C 1
ATOM 1896 O O . SER A 1 231 ? -1.899 15.631 28.636 1.00 66.31 231 SER A O 1
ATOM 1898 N N . SER A 1 232 ? -4.018 15.922 27.952 1.00 65.81 232 SER A N 1
ATOM 1899 C CA . SER A 1 232 ? -4.491 16.600 29.165 1.00 65.81 232 SER A CA 1
ATOM 1900 C C . SER A 1 232 ? -4.592 15.661 30.373 1.00 65.81 232 SER A C 1
ATOM 1902 O O . SER A 1 232 ? -4.391 16.099 31.505 1.00 65.81 232 SER A O 1
ATOM 1904 N N . LEU A 1 233 ? -4.857 14.367 30.150 1.00 67.75 233 LEU A N 1
ATOM 1905 C CA . LEU A 1 233 ? -4.881 13.348 31.210 1.00 67.75 233 LEU A CA 1
ATOM 1906 C C . LEU A 1 233 ? -3.475 13.020 31.731 1.00 67.75 233 LEU A C 1
ATOM 1908 O O . LEU A 1 233 ? -3.310 12.806 32.933 1.00 67.75 233 LEU A O 1
ATOM 1912 N N . ASN A 1 234 ? -2.474 13.047 30.845 1.00 63.59 234 ASN A N 1
ATOM 1913 C CA . ASN A 1 234 ? -1.063 12.864 31.193 1.00 63.59 234 ASN A CA 1
ATOM 1914 C C . ASN A 1 234 ? -0.384 14.153 31.701 1.00 63.59 234 ASN A C 1
ATOM 1916 O O . ASN A 1 234 ? 0.689 14.084 32.299 1.00 63.59 234 ASN A O 1
ATOM 1920 N N . SER A 1 235 ? -0.989 15.332 31.507 1.00 58.72 235 SER A N 1
ATOM 1921 C CA . SER A 1 235 ? -0.444 16.598 32.007 1.00 58.72 235 SER A CA 1
ATOM 1922 C C . SER A 1 235 ? -0.812 16.870 33.475 1.00 58.72 235 SER A C 1
ATOM 1924 O O . SER A 1 235 ? -1.974 17.100 33.826 1.00 58.72 235 SER A O 1
ATOM 1926 N N . GLY A 1 236 ? 0.203 16.908 34.342 1.00 61.06 236 GLY A N 1
ATOM 1927 C CA . GLY A 1 236 ? 0.095 17.364 35.732 1.00 61.06 236 GLY A CA 1
ATOM 1928 C C . GLY A 1 236 ? 0.535 16.328 36.776 1.00 61.06 236 GLY A C 1
ATOM 1929 O O . GLY A 1 236 ? 1.147 15.317 36.437 1.00 61.06 236 GLY A O 1
ATOM 1930 N N . PRO A 1 237 ? 0.255 16.577 38.070 1.00 60.12 237 PRO A N 1
ATOM 1931 C CA . PRO A 1 237 ? 0.567 15.641 39.150 1.00 60.12 237 PRO A CA 1
ATOM 1932 C C . PRO A 1 237 ? -0.151 14.291 38.990 1.00 60.12 237 PRO A C 1
ATOM 1934 O O . PRO A 1 237 ? -1.232 14.227 38.414 1.00 60.12 237 PRO A O 1
ATOM 1937 N N . VAL A 1 238 ? 0.392 13.233 39.605 1.00 59.81 238 VAL A N 1
ATOM 1938 C CA . VAL A 1 238 ? 0.015 11.801 39.444 1.00 59.81 238 VAL A CA 1
ATOM 1939 C C . VAL A 1 238 ? -1.480 11.458 39.674 1.00 59.81 238 VAL A C 1
ATOM 1941 O O . VAL A 1 238 ? -1.922 10.364 39.331 1.00 59.81 238 VAL A O 1
ATOM 1944 N N . ASN A 1 239 ? -2.292 12.380 40.204 1.00 60.31 239 ASN A N 1
ATOM 1945 C CA . ASN A 1 239 ? -3.743 12.216 40.392 1.00 60.31 239 ASN A CA 1
ATOM 1946 C C . ASN A 1 239 ? -4.623 13.156 39.538 1.00 60.31 239 ASN A C 1
ATOM 1948 O O . ASN A 1 239 ? -5.847 13.076 39.635 1.00 60.31 239 ASN A O 1
ATOM 1952 N N . ASN A 1 240 ? -4.051 14.035 38.706 1.00 68.38 240 ASN A N 1
ATOM 1953 C CA . ASN A 1 240 ? -4.812 15.066 37.990 1.00 68.38 240 ASN A CA 1
ATOM 1954 C C . ASN A 1 240 ? -5.817 14.456 36.995 1.00 68.38 240 ASN A C 1
ATOM 1956 O O . ASN A 1 240 ? -7.010 14.745 37.076 1.00 68.38 240 ASN A O 1
ATOM 1960 N N . GLY A 1 241 ? -5.371 13.511 36.154 1.00 65.94 241 GLY A N 1
ATOM 1961 C CA . GLY A 1 241 ? -6.238 12.792 35.208 1.00 65.94 241 GLY A CA 1
ATOM 1962 C C . GLY A 1 241 ? -7.435 12.090 35.870 1.00 65.94 241 GLY A C 1
ATOM 1963 O O . GLY A 1 241 ? -8.533 12.094 35.317 1.00 65.94 241 GLY A O 1
ATOM 1964 N N . LYS A 1 242 ? -7.275 11.599 37.110 1.00 70.00 242 LYS A N 1
ATOM 1965 C CA . LYS A 1 242 ? -8.353 10.962 37.890 1.00 70.00 242 LYS A CA 1
ATOM 1966 C C . LYS A 1 242 ? -9.454 11.927 38.295 1.00 70.00 242 LYS A C 1
ATOM 1968 O O . LYS A 1 242 ? -10.621 11.536 38.343 1.00 70.00 242 LYS A O 1
ATOM 1973 N N . ASN A 1 243 ? -9.089 13.167 38.598 1.00 74.31 243 ASN A N 1
ATOM 1974 C CA . ASN A 1 243 ? -10.055 14.206 38.921 1.00 74.31 243 ASN A CA 1
ATOM 1975 C C . ASN A 1 243 ? -10.721 14.721 37.642 1.00 74.31 243 ASN A C 1
ATOM 1977 O O . ASN A 1 243 ? -11.943 14.775 37.611 1.00 74.31 243 ASN A O 1
ATOM 1981 N N . VAL A 1 244 ? -9.953 14.962 36.572 1.00 80.56 244 VAL A N 1
ATOM 1982 C CA . VAL A 1 244 ? -10.474 15.393 35.259 1.00 80.56 244 VAL A CA 1
ATOM 1983 C C . VAL A 1 244 ? -11.496 14.397 34.694 1.00 80.56 244 VAL A C 1
ATOM 1985 O O . VAL A 1 244 ? -12.602 14.799 34.344 1.00 80.56 244 VAL A O 1
ATOM 1988 N N . MET A 1 245 ? -11.191 13.093 34.675 1.00 80.38 245 MET A N 1
ATOM 1989 C CA . MET A 1 245 ? -12.136 12.069 34.197 1.00 80.38 245 MET A CA 1
ATOM 1990 C C . MET A 1 245 ? -13.414 12.001 35.045 1.00 80.38 245 MET A C 1
ATOM 1992 O O . MET A 1 245 ? -14.504 11.826 34.505 1.00 80.38 245 MET A O 1
ATOM 1996 N N . LYS A 1 246 ? -13.310 12.142 36.373 1.00 81.94 246 LYS A N 1
ATOM 1997 C CA . LYS A 1 246 ? -14.484 12.142 37.263 1.00 81.94 246 LYS A CA 1
ATOM 1998 C C . LYS A 1 246 ? -15.340 13.396 37.099 1.00 81.94 246 LYS A C 1
ATOM 2000 O O . LYS A 1 246 ? -16.560 13.271 37.056 1.00 81.94 246 LYS A O 1
ATOM 2005 N N . GLU A 1 247 ? -14.704 14.562 37.010 1.00 84.31 247 GLU A N 1
ATOM 2006 C CA . GLU A 1 247 ? -15.332 15.870 36.794 1.00 84.31 247 GLU A CA 1
ATOM 2007 C C . GLU A 1 247 ? -16.123 15.836 35.477 1.00 84.31 247 GLU A C 1
ATOM 2009 O O . GLU A 1 247 ? -17.347 15.955 35.504 1.00 84.31 247 GLU A O 1
ATOM 2014 N N . ALA A 1 248 ? -15.473 15.471 34.367 1.00 84.56 248 ALA A N 1
ATOM 2015 C CA . ALA A 1 248 ? -16.100 15.366 33.049 1.00 84.56 248 ALA A CA 1
ATOM 2016 C C . ALA A 1 248 ? -17.236 14.324 32.971 1.00 84.56 248 ALA A C 1
ATOM 2018 O O . ALA A 1 248 ? -18.259 14.577 32.340 1.00 84.56 248 ALA A O 1
ATOM 2019 N N . VAL A 1 249 ? -17.116 13.163 33.634 1.00 85.56 249 VAL A N 1
ATOM 2020 C CA . VAL A 1 249 ? -18.222 12.182 33.707 1.00 85.56 249 VAL A CA 1
ATOM 2021 C C . VAL A 1 249 ? -19.389 12.716 34.543 1.00 85.56 249 VAL A C 1
ATOM 2023 O O . VAL A 1 249 ? -20.543 12.488 34.185 1.00 85.56 249 VAL A O 1
ATOM 2026 N N . SER A 1 250 ? -19.121 13.432 35.640 1.00 86.00 250 SER A N 1
ATOM 2027 C CA . SER A 1 250 ? -20.180 14.040 36.456 1.00 86.00 250 SER A CA 1
ATOM 2028 C C . SER A 1 250 ? -20.901 15.177 35.726 1.00 86.00 250 SER A C 1
ATOM 2030 O O . SER A 1 250 ? -22.123 15.268 35.806 1.00 86.00 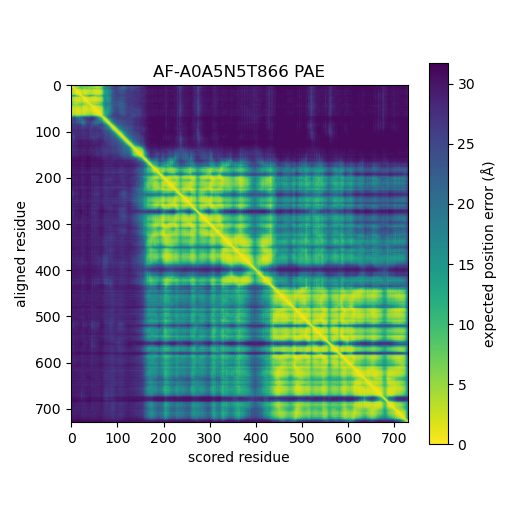250 SER A O 1
ATOM 2032 N N . GLU A 1 251 ? -20.170 15.970 34.941 1.00 85.81 251 GLU A N 1
ATOM 2033 C CA . GLU A 1 251 ? -20.703 17.031 34.089 1.00 85.81 251 GLU A CA 1
ATOM 2034 C C . GLU A 1 251 ? -21.519 16.462 32.916 1.00 85.81 251 GLU A C 1
ATOM 2036 O O . GLU A 1 251 ? -22.649 16.892 32.684 1.00 85.81 251 GLU A O 1
ATOM 2041 N N . ALA A 1 252 ? -21.019 15.421 32.240 1.00 84.50 252 ALA A N 1
ATOM 2042 C CA . ALA A 1 252 ? -21.755 14.720 31.185 1.00 84.50 252 ALA A CA 1
ATOM 2043 C C . ALA A 1 252 ? -23.072 14.121 31.706 1.00 84.50 252 ALA A C 1
ATOM 2045 O O . ALA A 1 252 ? -24.098 14.175 31.030 1.00 84.50 252 ALA A O 1
ATOM 2046 N N . LEU A 1 253 ? -23.061 13.580 32.931 1.00 85.44 253 LEU A N 1
ATOM 2047 C CA . LEU A 1 253 ? -24.262 13.098 33.612 1.00 85.44 253 LEU A CA 1
ATOM 2048 C C . LEU A 1 253 ? -25.178 14.233 34.095 1.00 85.44 253 LEU A C 1
ATOM 2050 O O . LEU A 1 253 ? -26.360 13.973 34.309 1.00 85.44 253 LEU A O 1
ATOM 2054 N N . ALA A 1 254 ? -24.694 15.457 34.299 1.00 86.06 254 ALA A N 1
ATOM 2055 C CA . ALA A 1 254 ? -25.546 16.603 34.619 1.00 86.06 254 ALA A CA 1
ATOM 2056 C C . ALA A 1 254 ? -26.264 17.136 33.365 1.00 86.06 254 ALA A C 1
ATOM 2058 O O . ALA A 1 254 ? -27.470 17.374 33.406 1.00 86.06 254 ALA A O 1
ATOM 2059 N N . ASN A 1 255 ? -25.543 17.240 32.248 1.00 82.69 255 ASN A N 1
ATOM 2060 C CA . ASN A 1 255 ? -25.976 17.903 31.015 1.00 82.69 255 ASN A CA 1
ATOM 2061 C C . ASN A 1 255 ? -26.655 16.954 30.004 1.00 82.69 255 ASN A C 1
ATOM 2063 O O . ASN A 1 255 ? -26.303 16.942 28.830 1.00 82.69 255 ASN A O 1
ATOM 2067 N N . GLU A 1 256 ? -27.612 16.126 30.431 1.00 77.25 256 GLU A N 1
ATOM 2068 C CA . GLU A 1 256 ? -28.295 15.183 29.529 1.00 77.25 256 GLU A CA 1
ATOM 2069 C C . GLU A 1 256 ? -29.204 15.896 28.493 1.00 77.25 256 GLU A C 1
ATOM 2071 O O . GLU A 1 256 ? -30.035 16.711 28.898 1.00 77.25 256 GLU A O 1
ATOM 2076 N N . PRO A 1 257 ? -29.161 15.546 27.185 1.00 83.00 257 PRO A N 1
ATOM 2077 C CA . PRO A 1 257 ? -28.269 14.580 26.531 1.00 83.00 257 PRO A CA 1
ATOM 2078 C C . PRO A 1 257 ? -26.867 15.155 26.264 1.00 83.00 257 PRO A C 1
ATOM 2080 O O . PRO A 1 257 ? -26.743 16.320 25.909 1.00 83.00 257 PRO A O 1
ATOM 2083 N N . CYS A 1 258 ? -25.820 14.325 26.350 1.00 85.56 258 CYS A N 1
ATOM 2084 C CA . CYS A 1 258 ? -24.425 14.752 26.148 1.00 85.56 258 CYS A CA 1
ATOM 2085 C C . CYS A 1 258 ? -23.580 13.695 25.412 1.00 85.56 258 CYS A C 1
ATOM 2087 O O . CYS A 1 258 ? -23.836 12.490 25.512 1.00 85.56 258 CYS A O 1
ATOM 2089 N N . ILE A 1 259 ? -22.543 14.146 24.700 1.00 86.81 259 ILE A N 1
ATOM 2090 C CA . ILE A 1 259 ? -21.472 13.299 24.160 1.00 86.81 259 ILE A CA 1
ATOM 2091 C C . ILE A 1 259 ? -20.190 13.530 24.965 1.00 86.81 259 ILE A C 1
ATOM 2093 O O . ILE A 1 259 ? -19.657 14.636 24.997 1.00 86.81 259 ILE A O 1
ATOM 2097 N N . LEU A 1 260 ? -19.651 12.466 25.555 1.00 88.19 260 LEU A N 1
ATOM 2098 C CA . LEU A 1 260 ? -18.316 12.445 26.140 1.00 88.19 260 LEU A CA 1
ATOM 2099 C C . LEU A 1 260 ? -17.332 11.905 25.096 1.00 88.19 260 LEU A C 1
ATOM 2101 O O . LEU A 1 260 ? -17.394 10.729 24.733 1.00 88.19 260 LEU A O 1
ATOM 2105 N N . HIS A 1 261 ? -16.440 12.762 24.604 1.00 88.88 261 HIS A N 1
ATOM 2106 C CA . HIS A 1 261 ? -15.503 12.443 23.529 1.00 88.88 261 HIS A CA 1
ATOM 2107 C C . HIS A 1 261 ? -14.063 12.361 24.056 1.00 88.88 261 HIS A C 1
ATOM 2109 O O . HIS A 1 261 ? -13.545 13.342 24.578 1.00 88.88 261 HIS A O 1
ATOM 2115 N N . ILE A 1 262 ? -13.401 11.212 23.892 1.00 87.69 262 ILE A N 1
ATOM 2116 C CA . ILE A 1 262 ? -11.995 10.990 24.268 1.00 87.69 262 ILE A CA 1
ATOM 2117 C C . ILE A 1 262 ? -11.143 10.866 22.996 1.00 87.69 262 ILE A C 1
ATOM 2119 O O . ILE A 1 262 ? -11.304 9.900 22.251 1.00 87.69 262 ILE A O 1
ATOM 2123 N N . THR A 1 263 ? -10.229 11.807 22.744 1.00 85.44 263 THR A N 1
ATOM 2124 C CA . THR A 1 263 ? -9.375 11.807 21.537 1.00 85.44 263 THR A CA 1
ATOM 2125 C C . THR A 1 263 ? -8.057 11.059 21.763 1.00 85.44 263 THR A C 1
ATOM 2127 O O . THR A 1 263 ? -7.474 11.151 22.838 1.00 85.44 263 THR A O 1
ATOM 2130 N N . ASN A 1 264 ? -7.555 10.351 20.741 1.00 78.44 264 ASN A N 1
ATOM 2131 C CA . ASN A 1 264 ? -6.275 9.611 20.755 1.00 78.44 264 ASN A CA 1
ATOM 2132 C C . ASN A 1 264 ? -6.062 8.716 21.999 1.00 78.44 264 ASN A C 1
ATOM 2134 O O . ASN A 1 264 ? -5.080 8.874 22.729 1.00 78.44 264 ASN A O 1
ATOM 2138 N N . ILE A 1 265 ? -6.964 7.760 22.241 1.00 79.44 265 ILE A N 1
ATOM 2139 C CA . ILE A 1 265 ? -6.882 6.834 23.386 1.00 79.44 265 ILE A CA 1
ATOM 2140 C C . ILE A 1 265 ? -5.592 5.983 23.378 1.00 79.44 265 ILE A C 1
ATOM 2142 O O . ILE A 1 265 ? -5.042 5.677 24.437 1.00 79.44 265 ILE A O 1
ATOM 2146 N N . ASP A 1 266 ? -5.070 5.703 22.179 1.00 73.12 266 ASP A N 1
ATOM 2147 C CA . ASP A 1 266 ? -3.833 4.966 21.886 1.00 73.12 266 ASP A CA 1
ATOM 2148 C C . ASP A 1 266 ? -2.608 5.461 22.663 1.00 73.12 266 ASP A C 1
ATOM 2150 O O . ASP A 1 266 ? -1.758 4.661 23.053 1.00 73.12 266 ASP A O 1
ATOM 2154 N N . ASP A 1 267 ? -2.512 6.775 22.904 1.00 71.50 267 ASP A N 1
ATOM 2155 C CA . ASP A 1 267 ? -1.357 7.385 23.571 1.00 71.50 267 ASP A CA 1
ATOM 2156 C C . ASP A 1 267 ? -1.216 6.932 25.038 1.00 71.50 267 ASP A C 1
ATOM 2158 O O . ASP A 1 267 ? -0.109 6.958 25.576 1.00 71.50 267 ASP A O 1
ATOM 2162 N N . ILE A 1 268 ? -2.312 6.465 25.654 1.00 69.50 268 ILE A N 1
ATOM 2163 C CA . ILE A 1 268 ? -2.386 5.967 27.042 1.00 69.50 268 ILE A CA 1
ATOM 2164 C C . ILE A 1 268 ? -2.503 4.434 27.092 1.00 69.50 268 ILE A C 1
ATOM 2166 O O . ILE A 1 268 ? -2.149 3.793 28.081 1.00 69.50 268 ILE A O 1
ATOM 2170 N N . SER A 1 269 ? -3.010 3.803 26.036 1.00 61.19 269 SER A N 1
ATOM 2171 C CA . SER A 1 269 ? -3.373 2.383 26.067 1.00 61.19 269 SER A CA 1
ATOM 2172 C C . SER A 1 269 ? -2.288 1.419 25.574 1.00 61.19 269 SER A C 1
ATOM 2174 O O . SER A 1 269 ? -2.552 0.216 25.539 1.00 61.19 269 SER A O 1
ATOM 2176 N N . LYS A 1 270 ? -1.113 1.930 25.164 1.00 60.28 270 LYS A N 1
ATOM 2177 C CA . LYS A 1 270 ? -0.068 1.187 24.432 1.00 60.28 270 LYS A CA 1
ATOM 2178 C C . LYS A 1 270 ? 0.198 -0.204 25.009 1.00 60.28 270 LYS A C 1
ATOM 2180 O O . LYS A 1 270 ? 0.665 -0.348 26.140 1.00 60.28 270 LYS A O 1
ATOM 2185 N N . LYS A 1 271 ? -0.006 -1.233 24.178 1.00 51.66 271 LYS A N 1
ATOM 2186 C CA . LYS A 1 271 ? 0.402 -2.606 24.491 1.00 51.66 271 LYS A CA 1
ATOM 2187 C C . LYS A 1 271 ? 1.935 -2.715 24.642 1.00 51.66 271 LYS A C 1
ATOM 2189 O O . LYS A 1 271 ? 2.655 -2.835 23.654 1.00 51.66 271 LYS A O 1
ATOM 2194 N N . GLU A 1 272 ? 2.346 -2.753 25.911 1.00 50.66 272 GLU A N 1
ATOM 2195 C CA . GLU A 1 272 ? 3.456 -3.526 26.503 1.00 50.66 272 GLU A CA 1
ATOM 2196 C C . GLU A 1 272 ? 4.908 -2.986 26.633 1.00 50.66 272 GLU A C 1
ATOM 2198 O O . GLU A 1 272 ? 5.405 -2.153 25.885 1.00 50.66 272 GLU A O 1
ATOM 2203 N N . TYR A 1 273 ? 5.555 -3.509 27.693 1.00 45.28 273 TYR A N 1
ATOM 2204 C CA . TYR A 1 273 ? 6.984 -3.520 28.076 1.00 45.28 273 TYR A CA 1
ATOM 2205 C C . TYR A 1 273 ? 7.819 -2.211 28.115 1.00 45.28 273 TYR A C 1
ATOM 2207 O O . TYR A 1 273 ? 9.013 -2.233 27.834 1.00 45.28 273 TYR A O 1
ATOM 2215 N N . GLY A 1 274 ? 7.254 -1.107 28.626 1.00 44.00 274 GLY A N 1
ATOM 2216 C CA . GLY A 1 274 ? 7.994 0.118 29.007 1.00 44.00 274 GLY A CA 1
ATOM 2217 C C . GLY A 1 274 ? 7.803 0.552 30.475 1.00 44.00 274 GLY A C 1
ATOM 2218 O O . GLY A 1 274 ? 6.925 0.049 31.177 1.00 44.00 274 GLY A O 1
ATOM 2219 N N . THR A 1 275 ? 8.620 1.493 30.967 1.00 44.31 275 THR A N 1
ATOM 2220 C CA . THR A 1 275 ? 8.729 1.886 32.395 1.00 44.31 275 THR A CA 1
ATOM 2221 C C . THR A 1 275 ? 7.533 2.643 33.006 1.00 44.31 275 THR A C 1
ATOM 2223 O O . THR A 1 275 ? 7.491 2.798 34.225 1.00 44.31 275 THR A O 1
ATOM 2226 N N . ASN A 1 276 ? 6.515 3.041 32.234 1.00 49.28 276 ASN A N 1
ATOM 2227 C CA . ASN A 1 276 ? 5.391 3.879 32.706 1.00 49.28 276 ASN A CA 1
ATOM 2228 C C . ASN A 1 276 ? 4.207 3.120 33.357 1.00 49.28 276 ASN A C 1
ATOM 2230 O O . ASN A 1 276 ? 3.108 3.656 33.494 1.00 49.28 276 ASN A O 1
ATOM 2234 N N . ARG A 1 277 ? 4.425 1.884 33.833 1.00 53.56 277 ARG A N 1
ATOM 2235 C CA . ARG A 1 277 ? 3.386 0.919 34.277 1.00 53.56 277 ARG A CA 1
ATOM 2236 C C . ARG A 1 277 ? 2.300 1.426 35.249 1.00 53.56 277 ARG A C 1
ATOM 2238 O O . ARG A 1 277 ? 1.267 0.771 35.361 1.00 53.56 277 ARG A O 1
ATOM 2245 N N . GLY A 1 278 ? 2.537 2.502 36.002 1.00 56.78 278 GLY A N 1
ATOM 2246 C CA . GLY A 1 278 ? 1.631 2.978 37.057 1.00 56.78 278 GLY A CA 1
ATOM 2247 C C . GLY A 1 278 ? 0.572 3.993 36.611 1.00 56.78 278 GLY A C 1
ATOM 2248 O O . GLY A 1 278 ? -0.579 3.890 37.030 1.00 56.78 278 GLY A O 1
ATOM 2249 N N . ILE A 1 279 ? 0.946 4.974 35.784 1.00 60.03 279 ILE A N 1
ATOM 2250 C CA . ILE A 1 279 ? 0.070 6.112 35.445 1.00 60.03 279 ILE A CA 1
ATOM 2251 C C . ILE A 1 279 ? -0.924 5.695 34.359 1.00 60.03 279 ILE A C 1
ATOM 2253 O O . ILE A 1 279 ? -2.134 5.768 34.574 1.00 60.03 279 ILE A O 1
ATOM 2257 N N . ASP A 1 280 ? -0.415 5.144 33.258 1.00 67.19 280 ASP A N 1
ATOM 2258 C CA . ASP A 1 280 ? -1.211 4.719 32.103 1.00 67.19 280 ASP A CA 1
ATOM 2259 C C . ASP A 1 280 ? -2.262 3.664 32.494 1.00 67.19 280 ASP A C 1
ATOM 2261 O O . ASP A 1 280 ? -3.434 3.749 32.127 1.00 67.19 280 ASP A O 1
ATOM 2265 N N . ARG A 1 281 ? -1.882 2.705 33.351 1.00 68.94 281 ARG A N 1
ATOM 2266 C CA . ARG A 1 281 ? -2.795 1.680 33.881 1.00 68.94 281 ARG A CA 1
ATOM 2267 C C . ARG A 1 281 ? -3.914 2.271 34.745 1.00 68.94 281 ARG A C 1
ATOM 2269 O O . ARG A 1 281 ? -5.067 1.888 34.577 1.00 68.94 281 ARG A O 1
ATOM 2276 N N . ASN A 1 282 ? -3.594 3.218 35.629 1.00 72.44 282 ASN A N 1
ATOM 2277 C CA . ASN A 1 282 ? -4.579 3.907 36.468 1.00 72.44 282 ASN A CA 1
ATOM 2278 C C . ASN A 1 282 ? -5.581 4.703 35.608 1.00 72.44 282 ASN A C 1
ATOM 2280 O O . ASN A 1 282 ? -6.768 4.724 35.926 1.00 72.44 282 ASN A O 1
ATOM 2284 N N . ILE A 1 283 ? -5.144 5.311 34.498 1.00 74.38 283 ILE A N 1
ATOM 2285 C CA . ILE A 1 283 ? -6.044 6.011 33.566 1.00 74.38 283 ILE A CA 1
ATOM 2286 C C . ILE A 1 283 ? -6.911 5.012 32.780 1.00 74.38 283 ILE A C 1
ATOM 2288 O O . ILE A 1 283 ? -8.123 5.205 32.691 1.00 74.38 283 ILE A O 1
ATOM 2292 N N . ASN A 1 284 ? -6.349 3.902 32.291 1.00 77.56 284 ASN A N 1
ATOM 2293 C CA . ASN A 1 284 ? -7.131 2.848 31.631 1.00 77.56 284 ASN A CA 1
ATOM 2294 C C . ASN A 1 284 ? -8.214 2.268 32.566 1.00 77.56 284 ASN A C 1
ATOM 2296 O O . ASN A 1 284 ? -9.370 2.130 32.164 1.00 77.56 284 ASN A O 1
ATOM 2300 N N . GLU A 1 285 ? -7.891 2.019 33.840 1.00 77.88 285 GLU A N 1
ATOM 2301 C CA . GLU A 1 285 ? -8.859 1.593 34.864 1.00 77.88 285 GLU A CA 1
ATOM 2302 C C . GLU A 1 285 ? -9.958 2.655 35.115 1.00 77.88 285 GLU A C 1
ATOM 2304 O O . GLU A 1 285 ? -11.126 2.301 35.289 1.00 77.88 285 GLU A O 1
ATOM 2309 N N . GLN A 1 286 ? -9.637 3.955 35.046 1.00 77.75 286 GLN A N 1
ATOM 2310 C CA . GLN A 1 286 ? -10.624 5.045 35.150 1.00 77.75 286 GLN A CA 1
ATOM 2311 C C . GLN A 1 286 ? -11.555 5.138 33.935 1.00 77.75 286 GLN A C 1
ATOM 2313 O O . GLN A 1 286 ? -12.744 5.404 34.107 1.00 77.75 286 GLN A O 1
ATOM 2318 N N . ILE A 1 287 ? -11.053 4.911 32.717 1.00 81.44 287 ILE A N 1
ATOM 2319 C CA . ILE A 1 287 ? -11.894 4.876 31.509 1.00 81.44 287 ILE A CA 1
ATOM 2320 C C . ILE A 1 287 ? -12.861 3.683 31.586 1.00 81.44 287 ILE A C 1
ATOM 2322 O O . ILE A 1 287 ? -14.037 3.817 31.250 1.00 81.44 287 ILE A O 1
ATOM 2326 N N . VAL A 1 288 ? -12.414 2.537 32.111 1.00 83.94 288 VAL A N 1
ATOM 2327 C CA . VAL A 1 288 ? -13.283 1.375 32.361 1.00 83.94 288 VAL A CA 1
ATOM 2328 C C . VAL A 1 288 ? -14.364 1.676 33.412 1.00 83.94 288 VAL A C 1
ATOM 2330 O O . VAL A 1 288 ? -15.531 1.361 33.171 1.00 83.94 288 VAL A O 1
ATOM 2333 N N . ASP A 1 289 ? -14.020 2.325 34.529 1.00 84.12 289 ASP A N 1
ATOM 2334 C CA . ASP A 1 289 ? -14.977 2.785 35.554 1.00 84.12 289 ASP A CA 1
ATOM 2335 C C . ASP A 1 289 ? -15.989 3.801 34.981 1.00 84.12 289 ASP A C 1
ATOM 2337 O O . ASP A 1 289 ? -17.195 3.689 35.216 1.00 84.12 289 ASP A O 1
ATOM 2341 N N . ALA A 1 290 ? -15.539 4.738 34.139 1.00 82.94 290 ALA A N 1
ATOM 2342 C CA . ALA A 1 290 ? -16.410 5.669 33.421 1.00 82.94 290 ALA A CA 1
ATOM 2343 C C . ALA A 1 290 ? -17.402 4.937 32.497 1.00 82.94 290 ALA A C 1
ATOM 2345 O O . ALA A 1 290 ? -18.609 5.171 32.582 1.00 82.94 290 ALA A O 1
ATOM 2346 N N . ILE A 1 291 ? -16.929 3.994 31.671 1.00 84.94 291 ILE A N 1
ATOM 2347 C CA . ILE A 1 291 ? -17.787 3.170 30.801 1.00 84.94 291 ILE A CA 1
ATOM 2348 C C . ILE A 1 291 ? -18.817 2.384 31.632 1.00 84.94 291 ILE A C 1
ATOM 2350 O O . ILE A 1 291 ? -19.985 2.309 31.248 1.00 84.94 291 ILE A O 1
ATOM 2354 N N . GLN A 1 292 ? -18.423 1.820 32.779 1.00 84.50 292 GLN A N 1
ATOM 2355 C CA . GLN A 1 292 ? -19.335 1.089 33.667 1.00 84.50 292 GLN A CA 1
ATOM 2356 C C . GLN A 1 292 ? -20.400 1.999 34.298 1.00 84.50 292 GLN A C 1
ATOM 2358 O O . GLN A 1 292 ? -21.579 1.642 34.303 1.00 84.50 292 GLN A O 1
ATOM 2363 N N . LYS A 1 293 ? -20.022 3.193 34.767 1.00 84.75 293 LYS A N 1
ATOM 2364 C CA . LYS A 1 293 ? -20.956 4.187 35.323 1.00 84.75 293 LYS A CA 1
ATOM 2365 C C . LYS A 1 293 ? -21.978 4.661 34.299 1.00 84.75 293 LYS A C 1
ATOM 2367 O O . LYS A 1 293 ? -23.173 4.650 34.585 1.00 84.75 293 LYS A O 1
ATOM 2372 N N . LEU A 1 294 ? -21.529 5.006 33.092 1.00 82.44 294 LEU A N 1
ATOM 2373 C CA . LEU A 1 294 ? -22.420 5.423 32.009 1.00 82.44 294 LEU A CA 1
ATOM 2374 C C . LEU A 1 294 ? -23.339 4.276 31.566 1.00 82.44 294 LEU A C 1
ATOM 2376 O O . LEU A 1 294 ? -24.536 4.489 31.369 1.00 82.44 294 LEU A O 1
ATOM 2380 N N . ARG A 1 295 ? -22.825 3.037 31.505 1.00 81.56 295 ARG A N 1
ATOM 2381 C CA . ARG A 1 295 ? -23.628 1.840 31.212 1.00 81.56 295 ARG A CA 1
ATOM 2382 C C . ARG A 1 295 ? -24.775 1.656 32.209 1.00 81.56 295 ARG A C 1
ATOM 2384 O O . ARG A 1 295 ? -25.900 1.419 31.764 1.00 81.56 295 ARG A O 1
ATOM 2391 N N . ASN A 1 296 ? -24.487 1.802 33.504 1.00 80.94 296 ASN A N 1
ATOM 2392 C CA . ASN A 1 296 ? -25.435 1.594 34.603 1.00 80.94 296 ASN A CA 1
ATOM 2393 C C . ASN A 1 296 ? -26.387 2.782 34.849 1.00 80.94 296 ASN A C 1
ATOM 2395 O O . ASN A 1 296 ? -27.405 2.602 35.506 1.00 80.94 296 ASN A O 1
ATOM 2399 N N . SER A 1 297 ? -26.082 3.982 34.348 1.00 78.56 297 SER A N 1
ATOM 2400 C CA . SER A 1 297 ? -26.982 5.142 34.438 1.00 78.56 297 SER A CA 1
ATOM 2401 C C . SER A 1 297 ? -28.075 5.102 33.364 1.00 78.56 297 SER A C 1
ATOM 2403 O O . SER A 1 297 ? -27.784 4.753 32.224 1.00 78.56 297 SER A O 1
ATOM 2405 N N . ASP A 1 298 ? -29.304 5.531 33.659 1.00 76.19 298 ASP A N 1
ATOM 2406 C CA . ASP A 1 298 ? -30.386 5.620 32.654 1.00 76.19 298 ASP A CA 1
ATOM 2407 C C . ASP A 1 298 ? -30.334 6.878 31.764 1.00 76.19 298 ASP A C 1
ATOM 2409 O O . ASP A 1 298 ? -31.231 7.103 30.947 1.00 76.19 298 ASP A O 1
ATOM 2413 N N . LYS A 1 299 ? -29.274 7.685 31.898 1.00 80.94 299 LYS A N 1
ATOM 2414 C CA . LYS A 1 299 ? -29.098 8.959 31.195 1.00 80.94 299 LYS A CA 1
ATOM 2415 C C . LYS A 1 299 ? -28.614 8.772 29.753 1.00 80.94 299 LYS A C 1
ATOM 2417 O O . LYS A 1 299 ? -27.777 7.908 29.474 1.00 80.94 299 LYS A O 1
ATOM 2422 N N . LYS A 1 300 ? -29.082 9.625 28.836 1.00 79.88 300 LYS A N 1
ATOM 2423 C CA . LYS A 1 300 ? -28.608 9.766 27.445 1.00 79.88 300 LYS A CA 1
ATOM 2424 C C . LYS A 1 300 ? -27.215 10.410 27.359 1.00 79.88 300 LYS A C 1
ATOM 2426 O O . LYS A 1 300 ? -27.048 11.497 26.808 1.00 79.88 300 LYS A O 1
ATOM 2431 N N . VAL A 1 301 ? -26.207 9.716 27.879 1.00 85.44 301 VAL A N 1
ATOM 2432 C CA . VAL A 1 301 ? -24.794 10.080 27.711 1.00 85.44 301 VAL A CA 1
ATOM 2433 C C . VAL A 1 301 ? -24.113 9.047 26.824 1.00 85.44 301 VAL A C 1
ATOM 2435 O O . VAL A 1 301 ? -24.124 7.854 27.133 1.00 85.44 301 VAL A O 1
ATOM 2438 N N . LEU A 1 302 ? -23.527 9.507 25.719 1.00 86.62 302 LEU A N 1
ATOM 2439 C CA . LEU A 1 302 ? -22.770 8.675 24.787 1.00 86.62 302 LEU A CA 1
ATOM 2440 C C . LEU A 1 302 ? -21.270 8.852 25.038 1.00 86.62 302 LEU A C 1
ATOM 2442 O O . LEU A 1 302 ? -20.774 9.969 24.936 1.00 86.62 302 LEU A O 1
ATOM 2446 N N . LEU A 1 303 ? -20.539 7.769 25.305 1.00 88.50 303 LEU A N 1
ATOM 2447 C CA . LEU A 1 303 ? -19.075 7.788 25.328 1.00 88.50 303 LEU A CA 1
ATOM 2448 C C . LEU A 1 303 ? -18.541 7.354 23.963 1.00 88.50 303 LEU A C 1
ATOM 2450 O O . LEU A 1 303 ? -18.797 6.232 23.515 1.00 88.50 303 LEU A O 1
ATOM 2454 N N . VAL A 1 304 ? -17.768 8.231 23.328 1.00 88.81 304 VAL A N 1
ATOM 2455 C CA . VAL A 1 304 ? -17.061 7.957 22.075 1.00 88.81 304 VAL A CA 1
ATOM 2456 C C . VAL A 1 304 ? -15.567 8.153 22.301 1.00 88.81 304 VAL A C 1
ATOM 2458 O O . VAL A 1 304 ? -15.142 9.209 22.762 1.00 88.81 304 VAL A O 1
ATOM 2461 N N . ALA A 1 305 ? -14.765 7.141 21.986 1.00 88.62 305 ALA A N 1
ATOM 2462 C CA . ALA A 1 305 ? -13.308 7.226 22.022 1.00 88.62 305 ALA A CA 1
ATOM 2463 C C . ALA A 1 305 ? -12.722 7.098 20.613 1.00 88.62 305 ALA A C 1
ATOM 2465 O O . ALA A 1 305 ? -13.227 6.320 19.805 1.00 88.62 305 ALA A O 1
ATOM 2466 N N . GLU A 1 306 ? -11.642 7.820 20.331 1.00 87.69 306 GLU A N 1
ATOM 2467 C CA . GLU A 1 306 ? -10.916 7.744 19.065 1.00 87.69 306 GLU A CA 1
ATOM 2468 C C . GLU A 1 306 ? -9.583 7.021 19.202 1.00 87.69 306 GLU A C 1
ATOM 2470 O O . GLU A 1 306 ? -8.774 7.328 20.076 1.00 87.69 306 GLU A O 1
ATOM 2475 N N . ALA A 1 307 ? -9.334 6.129 18.251 1.00 83.44 307 ALA A N 1
ATOM 2476 C CA . ALA A 1 307 ? -8.141 5.315 18.133 1.00 83.44 307 ALA A CA 1
ATOM 2477 C C . ALA A 1 307 ? -7.541 5.462 16.737 1.00 83.44 307 ALA A C 1
ATOM 2479 O O . ALA A 1 307 ? -8.275 5.399 15.747 1.00 83.44 307 ALA A O 1
ATOM 2480 N N . ARG A 1 308 ? -6.226 5.637 16.616 1.00 77.25 308 ARG A N 1
ATOM 2481 C CA . ARG A 1 308 ? -5.527 5.510 15.327 1.00 77.25 308 ARG A CA 1
ATOM 2482 C C . ARG A 1 308 ? -5.466 4.026 14.960 1.00 77.25 308 ARG A C 1
ATOM 2484 O O . ARG A 1 308 ? -5.975 3.627 13.919 1.00 77.25 308 ARG A O 1
ATOM 2491 N N . ASN A 1 309 ? -4.975 3.206 15.885 1.00 70.44 309 ASN A N 1
ATOM 2492 C CA . ASN A 1 309 ? -4.805 1.768 15.722 1.00 70.44 309 ASN A CA 1
ATOM 2493 C C . ASN A 1 309 ? -5.474 1.012 16.881 1.00 70.44 309 ASN A C 1
ATOM 2495 O O . ASN A 1 309 ? -5.007 1.074 18.017 1.00 70.44 309 ASN A O 1
ATOM 2499 N N . LEU A 1 310 ? -6.499 0.202 16.582 1.00 69.44 310 LEU A N 1
ATOM 2500 C CA . LEU A 1 310 ? -7.140 -0.722 17.546 1.00 69.44 310 LEU A CA 1
ATOM 2501 C C . LEU A 1 310 ? -6.137 -1.617 18.288 1.00 69.44 310 LEU A C 1
ATOM 2503 O O . LEU A 1 310 ? -6.354 -2.036 19.423 1.00 69.44 310 LEU A O 1
ATOM 2507 N N . GLU A 1 311 ? -5.026 -1.905 17.627 1.00 57.00 311 GLU A N 1
ATOM 2508 C CA . GLU A 1 311 ? -3.962 -2.794 18.068 1.00 57.00 311 GLU A CA 1
ATOM 2509 C C . GLU A 1 311 ? -3.162 -2.209 19.239 1.00 57.00 311 GLU A C 1
ATOM 2511 O O . GLU A 1 311 ? -2.741 -2.957 20.123 1.00 57.00 311 GLU A O 1
ATOM 2516 N N . GLN A 1 312 ? -3.029 -0.878 19.311 1.00 63.88 312 GLN A N 1
ATOM 2517 C CA . GLN A 1 312 ? -2.363 -0.180 20.417 1.00 63.88 312 GLN A CA 1
ATOM 2518 C C . GLN A 1 312 ? -3.246 -0.057 21.667 1.00 63.88 312 GLN A C 1
ATOM 2520 O O . GLN A 1 312 ? -2.787 0.469 22.677 1.00 63.88 312 GLN A O 1
ATOM 2525 N N . ILE A 1 313 ? -4.485 -0.558 21.631 1.00 72.81 313 ILE A N 1
ATOM 2526 C CA . ILE A 1 313 ? -5.412 -0.515 22.763 1.00 72.81 313 ILE A CA 1
ATOM 2527 C C . ILE A 1 313 ? -5.289 -1.768 23.616 1.00 72.81 313 ILE A C 1
ATOM 2529 O O . ILE A 1 313 ? -5.395 -2.887 23.112 1.00 72.81 313 ILE A O 1
ATOM 2533 N N . ASP A 1 314 ? -5.087 -1.581 24.918 1.00 72.12 314 ASP A N 1
ATOM 2534 C CA . ASP A 1 314 ? -5.105 -2.649 25.912 1.00 72.12 314 ASP A CA 1
ATOM 2535 C C . ASP A 1 314 ? -6.345 -3.561 25.782 1.00 72.12 314 ASP A C 1
ATOM 2537 O O . ASP A 1 314 ? -7.465 -3.115 25.517 1.00 72.12 314 ASP A O 1
ATOM 2541 N N . SER A 1 315 ? -6.146 -4.867 25.976 1.00 70.44 315 SER A N 1
ATOM 2542 C CA . SER A 1 315 ? -7.189 -5.875 25.753 1.00 70.44 315 SER A CA 1
ATOM 2543 C C . SER A 1 315 ? -8.368 -5.743 26.724 1.00 70.44 315 SER A C 1
ATOM 2545 O O . SER A 1 315 ? -9.516 -5.990 26.333 1.00 70.44 315 SER A O 1
ATOM 2547 N N . VAL A 1 316 ? -8.122 -5.296 27.962 1.00 75.12 316 VAL A N 1
ATOM 2548 C CA . VAL A 1 316 ? -9.172 -5.046 28.954 1.00 75.12 316 VAL A CA 1
ATOM 2549 C C . VAL A 1 316 ? -10.021 -3.875 28.489 1.00 75.12 316 VAL A C 1
ATOM 2551 O O . VAL A 1 316 ? -11.241 -4.016 28.424 1.00 75.12 316 VAL A O 1
ATOM 2554 N N . LEU A 1 317 ? -9.395 -2.762 28.104 1.00 77.69 317 LEU A N 1
ATOM 2555 C CA . LEU A 1 317 ? -10.084 -1.567 27.615 1.00 77.69 317 LEU A CA 1
ATOM 2556 C C . LEU A 1 317 ? -10.902 -1.861 26.345 1.00 77.69 317 LEU A C 1
ATOM 2558 O O . LEU A 1 317 ? -12.099 -1.567 26.304 1.00 77.69 317 LEU A O 1
ATOM 2562 N N . HIS A 1 318 ? -10.303 -2.541 25.362 1.00 78.00 318 HIS A N 1
ATOM 2563 C CA . HIS A 1 318 ? -10.970 -2.985 24.133 1.00 78.00 318 HIS A CA 1
ATOM 2564 C C . HIS A 1 318 ? -12.238 -3.814 24.425 1.00 78.00 318 HIS A C 1
ATOM 2566 O O . HIS A 1 318 ? -13.278 -3.597 23.806 1.00 78.00 318 HIS A O 1
ATOM 2572 N N . SER A 1 319 ? -12.201 -4.714 25.418 1.00 78.00 319 SER A N 1
ATOM 2573 C CA . SER A 1 319 ? -13.351 -5.560 25.792 1.00 78.00 319 SER A CA 1
ATOM 2574 C C . SER A 1 319 ? -14.553 -4.811 26.395 1.00 78.00 319 SER A C 1
ATOM 2576 O O . SER A 1 319 ? -15.641 -5.384 26.493 1.00 78.00 319 SER A O 1
ATOM 2578 N N . LYS A 1 320 ? -14.384 -3.556 26.844 1.00 83.56 320 LYS A N 1
ATOM 2579 C CA . LYS A 1 320 ? -15.453 -2.773 27.499 1.00 83.56 320 LYS A CA 1
ATOM 2580 C C . LYS A 1 320 ? -16.247 -1.891 26.537 1.00 83.56 320 LYS A C 1
ATOM 2582 O O . LYS A 1 320 ? -17.357 -1.477 26.883 1.00 83.56 320 LYS A O 1
ATOM 2587 N N . PHE A 1 321 ? -15.724 -1.618 25.343 1.00 84.44 321 PHE A N 1
ATOM 2588 C CA . PHE A 1 321 ? -16.469 -0.915 24.301 1.00 84.44 321 PHE A CA 1
ATOM 2589 C C . PHE A 1 321 ? -17.530 -1.836 23.688 1.00 84.44 321 PHE A C 1
ATOM 2591 O O . PHE A 1 321 ? -17.242 -2.947 23.255 1.00 84.44 321 PHE A O 1
ATOM 2598 N N . GLN A 1 322 ? -18.787 -1.385 23.663 1.00 82.25 322 GLN A N 1
ATOM 2599 C CA . GLN A 1 322 ? -19.909 -2.199 23.179 1.00 82.25 322 GLN A CA 1
ATOM 2600 C C . GLN A 1 322 ? -19.967 -2.276 21.650 1.00 82.25 322 GLN A C 1
ATOM 2602 O O . GLN A 1 322 ? -20.486 -3.252 21.096 1.00 82.25 322 GLN A O 1
ATOM 2607 N N . LYS A 1 323 ? -19.464 -1.243 20.963 1.00 82.94 323 LYS A N 1
ATOM 2608 C CA . LYS A 1 323 ? -19.310 -1.212 19.509 1.00 82.94 323 LYS A CA 1
ATOM 2609 C C . LYS A 1 323 ? -17.995 -0.564 19.104 1.00 82.94 323 LYS A C 1
ATOM 2611 O O . LYS A 1 323 ? -17.544 0.404 19.706 1.00 82.94 323 LYS A O 1
ATOM 2616 N N . ILE A 1 324 ? -17.429 -1.102 18.034 1.00 80.50 324 ILE A N 1
ATOM 2617 C CA . ILE A 1 324 ? -16.237 -0.598 17.364 1.00 80.50 324 ILE A CA 1
ATOM 2618 C C . ILE A 1 324 ? -16.659 -0.248 15.937 1.00 80.50 324 ILE A C 1
ATOM 2620 O O . ILE A 1 324 ? -17.401 -1.009 15.311 1.00 80.50 324 ILE A O 1
ATOM 2624 N N . ILE A 1 325 ? -16.233 0.913 15.450 1.00 80.50 325 ILE A N 1
ATOM 2625 C CA . ILE A 1 325 ? -16.461 1.382 14.083 1.00 80.50 325 ILE A CA 1
ATOM 2626 C C . ILE A 1 325 ? -15.085 1.653 13.485 1.00 80.50 325 ILE A C 1
ATOM 2628 O O . ILE A 1 325 ? -14.386 2.554 13.943 1.00 80.50 325 ILE A O 1
ATOM 2632 N N . ASN A 1 326 ? -14.693 0.867 12.483 1.00 74.88 326 ASN A N 1
ATOM 2633 C CA . ASN A 1 326 ? -13.463 1.116 11.739 1.00 74.88 326 ASN A CA 1
ATOM 2634 C C . ASN A 1 326 ? -13.740 2.081 10.582 1.00 74.88 326 ASN A C 1
ATOM 2636 O O . ASN A 1 326 ? -14.711 1.899 9.846 1.00 74.88 326 ASN A O 1
ATOM 2640 N N . PHE A 1 327 ? -12.885 3.084 10.422 1.00 76.19 327 PHE A N 1
ATOM 2641 C CA . PHE A 1 327 ? -12.902 4.021 9.309 1.00 76.19 327 PHE A CA 1
ATOM 2642 C C . PHE A 1 327 ? -11.934 3.493 8.245 1.00 76.19 327 PHE A C 1
ATOM 2644 O O . PHE A 1 327 ? -10.720 3.528 8.470 1.00 76.19 327 PHE A O 1
ATOM 2651 N N . PRO A 1 328 ? -12.434 2.971 7.111 1.00 68.12 328 PRO A N 1
ATOM 2652 C CA . PRO A 1 328 ? -11.571 2.472 6.052 1.00 68.12 328 PRO A CA 1
ATOM 2653 C C . PRO A 1 328 ? -10.827 3.623 5.364 1.00 68.12 328 PRO A C 1
ATOM 2655 O O . PRO A 1 328 ? -11.242 4.785 5.416 1.00 68.12 328 PRO A O 1
ATOM 2658 N N . VAL A 1 329 ? -9.751 3.284 4.655 1.00 70.94 329 VAL A N 1
ATOM 2659 C CA . VAL A 1 329 ? -9.168 4.179 3.647 1.00 70.94 329 VAL A CA 1
ATOM 2660 C C . VAL A 1 329 ? -10.217 4.438 2.555 1.00 70.94 329 VAL A C 1
ATOM 2662 O O . VAL A 1 329 ? -10.987 3.548 2.192 1.00 70.94 329 VAL A O 1
ATOM 2665 N N . LEU A 1 330 ? -10.278 5.670 2.046 1.00 73.00 330 LEU A N 1
ATOM 2666 C CA . LEU A 1 330 ? -11.231 6.054 1.003 1.00 73.00 330 LEU A CA 1
ATOM 2667 C C . LEU A 1 330 ? -10.908 5.345 -0.327 1.00 73.00 330 LEU A C 1
ATOM 2669 O O . LEU A 1 330 ? -9.789 5.456 -0.833 1.00 73.00 330 LEU A O 1
ATOM 2673 N N . CYS A 1 331 ? -11.900 4.679 -0.926 1.00 68.12 331 CYS A N 1
ATOM 2674 C CA . CYS A 1 331 ? -11.806 4.159 -2.293 1.00 68.12 331 CYS A CA 1
ATOM 2675 C C . CYS A 1 331 ? -11.862 5.296 -3.333 1.00 68.12 331 CYS A C 1
ATOM 2677 O O . CYS A 1 331 ? -12.308 6.401 -3.021 1.00 68.12 331 CYS A O 1
ATOM 2679 N N . GLN A 1 332 ? -11.443 5.030 -4.575 1.00 71.38 332 GLN A N 1
ATOM 2680 C CA . GLN A 1 332 ? -11.417 6.034 -5.652 1.00 71.38 332 GLN A CA 1
ATOM 2681 C C . GLN A 1 332 ? -12.790 6.700 -5.875 1.00 71.38 332 GLN A C 1
ATOM 2683 O O . GLN A 1 332 ? -12.870 7.925 -5.877 1.00 71.38 332 GLN A O 1
ATOM 2688 N N . GLU A 1 333 ? -13.880 5.923 -5.933 1.00 72.38 333 GLU A N 1
ATOM 2689 C CA . GLU A 1 333 ? -15.251 6.460 -6.031 1.00 72.38 333 GLU A CA 1
ATOM 2690 C C . GLU A 1 333 ? -15.589 7.438 -4.890 1.00 72.38 333 GLU A C 1
ATOM 2692 O O . GLU A 1 333 ? -16.176 8.495 -5.118 1.00 72.38 333 GLU A O 1
ATOM 2697 N N . ALA A 1 334 ? -15.213 7.102 -3.650 1.00 73.56 334 ALA A N 1
ATOM 2698 C CA . ALA A 1 334 ? -15.472 7.950 -2.490 1.00 73.56 334 ALA A CA 1
ATOM 2699 C C . ALA A 1 334 ? -14.643 9.239 -2.540 1.00 73.56 334 ALA A C 1
ATOM 2701 O O . ALA A 1 334 ? -15.159 10.301 -2.205 1.00 73.56 334 ALA A O 1
ATOM 2702 N N . LYS A 1 335 ? -13.382 9.162 -2.990 1.00 78.44 335 LYS A N 1
ATOM 2703 C CA . LYS A 1 335 ? -12.520 10.337 -3.192 1.00 78.44 335 LYS A CA 1
ATOM 2704 C C . LYS A 1 335 ? -13.089 11.264 -4.257 1.00 78.44 335 LYS A C 1
ATOM 2706 O O . LYS A 1 335 ? -13.160 12.461 -4.015 1.00 78.44 335 LYS A O 1
ATOM 2711 N N . LEU A 1 336 ? -13.554 10.718 -5.381 1.00 81.38 336 LEU A N 1
ATOM 2712 C CA . LEU A 1 336 ? -14.170 11.483 -6.466 1.00 81.38 336 LEU A CA 1
ATOM 2713 C C . LEU A 1 336 ? -15.405 12.259 -5.985 1.00 81.38 336 LEU A C 1
ATOM 2715 O O . LEU A 1 336 ? -15.537 13.444 -6.282 1.00 81.38 336 LEU A O 1
ATOM 2719 N N . LEU A 1 337 ? -16.286 11.617 -5.210 1.00 79.38 337 LEU A N 1
ATOM 2720 C CA . LEU A 1 337 ? -17.470 12.273 -4.643 1.00 79.38 337 LEU A CA 1
ATOM 2721 C C . LEU A 1 337 ? -17.104 13.354 -3.612 1.00 79.38 337 LEU A C 1
ATOM 2723 O O . LEU A 1 337 ? -17.664 14.447 -3.656 1.00 79.38 337 LEU A O 1
ATOM 2727 N N . ILE A 1 338 ? -16.138 13.076 -2.729 1.00 80.62 338 ILE A N 1
ATOM 2728 C CA . ILE A 1 338 ? -15.653 14.038 -1.727 1.00 80.62 338 ILE A CA 1
ATOM 2729 C C . ILE A 1 338 ? -14.987 15.247 -2.400 1.00 80.62 338 ILE A C 1
ATOM 2731 O O . ILE A 1 338 ? -15.279 16.374 -2.019 1.00 80.62 338 ILE A O 1
ATOM 2735 N N . ILE A 1 339 ? -14.142 15.040 -3.416 1.00 83.69 339 ILE A N 1
ATOM 2736 C CA . ILE A 1 339 ? -13.488 16.123 -4.171 1.00 83.69 339 ILE A CA 1
ATOM 2737 C C . ILE A 1 339 ? -14.534 17.001 -4.861 1.00 83.69 339 ILE A C 1
ATOM 2739 O O . ILE A 1 339 ? -14.517 18.211 -4.657 1.00 83.69 339 ILE A O 1
ATOM 2743 N N . LYS A 1 340 ? -15.479 16.405 -5.609 1.00 83.75 340 LYS A N 1
ATOM 2744 C CA . LYS A 1 340 ? -16.556 17.161 -6.273 1.00 83.75 340 LYS A CA 1
ATOM 2745 C C . LYS A 1 340 ? -17.312 18.043 -5.286 1.00 83.75 340 LYS A C 1
ATOM 2747 O O . LYS A 1 340 ? -17.459 19.234 -5.530 1.00 83.75 340 LYS A O 1
ATOM 2752 N N . GLN A 1 341 ? -17.710 17.489 -4.142 1.00 78.94 341 GLN A N 1
ATOM 2753 C CA . GLN A 1 341 ? -18.452 18.259 -3.155 1.00 78.94 341 GLN A CA 1
ATOM 2754 C C . GLN A 1 341 ? -17.605 19.330 -2.450 1.00 78.94 341 GLN A C 1
ATOM 2756 O O . GLN A 1 341 ? -18.097 20.431 -2.232 1.00 78.94 341 GLN A O 1
ATOM 2761 N N . LEU A 1 342 ? -16.347 19.052 -2.090 1.00 82.25 342 LEU A N 1
ATOM 2762 C CA . LEU A 1 342 ? -15.472 20.061 -1.475 1.00 82.25 342 LEU A CA 1
ATOM 2763 C C . LEU A 1 342 ? -15.200 21.236 -2.425 1.00 82.25 342 LEU A C 1
ATOM 2765 O O . LEU A 1 342 ? -15.022 22.363 -1.965 1.00 82.25 342 LEU A O 1
ATOM 2769 N N . CYS A 1 343 ? -15.197 20.980 -3.734 1.00 84.00 343 CYS A N 1
ATOM 2770 C CA . CYS A 1 343 ? -15.168 22.012 -4.760 1.00 84.00 343 CYS A CA 1
ATOM 2771 C C . CYS A 1 343 ? -16.504 22.771 -4.851 1.00 84.00 343 CYS A C 1
ATOM 2773 O O . CYS A 1 343 ? -16.490 23.997 -4.768 1.00 84.00 343 CYS A O 1
ATOM 2775 N N . GLU A 1 344 ? -17.648 22.080 -4.920 1.00 81.81 344 GLU A N 1
ATOM 2776 C CA . GLU A 1 344 ? -18.988 22.700 -4.912 1.00 81.81 344 GLU A CA 1
ATOM 2777 C C . GLU A 1 344 ? -19.211 23.603 -3.680 1.00 81.81 344 GLU A C 1
ATOM 2779 O O . GLU A 1 344 ? -19.634 24.749 -3.826 1.00 81.81 344 GLU A O 1
ATOM 2784 N N . GLU A 1 345 ? -18.858 23.141 -2.472 1.00 77.44 345 GLU A N 1
ATOM 2785 C CA . GLU A 1 345 ? -18.961 23.904 -1.212 1.00 77.44 345 GLU A CA 1
ATOM 2786 C C . GLU A 1 345 ? -18.105 25.187 -1.199 1.00 77.44 345 GLU A C 1
ATOM 2788 O O . GLU A 1 345 ? -18.367 26.091 -0.404 1.00 77.44 345 GLU A O 1
ATOM 2793 N N . ARG A 1 346 ? -17.086 25.274 -2.065 1.00 78.75 346 ARG A N 1
ATOM 2794 C CA . ARG A 1 346 ? -16.147 26.404 -2.178 1.00 78.75 346 ARG A CA 1
ATOM 2795 C C . ARG A 1 346 ? -16.312 27.217 -3.467 1.00 78.75 346 ARG A C 1
ATOM 2797 O O . ARG A 1 346 ? -15.508 28.113 -3.711 1.00 78.75 346 ARG A O 1
ATOM 2804 N N . GLY A 1 347 ? -17.318 26.912 -4.290 1.00 81.06 347 GLY A N 1
ATOM 2805 C CA . GLY A 1 347 ? -17.521 27.573 -5.582 1.00 81.06 347 GLY A CA 1
ATOM 2806 C C . GLY A 1 347 ? -16.408 27.284 -6.597 1.00 81.06 347 GLY A C 1
ATOM 2807 O O . GLY A 1 347 ? -16.089 28.137 -7.416 1.00 81.06 347 GLY A O 1
ATOM 2808 N N . LEU A 1 348 ? -15.773 26.115 -6.548 1.00 84.06 348 LEU A N 1
ATOM 2809 C CA . LEU A 1 348 ? -14.731 25.722 -7.498 1.00 84.06 348 LEU A CA 1
ATOM 2810 C C . LEU A 1 348 ? -15.341 24.927 -8.663 1.00 84.06 348 LEU A C 1
ATOM 2812 O O . LEU A 1 348 ? -15.886 23.843 -8.460 1.00 84.06 348 LEU A O 1
ATOM 2816 N N . ASP A 1 349 ? -15.238 25.462 -9.879 1.00 82.62 349 ASP A N 1
ATOM 2817 C CA . ASP A 1 349 ? -15.762 24.844 -11.101 1.00 82.62 349 ASP A CA 1
ATOM 2818 C C . ASP A 1 349 ? -14.764 23.832 -11.693 1.00 82.62 349 ASP A C 1
ATOM 2820 O O . ASP A 1 349 ? -13.575 24.124 -11.841 1.00 82.62 349 ASP A O 1
ATOM 2824 N N . LEU A 1 350 ? -15.264 22.636 -12.024 1.00 81.06 350 LEU A N 1
ATOM 2825 C CA . LEU A 1 350 ? -14.488 21.442 -12.393 1.00 81.06 350 LEU A CA 1
ATOM 2826 C C . LEU A 1 350 ? -14.743 20.958 -13.836 1.00 81.06 350 LEU A C 1
ATOM 2828 O O . LEU A 1 350 ? -14.310 19.862 -14.189 1.00 81.06 350 LEU A O 1
ATOM 2832 N N . GLN A 1 351 ? -15.473 21.720 -14.659 1.00 72.56 351 GLN A N 1
ATOM 2833 C CA . GLN A 1 351 ? -15.948 21.273 -15.982 1.00 72.56 351 GLN A CA 1
ATOM 2834 C C . GLN A 1 351 ? -14.847 20.772 -16.934 1.00 72.56 351 GLN A C 1
ATOM 2836 O O . GLN A 1 351 ? -15.063 19.782 -17.630 1.00 72.56 351 GLN A O 1
ATOM 2841 N N . ASP A 1 352 ? -13.677 21.414 -16.935 1.00 72.31 352 ASP A N 1
ATOM 2842 C CA . ASP A 1 352 ? -12.583 21.136 -17.879 1.00 72.31 352 ASP A CA 1
ATOM 2843 C C . ASP A 1 352 ? -11.515 20.158 -17.327 1.00 72.31 352 ASP A C 1
ATOM 2845 O O . ASP A 1 352 ? -10.433 20.037 -17.900 1.00 72.31 352 ASP A O 1
ATOM 2849 N N . ILE A 1 353 ? -11.780 19.477 -16.200 1.00 80.00 353 ILE A N 1
ATOM 2850 C CA . ILE A 1 353 ? -10.762 18.749 -15.416 1.00 80.00 353 ILE A CA 1
ATOM 2851 C C . ILE A 1 353 ? -10.890 17.226 -15.507 1.00 80.00 353 ILE A C 1
ATOM 2853 O O . ILE A 1 353 ? -11.961 16.647 -15.297 1.00 80.00 353 ILE A O 1
ATOM 2857 N N . ASN A 1 354 ? -9.753 16.546 -15.693 1.00 82.25 354 ASN A N 1
ATOM 2858 C CA . ASN A 1 354 ? -9.681 15.087 -15.611 1.00 82.25 354 ASN A CA 1
ATOM 2859 C C . ASN A 1 354 ? -9.629 14.606 -14.148 1.00 82.25 354 ASN A C 1
ATOM 2861 O O . ASN A 1 354 ? -8.571 14.299 -13.589 1.00 82.25 354 ASN A O 1
ATOM 2865 N N . LEU A 1 355 ? -10.806 14.519 -13.526 1.00 82.12 355 LEU A N 1
ATOM 2866 C CA . LEU A 1 355 ? -10.953 14.085 -12.134 1.00 82.12 355 LEU A CA 1
ATOM 2867 C C . LEU A 1 355 ? -10.439 12.662 -11.874 1.00 82.12 355 LEU A C 1
ATOM 2869 O O . LEU A 1 355 ? -9.990 12.393 -10.761 1.00 82.12 355 LEU A O 1
ATOM 2873 N N . ASP A 1 356 ? -10.457 11.767 -12.864 1.00 79.00 356 ASP A N 1
ATOM 2874 C CA . ASP A 1 356 ? -9.970 10.395 -12.692 1.00 79.00 356 ASP A CA 1
ATOM 2875 C C . ASP A 1 356 ? -8.439 10.352 -12.542 1.00 79.00 356 ASP A C 1
ATOM 2877 O O . ASP A 1 356 ? -7.923 9.604 -11.706 1.00 79.00 356 ASP A O 1
ATOM 2881 N N . ASP A 1 357 ? -7.698 11.203 -13.265 1.00 80.50 357 ASP A N 1
ATOM 2882 C CA . ASP A 1 357 ? -6.245 11.341 -13.080 1.00 80.50 357 ASP A CA 1
ATOM 2883 C C . ASP A 1 357 ? -5.911 11.910 -11.687 1.00 80.50 357 ASP A C 1
ATOM 2885 O O . ASP A 1 357 ? -5.100 11.323 -10.963 1.00 80.50 357 ASP A O 1
ATOM 2889 N N . ILE A 1 358 ? -6.613 12.961 -11.244 1.00 83.25 358 ILE A N 1
ATOM 2890 C CA . ILE A 1 358 ? -6.461 13.542 -9.896 1.00 83.25 358 ILE A CA 1
ATOM 2891 C C . ILE A 1 358 ? -6.757 12.492 -8.815 1.00 83.25 358 ILE A C 1
ATOM 2893 O O . ILE A 1 358 ? -5.976 12.309 -7.876 1.00 83.25 358 ILE A O 1
ATOM 2897 N N . VAL A 1 359 ? -7.854 11.744 -8.956 1.00 81.50 359 VAL A N 1
ATOM 2898 C CA . VAL A 1 359 ? -8.229 10.675 -8.022 1.00 81.50 359 VAL A CA 1
ATOM 2899 C C . VAL A 1 359 ? -7.171 9.568 -8.002 1.00 81.50 359 VAL A C 1
ATOM 2901 O O . VAL A 1 359 ? -6.799 9.117 -6.915 1.00 81.50 359 VAL A O 1
ATOM 2904 N N . SER A 1 360 ? -6.598 9.199 -9.152 1.00 72.19 360 SER A N 1
ATOM 2905 C CA . SER A 1 360 ? -5.481 8.249 -9.217 1.00 72.19 360 SER A CA 1
ATOM 2906 C C . SER A 1 360 ? -4.227 8.747 -8.476 1.00 72.19 360 SER A C 1
ATOM 2908 O O . SER A 1 360 ? -3.537 7.964 -7.825 1.00 72.19 360 SER A O 1
ATOM 2910 N N . ARG A 1 361 ? -3.932 10.053 -8.485 1.00 74.56 361 ARG A N 1
ATOM 2911 C CA . ARG A 1 361 ? -2.778 10.629 -7.761 1.00 74.56 361 ARG A CA 1
ATOM 2912 C C . ARG A 1 361 ? -3.016 10.731 -6.253 1.00 74.56 361 ARG A C 1
ATOM 2914 O O . ARG A 1 361 ? -2.068 10.700 -5.469 1.00 74.56 361 ARG A O 1
ATOM 2921 N N . THR A 1 362 ? -4.281 10.772 -5.835 1.00 76.88 362 THR A N 1
ATOM 2922 C CA . THR A 1 362 ? -4.704 10.812 -4.423 1.00 76.88 362 THR A CA 1
ATOM 2923 C C . THR A 1 362 ? -4.830 9.439 -3.739 1.00 76.88 362 THR A C 1
ATOM 2925 O O . THR A 1 362 ? -5.428 9.336 -2.665 1.00 76.88 362 THR A O 1
ATOM 2928 N N . THR A 1 363 ? -4.271 8.346 -4.271 1.00 68.62 363 THR A N 1
ATOM 2929 C CA . THR A 1 363 ? -4.397 6.996 -3.665 1.00 68.62 363 THR A CA 1
ATOM 2930 C C . THR A 1 363 ? -3.931 6.921 -2.205 1.00 68.62 363 THR A C 1
ATOM 2932 O O . THR A 1 363 ? -4.622 6.307 -1.393 1.00 68.62 363 THR A O 1
ATOM 2935 N N . SER A 1 364 ? -2.868 7.639 -1.828 1.00 69.19 364 SER A N 1
ATOM 2936 C CA . SER A 1 364 ? -2.369 7.744 -0.440 1.00 69.19 364 SER A CA 1
ATOM 2937 C C . SER A 1 364 ? -3.049 8.820 0.433 1.00 69.19 364 SER A C 1
ATOM 2939 O O . SER A 1 364 ? -2.582 9.075 1.541 1.00 69.19 364 SER A O 1
ATOM 2941 N N . PHE A 1 365 ? -4.103 9.491 -0.039 1.00 76.44 365 PHE A N 1
ATOM 2942 C CA . PHE A 1 365 ? -4.749 10.589 0.694 1.00 76.44 365 PHE A CA 1
ATOM 2943 C C . PHE A 1 365 ? -5.901 10.080 1.569 1.00 76.44 365 PHE A C 1
ATOM 2945 O O . PHE A 1 365 ? -6.712 9.248 1.141 1.00 76.44 365 PHE A O 1
ATOM 2952 N N . VAL A 1 366 ? -5.996 10.630 2.779 1.00 78.38 366 VAL A N 1
ATOM 2953 C CA . VAL A 1 366 ? -7.145 10.489 3.690 1.00 78.38 366 VAL A CA 1
ATOM 2954 C C . VAL A 1 366 ? -8.138 11.649 3.482 1.00 78.38 366 VAL A C 1
ATOM 2956 O O . VAL A 1 366 ? -7.799 12.643 2.850 1.00 78.38 366 VAL A O 1
ATOM 2959 N N . ALA A 1 367 ? -9.357 11.576 4.028 1.00 79.00 367 ALA A N 1
ATOM 2960 C CA . ALA A 1 367 ? -10.358 12.653 3.948 1.00 79.00 367 ALA A CA 1
ATOM 2961 C C . ALA A 1 367 ? -9.798 14.040 4.334 1.00 79.00 367 ALA A C 1
ATOM 2963 O O . ALA A 1 367 ? -9.971 15.003 3.594 1.00 79.00 367 ALA A O 1
ATOM 2964 N N . GLY A 1 368 ? -9.060 14.131 5.446 1.00 78.56 368 GLY A N 1
ATOM 2965 C CA . GLY A 1 368 ? -8.404 15.369 5.877 1.00 78.56 368 GLY A CA 1
ATOM 2966 C C . GLY A 1 368 ? -7.263 15.836 4.967 1.00 78.56 368 GLY A C 1
ATOM 2967 O O . GLY A 1 368 ? -6.982 17.029 4.927 1.00 78.56 368 GLY A O 1
ATOM 2968 N N . ASP A 1 369 ? -6.635 14.932 4.208 1.00 84.75 369 ASP A N 1
ATOM 2969 C CA . ASP A 1 369 ? -5.653 15.313 3.187 1.00 84.75 369 ASP A CA 1
ATOM 2970 C C . ASP A 1 369 ? -6.348 15.911 1.956 1.00 84.75 369 ASP A C 1
ATOM 2972 O O . ASP A 1 369 ? -5.833 16.851 1.363 1.00 84.75 369 ASP A O 1
ATOM 2976 N N . LEU A 1 370 ? -7.530 15.399 1.585 1.00 84.75 370 LEU A N 1
ATOM 2977 C CA . LEU A 1 370 ? -8.331 15.955 0.489 1.00 84.75 370 LEU A CA 1
ATOM 2978 C C . LEU A 1 370 ? -8.850 17.357 0.821 1.00 84.75 370 LEU A C 1
ATOM 2980 O O . LEU A 1 370 ? -8.792 18.231 -0.034 1.00 84.75 370 LEU A O 1
ATOM 2984 N N . ILE A 1 371 ? -9.300 17.596 2.059 1.00 84.06 371 ILE A N 1
ATOM 2985 C CA . ILE A 1 371 ? -9.717 18.936 2.509 1.00 84.06 371 ILE A CA 1
ATOM 2986 C C . ILE A 1 371 ? -8.562 19.934 2.341 1.00 84.06 371 ILE A C 1
ATOM 2988 O O . ILE A 1 371 ? -8.740 20.959 1.688 1.00 84.06 371 ILE A O 1
ATOM 2992 N N . LYS A 1 372 ? -7.361 19.582 2.821 1.00 85.62 372 LYS A N 1
ATOM 2993 C CA . LYS A 1 372 ? -6.152 20.409 2.673 1.00 85.62 372 LYS A CA 1
ATOM 2994 C C . LYS A 1 372 ? -5.697 20.584 1.224 1.00 85.62 372 LYS A C 1
ATOM 2996 O O . LYS A 1 372 ? -5.195 21.641 0.864 1.00 85.62 372 LYS A O 1
ATOM 3001 N N . LEU A 1 373 ? -5.856 19.559 0.385 1.00 88.50 373 LEU A N 1
ATOM 3002 C CA . LEU A 1 373 ? -5.554 19.658 -1.043 1.00 88.50 373 LEU A CA 1
ATOM 3003 C C . LEU A 1 373 ? -6.448 20.712 -1.709 1.00 88.50 373 LEU A C 1
ATOM 3005 O O . LEU A 1 373 ? -5.943 21.555 -2.440 1.00 88.50 373 LEU A O 1
ATOM 3009 N N . ILE A 1 374 ? -7.754 20.692 -1.426 1.00 87.62 374 ILE A N 1
ATOM 3010 C CA . ILE A 1 374 ? -8.700 21.679 -1.963 1.00 87.62 374 ILE A CA 1
ATOM 3011 C C . ILE A 1 374 ? -8.498 23.070 -1.333 1.00 87.62 374 ILE A C 1
ATOM 3013 O O . ILE A 1 374 ? -8.725 24.070 -2.008 1.00 87.62 374 ILE A O 1
ATOM 3017 N N . GLU A 1 375 ? -8.016 23.157 -0.089 1.00 86.19 375 GLU A N 1
ATOM 3018 C CA . GLU A 1 375 ? -7.536 24.415 0.510 1.00 86.19 375 GLU A CA 1
ATOM 3019 C C . GLU A 1 375 ? -6.387 25.009 -0.299 1.00 86.19 375 GLU A C 1
ATOM 3021 O O . GLU A 1 375 ? -6.547 26.093 -0.849 1.00 86.19 375 GLU A O 1
ATOM 3026 N N . HIS A 1 376 ? -5.302 24.262 -0.500 1.00 88.31 376 HIS A N 1
ATOM 3027 C CA . HIS A 1 376 ? -4.167 24.750 -1.281 1.00 88.31 376 HIS A CA 1
ATOM 3028 C C . HIS A 1 376 ? -4.513 25.050 -2.746 1.00 88.31 376 HIS A C 1
ATOM 3030 O O . HIS A 1 376 ? -3.991 26.010 -3.303 1.00 88.31 376 HIS A O 1
ATOM 3036 N N . VAL A 1 377 ? -5.410 24.285 -3.382 1.00 89.31 377 VAL A N 1
ATOM 3037 C CA . VAL A 1 377 ? -5.903 24.616 -4.733 1.00 89.31 377 VAL A CA 1
ATOM 3038 C C . VAL A 1 377 ? -6.666 25.945 -4.730 1.00 89.31 377 VAL A C 1
ATOM 3040 O O . VAL A 1 377 ? -6.457 26.756 -5.629 1.00 89.31 377 VAL A O 1
ATOM 3043 N N . ALA A 1 378 ? -7.510 26.206 -3.726 1.00 86.88 378 ALA A N 1
ATOM 3044 C CA . ALA A 1 378 ? -8.202 27.488 -3.595 1.00 86.88 378 ALA A CA 1
ATOM 3045 C C . ALA A 1 378 ? -7.223 28.650 -3.338 1.00 86.88 378 ALA A C 1
ATOM 3047 O O . ALA A 1 378 ? -7.373 29.701 -3.961 1.00 86.88 378 ALA A O 1
ATOM 3048 N N . ASP A 1 379 ? -6.204 28.445 -2.498 1.00 86.75 379 ASP A N 1
ATOM 3049 C CA . ASP A 1 379 ? -5.159 29.438 -2.216 1.00 86.75 379 ASP A CA 1
ATOM 3050 C C . ASP A 1 379 ? -4.358 29.783 -3.487 1.00 86.75 379 ASP A C 1
ATOM 3052 O O . ASP A 1 379 ? -4.201 30.956 -3.816 1.00 86.75 379 ASP A O 1
ATOM 3056 N N . ILE A 1 380 ? -3.929 28.778 -4.264 1.00 87.25 380 ILE A N 1
ATOM 3057 C CA . ILE A 1 380 ? -3.201 28.958 -5.538 1.00 87.25 380 ILE A CA 1
ATOM 3058 C C . ILE A 1 380 ? -4.044 29.736 -6.560 1.00 87.25 380 ILE A C 1
ATOM 3060 O O . ILE A 1 380 ? -3.529 30.602 -7.271 1.00 87.25 380 ILE A O 1
ATOM 3064 N N . ILE A 1 381 ? -5.347 29.449 -6.642 1.00 86.06 381 ILE A N 1
ATOM 3065 C CA . ILE A 1 381 ? -6.264 30.183 -7.524 1.00 86.06 381 ILE A CA 1
ATOM 3066 C C . ILE A 1 381 ? -6.411 31.634 -7.056 1.00 86.06 381 ILE A C 1
ATOM 3068 O O . ILE A 1 381 ? -6.364 32.538 -7.888 1.00 86.06 381 ILE A O 1
ATOM 3072 N N . TYR A 1 382 ? -6.540 31.864 -5.748 1.00 83.44 382 TYR A N 1
ATOM 3073 C CA . TYR A 1 382 ? -6.635 33.204 -5.174 1.00 83.44 382 TYR A CA 1
ATOM 3074 C C . TYR A 1 382 ? -5.354 34.019 -5.417 1.00 83.44 382 TYR A C 1
ATOM 3076 O O . TYR A 1 382 ? -5.434 35.153 -5.882 1.00 83.44 382 TYR A O 1
ATOM 3084 N N . GLU A 1 383 ? -4.169 33.436 -5.208 1.00 82.88 383 GLU A N 1
ATOM 3085 C CA . GLU A 1 383 ? -2.888 34.070 -5.552 1.00 82.88 383 GLU A CA 1
ATOM 3086 C C . GLU A 1 383 ? -2.799 34.399 -7.048 1.00 82.88 383 GLU A C 1
ATOM 3088 O O . GLU A 1 383 ? -2.383 35.498 -7.414 1.00 82.88 383 GLU A O 1
ATOM 3093 N N . ARG A 1 384 ? -3.234 33.489 -7.929 1.00 81.94 384 ARG A N 1
ATOM 3094 C CA . ARG A 1 384 ? -3.274 33.709 -9.384 1.00 81.94 384 ARG A CA 1
ATOM 3095 C C . ARG A 1 384 ? -4.210 34.858 -9.771 1.00 81.94 384 ARG A C 1
ATOM 3097 O O . ARG A 1 384 ? -3.850 35.661 -10.631 1.00 81.94 384 ARG A O 1
ATOM 3104 N N . GLU A 1 385 ? -5.389 34.937 -9.157 1.00 78.19 385 GLU A N 1
ATOM 3105 C CA . GLU A 1 385 ? -6.355 36.024 -9.359 1.00 78.19 385 GLU A CA 1
ATOM 3106 C C . GLU A 1 385 ? -5.769 37.358 -8.869 1.00 78.19 385 GLU A C 1
ATOM 3108 O O . GLU A 1 385 ? -5.660 38.300 -9.656 1.00 78.19 385 GLU A O 1
ATOM 3113 N N . VAL A 1 386 ? -5.259 37.420 -7.636 1.00 76.81 386 VAL A N 1
ATOM 3114 C CA . VAL A 1 386 ? -4.602 38.614 -7.072 1.00 76.81 386 VAL A CA 1
ATOM 3115 C C . VAL A 1 386 ? -3.403 39.071 -7.916 1.00 76.81 386 VAL A C 1
ATOM 3117 O O . VAL A 1 386 ? -3.282 40.262 -8.188 1.00 76.81 386 VAL A O 1
ATOM 3120 N N . LEU A 1 387 ? -2.557 38.157 -8.403 1.00 75.56 387 LEU A N 1
ATOM 3121 C CA . LEU A 1 387 ? -1.411 38.473 -9.273 1.00 75.56 387 LEU A CA 1
ATOM 3122 C C . LEU A 1 387 ? -1.808 38.937 -10.682 1.00 75.56 387 LEU A C 1
ATOM 3124 O O . LEU A 1 387 ? -1.008 39.574 -11.373 1.00 75.56 387 LEU A O 1
ATOM 3128 N N . SER A 1 388 ? -3.013 38.595 -11.145 1.00 72.81 388 SER A N 1
ATOM 3129 C CA . SER A 1 388 ? -3.553 39.128 -12.399 1.00 72.81 388 SER A CA 1
ATOM 3130 C C . SER A 1 388 ? -4.008 40.577 -12.212 1.00 72.81 388 SER A C 1
ATOM 3132 O O . SER A 1 388 ? -3.585 41.454 -12.963 1.00 72.81 388 SER A O 1
ATOM 3134 N N . LEU A 1 389 ? -4.725 40.854 -11.119 1.00 69.00 389 LEU A N 1
ATOM 3135 C CA . LEU A 1 389 ? -5.176 42.195 -10.753 1.00 69.00 389 LEU A CA 1
ATOM 3136 C C . LEU A 1 389 ? -4.008 43.111 -10.356 1.00 69.00 389 LEU A C 1
ATOM 3138 O O . LEU A 1 389 ? -4.038 44.296 -10.661 1.00 69.00 389 LEU A O 1
ATOM 3142 N N . SER A 1 390 ? -2.937 42.585 -9.749 1.00 63.44 390 SER A N 1
ATOM 3143 C CA . SER A 1 390 ? -1.747 43.381 -9.414 1.00 63.44 390 SER A CA 1
ATOM 3144 C C . SER A 1 390 ? -0.954 43.833 -10.645 1.00 63.44 390 SER A C 1
ATOM 3146 O O . SER A 1 390 ? -0.175 44.775 -10.549 1.00 63.44 390 SER A O 1
ATOM 3148 N N . LYS A 1 391 ? -1.118 43.161 -11.794 1.00 63.16 391 LYS A N 1
ATOM 3149 C CA . LYS A 1 391 ? -0.544 43.602 -13.075 1.00 63.16 391 LYS A CA 1
ATOM 3150 C C . LYS A 1 391 ? -1.379 44.710 -13.704 1.00 63.16 391 LYS A C 1
ATOM 3152 O O . LYS A 1 391 ? -0.793 45.681 -14.151 1.00 63.16 391 LYS A O 1
ATOM 3157 N N . GLU A 1 392 ? -2.708 44.605 -13.656 1.00 60.88 392 GLU A N 1
ATOM 3158 C CA . GLU A 1 392 ? -3.613 45.703 -14.043 1.00 60.88 392 GLU A CA 1
ATOM 3159 C C . GLU A 1 392 ? -3.405 46.940 -13.142 1.00 60.88 392 GLU A C 1
ATOM 3161 O O . GLU A 1 392 ? -3.387 48.069 -13.617 1.00 60.88 392 GLU A O 1
ATOM 3166 N N . ALA A 1 393 ? -3.155 46.731 -11.846 1.00 56.88 393 ALA A N 1
ATOM 3167 C CA . ALA A 1 393 ? -2.854 47.786 -10.879 1.00 56.88 393 ALA A CA 1
ATOM 3168 C C . ALA A 1 393 ? -1.497 48.482 -11.090 1.00 56.88 393 ALA A C 1
ATOM 3170 O O . ALA A 1 393 ? -1.329 49.620 -10.663 1.00 56.88 393 ALA A O 1
ATOM 3171 N N . LEU A 1 394 ? -0.519 47.827 -11.727 1.00 57.38 394 LEU A N 1
ATOM 3172 C CA . LEU A 1 394 ? 0.774 48.452 -12.043 1.00 57.38 394 LEU A CA 1
ATOM 3173 C C . LEU A 1 394 ? 0.656 49.530 -13.135 1.00 57.38 394 LEU A C 1
ATOM 3175 O O . LEU A 1 394 ? 1.544 50.377 -13.229 1.00 57.38 394 LEU A O 1
ATOM 3179 N N . ASP A 1 395 ? -0.440 49.529 -13.902 1.00 60.78 395 ASP A N 1
ATOM 3180 C CA . ASP A 1 395 ? -0.752 50.551 -14.905 1.00 60.78 395 ASP A CA 1
ATOM 3181 C C . ASP A 1 395 ? -1.494 51.784 -14.313 1.00 60.78 395 ASP A C 1
ATOM 3183 O O . ASP A 1 395 ? -1.578 52.813 -14.985 1.00 60.78 395 ASP A O 1
ATOM 3187 N N . ASP A 1 396 ? -1.969 51.738 -13.053 1.00 61.31 396 ASP A N 1
ATOM 3188 C CA . ASP A 1 396 ? -2.534 52.886 -12.302 1.00 61.31 396 ASP A CA 1
ATOM 3189 C C . ASP A 1 396 ? -1.789 53.119 -10.963 1.00 61.31 396 ASP A C 1
ATOM 3191 O O . ASP A 1 396 ? -2.173 52.584 -9.918 1.00 61.31 396 ASP A O 1
ATOM 3195 N N . PRO A 1 397 ? -0.730 53.952 -10.953 1.00 54.47 397 PRO A N 1
ATOM 3196 C CA . PRO A 1 397 ? 0.100 54.168 -9.770 1.00 54.47 397 PRO A CA 1
ATOM 3197 C C . PRO A 1 397 ? -0.496 55.112 -8.707 1.00 54.47 397 PRO A C 1
ATOM 3199 O O . PRO A 1 397 ? 0.165 55.326 -7.688 1.00 54.47 397 PRO A O 1
ATOM 3202 N N . PHE A 1 398 ? -1.686 55.701 -8.909 1.00 56.91 398 PHE A N 1
ATOM 3203 C CA . PHE A 1 398 ? -2.279 56.666 -7.961 1.00 56.91 398 PHE A CA 1
ATOM 3204 C C . PHE A 1 398 ? -3.588 56.211 -7.300 1.00 56.91 398 PHE A C 1
ATOM 3206 O O . PHE A 1 398 ? -3.962 56.780 -6.274 1.00 56.91 398 PHE A O 1
ATOM 3213 N N . GLY A 1 399 ? -4.224 55.140 -7.781 1.00 58.25 399 GLY A N 1
ATOM 3214 C CA . GLY A 1 399 ? -5.084 54.300 -6.941 1.00 58.25 399 GLY A CA 1
ATOM 3215 C C . GLY A 1 399 ? -6.400 54.923 -6.457 1.00 58.25 399 GLY A C 1
ATOM 3216 O O . GLY A 1 399 ? -6.910 54.524 -5.409 1.00 58.25 399 GLY A O 1
ATOM 3217 N N . GLU A 1 400 ? -7.009 55.842 -7.211 1.00 53.16 400 GLU A N 1
ATOM 3218 C CA . GLU A 1 400 ? -8.368 56.322 -6.895 1.00 53.16 400 GLU A CA 1
ATOM 3219 C C . GLU A 1 400 ? -9.441 55.227 -7.107 1.00 53.16 400 GLU A C 1
ATOM 3221 O O . GLU A 1 400 ? -10.486 55.242 -6.456 1.00 53.16 400 GLU A O 1
ATOM 3226 N N . HIS A 1 401 ? -9.159 54.210 -7.933 1.00 52.25 401 HIS A N 1
ATOM 3227 C CA . HIS A 1 401 ? -10.064 53.084 -8.217 1.00 52.25 401 HIS A CA 1
ATOM 3228 C C . HIS A 1 401 ? -9.908 51.867 -7.271 1.00 52.25 401 HIS A C 1
ATOM 3230 O O . HIS A 1 401 ? -10.590 50.853 -7.431 1.00 52.25 401 HIS A O 1
ATOM 3236 N N . PHE A 1 402 ? -9.023 51.931 -6.270 1.00 53.91 402 PHE A N 1
ATOM 3237 C CA . PHE A 1 402 ? -8.412 50.731 -5.671 1.00 53.91 402 PHE A CA 1
ATOM 3238 C C . PHE A 1 402 ? -9.245 49.929 -4.648 1.00 53.91 402 PHE A C 1
ATOM 3240 O O . PHE A 1 402 ? -8.719 48.996 -4.045 1.00 53.91 402 PHE A O 1
ATOM 3247 N N . THR A 1 403 ? -10.512 50.271 -4.379 1.00 59.28 403 THR A N 1
ATOM 3248 C CA . THR A 1 403 ? -11.208 49.758 -3.171 1.00 59.28 403 THR A CA 1
ATOM 3249 C C . THR A 1 403 ? -12.507 48.979 -3.391 1.00 59.28 403 THR A C 1
ATOM 3251 O O . THR A 1 403 ? -12.727 48.012 -2.666 1.00 59.28 403 THR A O 1
ATOM 3254 N N . ASN A 1 404 ? -13.348 49.324 -4.374 1.00 57.22 404 ASN A N 1
ATOM 3255 C CA . ASN A 1 404 ? -14.673 48.690 -4.530 1.00 57.22 404 ASN A CA 1
ATOM 3256 C C . ASN A 1 404 ? -14.835 47.854 -5.812 1.00 57.22 404 ASN A C 1
ATOM 3258 O O . ASN A 1 404 ? -15.442 46.787 -5.764 1.00 57.22 404 ASN A O 1
ATOM 3262 N N . GLU A 1 405 ? -14.281 48.290 -6.947 1.00 58.66 405 GLU A N 1
ATOM 3263 C CA . GLU A 1 405 ? -14.436 47.583 -8.232 1.00 58.66 405 GLU A CA 1
ATOM 3264 C C . GLU A 1 405 ? -13.552 46.325 -8.326 1.00 58.66 405 GLU A C 1
ATOM 3266 O O . GLU A 1 405 ? -13.932 45.320 -8.921 1.00 58.66 405 GLU A O 1
ATOM 3271 N N . TYR A 1 406 ? -12.393 46.333 -7.665 1.00 61.59 406 TYR A N 1
ATOM 3272 C CA . TYR A 1 406 ? -11.547 45.144 -7.530 1.00 61.59 406 TYR A CA 1
ATOM 3273 C C . TYR A 1 406 ? -12.080 44.157 -6.485 1.00 61.59 406 TYR A C 1
ATOM 3275 O O . TYR A 1 406 ? -11.943 42.948 -6.661 1.00 61.59 406 TYR A O 1
ATOM 3283 N N . ALA A 1 407 ? -12.748 44.646 -5.435 1.00 60.03 407 ALA A N 1
ATOM 3284 C CA . ALA A 1 407 ? -13.397 43.789 -4.446 1.00 60.03 407 ALA A CA 1
ATOM 3285 C C . ALA A 1 407 ? -14.541 42.973 -5.075 1.00 60.03 407 ALA A C 1
ATOM 3287 O O . ALA A 1 407 ? -14.621 41.769 -4.846 1.00 60.03 407 ALA A O 1
ATOM 3288 N N . SER A 1 408 ? -15.361 43.579 -5.943 1.00 63.00 408 SER A N 1
ATOM 3289 C CA . SER A 1 408 ? -16.405 42.856 -6.686 1.00 63.00 408 SER A CA 1
ATOM 3290 C C . SER A 1 408 ? -15.858 41.933 -7.786 1.00 63.00 408 SER A C 1
ATOM 3292 O O . SER A 1 408 ? -16.486 40.920 -8.079 1.00 63.00 408 SER A O 1
ATOM 3294 N N . LYS A 1 409 ? -14.677 42.221 -8.359 1.00 64.25 409 LYS A N 1
ATOM 3295 C CA . LYS A 1 409 ? -13.947 41.283 -9.240 1.00 64.25 409 LYS A CA 1
ATOM 3296 C C . LYS A 1 409 ? -13.354 40.078 -8.491 1.00 64.25 409 LYS A C 1
ATOM 3298 O O . LYS A 1 409 ? -13.154 39.042 -9.115 1.00 64.25 409 LYS A O 1
ATOM 3303 N N . LEU A 1 410 ? -13.053 40.200 -7.194 1.00 64.00 410 LEU A N 1
ATOM 3304 C CA . LEU A 1 410 ? -12.546 39.106 -6.347 1.00 64.00 410 LEU A CA 1
ATOM 3305 C C . LEU A 1 410 ? -13.670 38.279 -5.699 1.00 64.00 410 LEU A C 1
ATOM 3307 O O . LEU A 1 410 ? -13.484 37.083 -5.460 1.00 64.00 410 LEU A O 1
ATOM 3311 N N . ASP A 1 411 ? -14.831 38.888 -5.445 1.00 65.12 411 ASP A N 1
ATOM 3312 C CA . ASP A 1 411 ? -16.031 38.252 -4.879 1.00 65.12 411 ASP A CA 1
ATOM 3313 C C . ASP A 1 411 ? -16.855 37.502 -5.949 1.00 65.12 411 ASP A C 1
ATOM 3315 O O . ASP A 1 411 ? -18.063 37.682 -6.111 1.00 65.12 411 ASP A O 1
ATOM 3319 N N . VAL A 1 412 ? -16.174 36.659 -6.734 1.00 66.31 412 VAL A N 1
ATOM 3320 C CA . VAL A 1 412 ? -16.807 35.815 -7.755 1.00 66.31 412 VAL A CA 1
ATOM 3321 C C . VAL A 1 412 ? -17.425 34.583 -7.078 1.00 66.31 412 VAL A C 1
ATOM 3323 O O . VAL A 1 412 ? -16.709 33.861 -6.380 1.00 66.31 412 VAL A O 1
ATOM 3326 N N . PRO A 1 413 ? -18.719 34.268 -7.299 1.00 62.75 413 PRO A N 1
ATOM 3327 C CA . PRO A 1 413 ? -19.365 33.115 -6.663 1.00 62.75 413 PRO A CA 1
ATOM 3328 C C . PRO A 1 413 ? -18.833 31.765 -7.166 1.00 62.75 413 PRO A C 1
ATOM 3330 O O . PRO A 1 413 ? -19.016 30.751 -6.493 1.00 62.75 413 PRO A O 1
ATOM 3333 N N . THR A 1 414 ? -18.193 31.740 -8.341 1.00 73.31 414 THR A N 1
ATOM 3334 C CA . THR A 1 414 ? -17.552 30.553 -8.910 1.00 73.31 414 THR A CA 1
ATOM 3335 C C . THR A 1 414 ? -16.187 30.883 -9.519 1.00 73.31 414 THR A C 1
ATOM 3337 O O . THR A 1 414 ? -16.070 31.779 -10.354 1.00 73.31 414 THR A O 1
ATOM 3340 N N . ARG A 1 415 ? -15.148 30.133 -9.138 1.00 82.50 415 ARG A N 1
ATOM 3341 C CA . ARG A 1 415 ? -13.782 30.243 -9.675 1.00 82.50 415 ARG A CA 1
ATOM 3342 C C . ARG A 1 415 ? -13.447 29.044 -10.553 1.00 82.50 415 ARG A C 1
ATOM 3344 O O . ARG A 1 415 ? -13.744 27.905 -10.194 1.00 82.50 415 ARG A O 1
ATOM 3351 N N . LYS A 1 416 ? -12.788 29.287 -11.689 1.00 83.06 416 LYS A N 1
ATOM 3352 C CA . LYS A 1 416 ? -12.356 28.221 -12.606 1.00 83.06 416 LYS A CA 1
ATOM 3353 C C . LYS A 1 416 ? -11.058 27.572 -12.136 1.00 83.06 416 LYS A C 1
ATOM 3355 O O . LYS A 1 416 ? -10.020 28.236 -12.043 1.00 83.06 416 LYS A O 1
ATOM 3360 N N . VAL A 1 417 ? -11.109 26.265 -11.902 1.00 86.06 417 VAL A N 1
ATOM 3361 C CA . VAL A 1 417 ? -9.928 25.451 -11.604 1.00 86.06 417 VAL A CA 1
ATOM 3362 C C . VAL A 1 417 ? -9.309 24.947 -12.910 1.00 86.06 417 VAL A C 1
ATOM 3364 O O . VAL A 1 417 ? -10.006 24.710 -13.893 1.00 86.06 417 VAL A O 1
ATOM 3367 N N . THR A 1 418 ? -7.993 24.761 -12.926 1.00 85.50 418 THR A N 1
ATOM 3368 C CA . THR A 1 418 ? -7.257 24.103 -14.011 1.00 85.50 418 THR A CA 1
ATOM 3369 C C . THR A 1 418 ? -6.435 22.938 -13.465 1.00 85.50 418 THR A C 1
ATOM 3371 O O . THR A 1 418 ? -6.014 22.957 -12.306 1.00 85.50 418 THR A O 1
ATOM 3374 N N . ASP A 1 419 ? -6.121 21.946 -14.303 1.00 83.81 419 ASP A N 1
ATOM 3375 C CA . ASP A 1 419 ? -5.261 20.815 -13.909 1.00 83.81 419 ASP A CA 1
ATOM 3376 C C . ASP A 1 419 ? -3.919 21.279 -13.298 1.00 83.81 419 ASP A C 1
ATOM 3378 O O . ASP A 1 419 ? -3.400 20.665 -12.365 1.00 83.81 419 ASP A O 1
ATOM 3382 N N . LYS A 1 420 ? -3.361 22.401 -13.783 1.00 84.56 420 LYS A N 1
ATOM 3383 C CA . LYS A 1 420 ? -2.103 22.987 -13.282 1.00 84.56 420 LYS A CA 1
ATOM 3384 C C . LYS A 1 420 ? -2.175 23.400 -11.813 1.00 84.56 420 LYS A C 1
ATOM 3386 O O . LYS A 1 420 ? -1.163 23.298 -11.119 1.00 84.56 420 LYS A O 1
ATOM 3391 N N . ASP A 1 421 ? -3.340 23.834 -11.340 1.00 87.31 421 ASP A N 1
ATOM 3392 C CA . ASP A 1 421 ? -3.531 24.246 -9.948 1.00 87.31 421 ASP A CA 1
ATOM 3393 C C . ASP A 1 421 ? -3.438 23.011 -9.030 1.00 87.31 421 ASP A C 1
ATOM 3395 O O . ASP A 1 421 ? -2.700 23.018 -8.043 1.00 87.31 421 ASP A O 1
ATOM 3399 N N . PHE A 1 422 ? -4.058 21.892 -9.434 1.00 86.56 422 PHE A N 1
ATOM 3400 C CA . PHE A 1 422 ? -3.912 20.594 -8.762 1.00 86.56 422 PHE A CA 1
ATOM 3401 C C . PHE A 1 422 ? -2.473 20.060 -8.809 1.00 86.56 422 PHE A C 1
ATOM 3403 O O . PHE A 1 422 ? -1.960 19.609 -7.786 1.00 86.56 422 PHE A O 1
ATOM 3410 N N . TYR A 1 423 ? -1.788 20.131 -9.956 1.00 85.06 423 TYR A N 1
ATOM 3411 C CA . TYR A 1 423 ? -0.383 19.711 -10.062 1.00 85.06 423 TYR A CA 1
ATOM 3412 C C . TYR A 1 423 ? 0.556 20.530 -9.168 1.00 85.06 423 TYR A C 1
ATOM 3414 O O . TYR A 1 423 ? 1.456 19.965 -8.541 1.00 85.06 423 TYR A O 1
ATOM 3422 N N . THR A 1 424 ? 0.320 21.837 -9.058 1.00 85.19 424 THR A N 1
ATOM 3423 C CA . THR A 1 424 ? 1.083 22.722 -8.170 1.00 85.19 424 THR A CA 1
ATOM 3424 C C . THR A 1 424 ? 0.825 22.356 -6.707 1.00 85.19 424 THR A C 1
ATOM 3426 O O . THR A 1 424 ? 1.778 22.098 -5.967 1.00 85.19 424 THR A O 1
ATOM 3429 N N . ALA A 1 425 ? -0.441 22.180 -6.313 1.00 87.19 425 ALA A N 1
ATOM 3430 C CA . ALA A 1 425 ? -0.804 21.715 -4.974 1.00 87.19 425 ALA A CA 1
ATOM 3431 C C . ALA A 1 425 ? -0.185 20.342 -4.630 1.00 87.19 425 ALA A C 1
ATOM 3433 O O . ALA A 1 425 ? 0.332 20.155 -3.529 1.00 87.19 425 ALA A O 1
ATOM 3434 N N . PHE A 1 426 ? -0.149 19.393 -5.575 1.00 83.62 426 PHE A N 1
ATOM 3435 C CA . PHE A 1 426 ? 0.483 18.083 -5.369 1.00 83.62 426 PHE A CA 1
ATOM 3436 C C . PHE A 1 426 ? 1.990 18.157 -5.098 1.00 83.62 426 PHE A C 1
ATOM 3438 O O . PHE A 1 426 ? 2.499 17.328 -4.345 1.00 83.62 426 PHE A O 1
ATOM 3445 N N . SER A 1 427 ? 2.707 19.125 -5.677 1.00 81.25 427 SER A N 1
ATOM 3446 C CA . SER A 1 427 ? 4.149 19.288 -5.434 1.00 81.25 427 SER A CA 1
ATOM 3447 C C . SER A 1 427 ? 4.471 19.815 -4.030 1.00 81.25 427 SER A C 1
ATOM 3449 O O . SER A 1 427 ? 5.515 19.484 -3.472 1.00 81.25 427 SER A O 1
ATOM 3451 N N . MET A 1 428 ? 3.547 20.577 -3.438 1.00 77.44 428 MET A N 1
ATOM 3452 C CA . MET A 1 428 ? 3.667 21.127 -2.085 1.00 77.44 428 MET A CA 1
ATOM 3453 C C . MET A 1 428 ? 3.155 20.161 -1.000 1.00 77.44 428 MET A C 1
ATOM 3455 O O . MET A 1 428 ? 3.434 20.353 0.184 1.00 77.44 428 MET A O 1
ATOM 3459 N N . PHE A 1 429 ? 2.412 19.112 -1.375 1.00 74.19 429 PHE A N 1
ATOM 3460 C CA . PHE A 1 429 ? 1.654 18.291 -0.432 1.00 74.19 429 PHE A CA 1
ATOM 3461 C C . PHE A 1 429 ? 2.274 16.913 -0.139 1.00 74.19 429 PHE A C 1
ATOM 3463 O O . PHE A 1 429 ? 2.469 16.077 -1.025 1.00 74.19 429 PHE A O 1
ATOM 3470 N N . LYS A 1 430 ? 2.490 16.609 1.150 1.00 75.38 430 LYS A N 1
ATOM 3471 C CA . LYS A 1 430 ? 2.907 15.279 1.628 1.00 75.38 430 LYS A CA 1
ATOM 3472 C C . LYS A 1 430 ? 1.709 14.514 2.225 1.00 75.38 430 LYS A C 1
ATOM 3474 O O . LYS A 1 430 ? 1.244 14.897 3.295 1.00 75.38 430 LYS A O 1
ATOM 3479 N N . PRO A 1 431 ? 1.228 13.424 1.594 1.00 73.06 431 PRO A N 1
ATOM 3480 C CA . PRO A 1 431 ? 0.039 12.703 2.055 1.00 73.06 431 PRO A CA 1
ATOM 3481 C C . PRO A 1 431 ? 0.280 11.830 3.289 1.00 73.06 431 PRO A C 1
ATOM 3483 O O . PRO A 1 431 ? 1.358 11.255 3.460 1.00 73.06 431 PRO A O 1
ATOM 3486 N N . THR A 1 432 ? -0.761 11.679 4.113 1.00 69.38 432 THR A N 1
ATOM 3487 C CA . THR A 1 432 ? -0.671 11.040 5.433 1.00 69.38 432 THR A CA 1
ATOM 3488 C C . THR A 1 432 ? -0.481 9.516 5.352 1.00 69.38 432 THR A C 1
ATOM 3490 O O . THR A 1 432 ? 0.248 8.959 6.167 1.00 69.38 432 THR A O 1
ATOM 3493 N N . LEU A 1 433 ? -1.035 8.815 4.346 1.00 65.25 433 LEU A N 1
ATOM 3494 C CA . LEU A 1 433 ? -0.850 7.351 4.197 1.00 65.25 433 LEU A CA 1
ATOM 3495 C C . LEU A 1 433 ? 0.440 6.947 3.462 1.00 65.25 433 LEU A C 1
ATOM 3497 O O . LEU A 1 433 ? 0.584 5.780 3.108 1.00 65.25 433 LEU A O 1
ATOM 3501 N N . LYS A 1 434 ? 1.384 7.868 3.211 1.00 59.25 434 LYS A N 1
ATOM 3502 C CA . LYS A 1 434 ? 2.742 7.486 2.761 1.00 59.25 434 LYS A CA 1
ATOM 3503 C C . LYS A 1 434 ? 3.624 6.953 3.903 1.00 59.25 434 LYS A C 1
ATOM 3505 O O . LYS A 1 434 ? 4.774 6.594 3.658 1.00 59.25 434 LYS A O 1
ATOM 3510 N N . GLU A 1 435 ? 3.115 6.878 5.135 1.00 51.47 435 GLU A N 1
ATOM 3511 C CA . GLU A 1 435 ? 3.743 6.078 6.192 1.00 51.47 435 GLU A CA 1
ATOM 3512 C C . GLU A 1 435 ? 3.656 4.570 5.881 1.00 51.47 435 GLU A C 1
ATOM 3514 O O . GLU A 1 435 ? 2.764 4.100 5.174 1.00 51.47 435 GLU A O 1
ATOM 3519 N N . LYS A 1 436 ? 4.634 3.797 6.364 1.00 52.62 436 LYS A N 1
ATOM 3520 C CA . LYS A 1 436 ? 4.898 2.438 5.869 1.00 52.62 436 LYS A CA 1
ATOM 3521 C C . LYS A 1 436 ? 3.825 1.417 6.277 1.00 52.62 436 LYS A C 1
ATOM 3523 O O . LYS A 1 436 ? 3.369 1.387 7.424 1.00 52.62 436 LYS A O 1
ATOM 3528 N N . GLY A 1 437 ? 3.487 0.518 5.349 1.00 55.06 437 GLY A N 1
ATOM 3529 C CA . GLY A 1 437 ? 2.582 -0.610 5.598 1.00 55.06 437 GLY A CA 1
ATOM 3530 C C . GLY A 1 437 ? 1.108 -0.224 5.775 1.00 55.06 437 GLY A C 1
ATOM 3531 O O . GLY A 1 437 ? 0.385 -0.912 6.500 1.00 55.06 437 GLY A O 1
ATOM 3532 N N . PHE A 1 438 ? 0.661 0.883 5.173 1.00 61.72 438 PHE A N 1
ATOM 3533 C CA . PHE A 1 438 ? -0.766 1.146 4.970 1.00 61.72 438 PHE A CA 1
ATOM 3534 C C . PHE A 1 438 ? -1.226 0.574 3.620 1.00 61.72 438 PHE A C 1
ATOM 3536 O O . PHE A 1 438 ? -0.500 0.697 2.633 1.00 61.72 438 PHE A O 1
ATOM 3543 N N . PRO A 1 439 ? -2.424 -0.035 3.550 1.00 61.34 439 PRO A N 1
ATOM 3544 C CA . PRO A 1 439 ? -2.970 -0.532 2.296 1.00 61.34 439 PRO A CA 1
ATOM 3545 C C . PRO A 1 439 ? -3.351 0.634 1.367 1.00 61.34 439 PRO A C 1
ATOM 3547 O O . PRO A 1 439 ? -4.098 1.534 1.760 1.00 61.34 439 PRO A O 1
ATOM 3550 N N . THR A 1 440 ? -2.848 0.613 0.133 1.00 66.88 440 THR A N 1
ATOM 3551 C CA . THR A 1 440 ? -3.099 1.620 -0.911 1.00 66.88 440 THR A CA 1
ATOM 3552 C C . THR A 1 440 ? -3.661 0.966 -2.173 1.00 66.88 440 THR A C 1
ATOM 3554 O O . THR A 1 440 ? -3.499 -0.229 -2.389 1.00 66.88 440 THR A O 1
ATOM 3557 N N . MET A 1 441 ? -4.336 1.735 -3.028 1.00 64.81 441 MET A N 1
ATOM 3558 C CA . MET A 1 441 ? -4.654 1.278 -4.387 1.00 64.81 441 MET A CA 1
ATOM 3559 C C . MET A 1 441 ? -3.466 1.589 -5.304 1.00 64.81 441 MET A C 1
ATOM 3561 O O . MET A 1 441 ? -2.962 2.714 -5.290 1.00 64.81 441 MET A O 1
ATOM 3565 N N . SER A 1 442 ? -3.025 0.610 -6.089 1.00 68.50 442 SER A N 1
ATOM 3566 C CA . SER A 1 442 ? -2.033 0.778 -7.156 1.00 68.50 442 SER A CA 1
ATOM 3567 C C . SER A 1 442 ? -2.673 1.375 -8.416 1.00 68.50 442 SER A C 1
ATOM 3569 O O . SER A 1 442 ? -3.837 1.113 -8.707 1.00 68.50 442 SER A O 1
ATOM 3571 N N . ASN A 1 443 ? -1.904 2.151 -9.189 1.00 70.19 443 ASN A N 1
ATOM 3572 C CA . ASN A 1 443 ? -2.361 2.709 -10.475 1.00 70.19 443 ASN A CA 1
ATOM 3573 C C . ASN A 1 443 ? -1.912 1.884 -11.693 1.00 70.19 443 ASN A C 1
ATOM 3575 O O . ASN A 1 443 ? -2.459 2.067 -12.779 1.00 70.19 443 ASN A O 1
ATOM 3579 N N . THR A 1 444 ? -0.933 0.994 -11.519 1.00 81.44 444 THR A N 1
ATOM 3580 C CA . THR A 1 444 ? -0.366 0.115 -12.553 1.00 81.44 444 THR A CA 1
ATOM 3581 C C . THR A 1 444 ? -1.463 -0.740 -13.194 1.00 81.44 444 THR A C 1
ATOM 3583 O O . THR A 1 444 ? -2.232 -1.380 -12.480 1.00 81.44 444 THR A O 1
ATOM 3586 N N . LYS A 1 445 ? -1.573 -0.752 -14.524 1.00 85.44 445 LYS A N 1
ATOM 3587 C CA . LYS A 1 445 ? -2.570 -1.521 -15.293 1.00 85.44 445 LYS A CA 1
ATOM 3588 C C . LYS A 1 445 ? -1.932 -2.727 -15.986 1.00 85.44 445 LYS A C 1
ATOM 3590 O O . LYS A 1 445 ? -0.722 -2.789 -16.171 1.00 85.44 445 LYS A O 1
ATOM 3595 N N . TRP A 1 446 ? -2.752 -3.665 -16.467 1.00 86.00 446 TRP A N 1
ATOM 3596 C CA . TRP A 1 446 ? -2.269 -4.775 -17.306 1.00 86.00 446 TRP A CA 1
ATOM 3597 C C . TRP A 1 446 ? -1.629 -4.333 -18.625 1.00 86.00 446 TRP A C 1
ATOM 3599 O O . TRP A 1 446 ? -0.750 -5.032 -19.126 1.00 86.00 446 TRP A O 1
ATOM 3609 N N . GLU A 1 447 ? -2.053 -3.190 -19.173 1.00 85.12 447 GLU A N 1
ATOM 3610 C CA . GLU A 1 447 ? -1.431 -2.564 -20.348 1.00 85.12 447 GLU A CA 1
ATOM 3611 C C . GLU A 1 447 ? 0.018 -2.126 -20.090 1.00 85.12 447 GLU A C 1
ATOM 3613 O O . GLU A 1 447 ? 0.821 -2.101 -21.023 1.00 85.12 447 GLU A O 1
ATOM 3618 N N . ASP A 1 448 ? 0.362 -1.827 -18.832 1.00 84.31 448 ASP A N 1
ATOM 3619 C CA . ASP A 1 448 ? 1.695 -1.377 -18.420 1.00 84.31 448 ASP A CA 1
ATOM 3620 C C . ASP A 1 448 ? 2.685 -2.548 -18.254 1.00 84.31 448 ASP A C 1
ATOM 3622 O O . ASP A 1 448 ? 3.864 -2.334 -17.974 1.00 84.31 448 ASP A O 1
ATOM 3626 N N . ILE A 1 449 ? 2.230 -3.794 -18.454 1.00 85.81 449 ILE A N 1
ATOM 3627 C CA . ILE A 1 449 ? 3.043 -5.012 -18.351 1.00 85.81 449 ILE A CA 1
ATOM 3628 C C . ILE A 1 449 ? 3.113 -5.711 -19.712 1.00 85.81 449 ILE A C 1
ATOM 3630 O O . ILE A 1 449 ? 2.179 -6.402 -20.126 1.00 85.81 449 ILE A O 1
ATOM 3634 N N . GLY A 1 450 ? 4.254 -5.588 -20.390 1.00 82.69 450 GLY A N 1
ATOM 3635 C CA . GLY A 1 450 ? 4.534 -6.331 -21.619 1.00 82.69 450 GLY A CA 1
ATOM 3636 C C . GLY A 1 450 ? 4.764 -7.829 -21.370 1.00 82.69 450 GLY A C 1
ATOM 3637 O O . GLY A 1 450 ? 5.548 -8.210 -20.503 1.00 82.69 450 GLY A O 1
ATOM 3638 N N . GLY A 1 451 ? 4.109 -8.686 -22.160 1.00 85.94 451 GLY A N 1
ATOM 3639 C CA . GLY A 1 451 ? 4.304 -10.143 -22.134 1.00 85.94 451 GLY A CA 1
ATOM 3640 C C . GLY A 1 451 ? 3.706 -10.861 -20.914 1.00 85.94 451 GLY A C 1
ATOM 3641 O O . GLY A 1 451 ? 2.775 -10.371 -20.285 1.00 85.94 451 GLY A O 1
ATOM 3642 N N . LEU A 1 452 ? 4.251 -12.044 -20.596 1.00 85.56 452 LEU A N 1
ATOM 3643 C CA . LEU A 1 452 ? 3.836 -12.927 -19.488 1.00 85.56 452 LEU A CA 1
ATOM 3644 C C . LEU A 1 452 ? 2.374 -13.430 -19.541 1.00 85.56 452 LEU A C 1
ATOM 3646 O O . LEU A 1 452 ? 1.812 -13.754 -18.498 1.00 85.56 452 LEU A O 1
ATOM 3650 N N . GLU A 1 453 ? 1.751 -13.520 -20.723 1.00 85.88 453 GLU A N 1
ATOM 3651 C CA . GLU A 1 453 ? 0.311 -13.818 -20.863 1.00 85.88 453 GLU A CA 1
ATOM 3652 C C . GLU A 1 453 ? -0.146 -15.112 -20.162 1.00 85.88 453 GLU A C 1
ATOM 3654 O O . GLU A 1 453 ? -1.170 -15.087 -19.479 1.00 85.88 453 GLU A O 1
ATOM 3659 N N . ASP A 1 454 ? 0.640 -16.193 -20.214 1.00 87.88 454 ASP A N 1
ATOM 3660 C CA . ASP A 1 454 ? 0.341 -17.446 -19.496 1.00 87.88 454 ASP A CA 1
ATOM 3661 C C . ASP A 1 454 ? 0.222 -17.220 -17.975 1.00 87.88 454 ASP A C 1
ATOM 3663 O O . ASP A 1 454 ? -0.703 -17.700 -17.318 1.00 87.88 454 ASP A O 1
ATOM 3667 N N . ILE A 1 455 ? 1.133 -16.419 -17.410 1.00 88.88 455 ILE A N 1
ATOM 3668 C CA . ILE A 1 455 ? 1.166 -16.087 -15.979 1.00 88.88 455 ILE A CA 1
ATOM 3669 C C . ILE A 1 455 ? 0.029 -15.118 -15.634 1.00 88.88 455 ILE A C 1
ATOM 3671 O O . ILE A 1 455 ? -0.602 -15.255 -14.584 1.00 88.88 455 ILE A O 1
ATOM 3675 N N . LYS A 1 456 ? -0.287 -14.164 -16.524 1.00 89.44 456 LYS A N 1
ATOM 3676 C CA . LYS A 1 456 ? -1.460 -13.288 -16.372 1.00 89.44 456 LYS A CA 1
ATOM 3677 C C . LYS A 1 456 ? -2.745 -14.112 -16.309 1.00 89.44 456 LYS A C 1
ATOM 3679 O O . LYS A 1 456 ? -3.589 -13.841 -15.456 1.00 89.44 456 LYS A O 1
ATOM 3684 N N . GLN A 1 457 ? -2.895 -15.120 -17.170 1.00 89.06 457 GLN A N 1
ATOM 3685 C CA . GLN A 1 457 ? -4.041 -16.027 -17.139 1.00 89.06 457 GLN A CA 1
ATOM 3686 C C . GLN A 1 457 ? -4.084 -16.841 -15.837 1.00 89.06 457 GLN A C 1
ATOM 3688 O O . GLN A 1 457 ? -5.114 -16.847 -15.164 1.00 89.06 457 GLN A O 1
ATOM 3693 N N . GLU A 1 458 ? -2.967 -17.439 -15.417 1.00 88.31 458 GLU A N 1
ATOM 3694 C CA . GLU A 1 458 ? -2.914 -18.218 -14.173 1.00 88.31 458 GLU A CA 1
ATOM 3695 C C . GLU A 1 458 ? -3.264 -17.364 -12.933 1.00 88.31 458 GLU A C 1
ATOM 3697 O O . GLU A 1 458 ? -3.955 -17.830 -12.024 1.00 88.31 458 GLU A O 1
ATOM 3702 N N . ILE A 1 459 ? -2.867 -16.085 -12.906 1.00 88.81 459 ILE A N 1
ATOM 3703 C CA . ILE A 1 459 ? -3.246 -15.151 -11.833 1.00 88.81 459 ILE A CA 1
ATOM 3704 C C . ILE A 1 459 ? -4.713 -14.697 -11.948 1.00 88.81 459 ILE A C 1
ATOM 3706 O O . ILE A 1 459 ? -5.383 -14.566 -10.919 1.00 88.81 459 ILE A O 1
ATOM 3710 N N . ARG A 1 460 ? -5.256 -14.501 -13.161 1.00 87.75 460 ARG A N 1
ATOM 3711 C CA . ARG A 1 460 ? -6.696 -14.230 -13.361 1.00 87.75 460 ARG A CA 1
ATOM 3712 C C . ARG A 1 460 ? -7.549 -15.338 -12.744 1.00 87.75 460 ARG A C 1
ATOM 3714 O O . ARG A 1 460 ? -8.470 -15.046 -11.987 1.00 87.75 460 ARG A O 1
ATOM 3721 N N . GLU A 1 461 ? -7.205 -16.595 -13.003 1.00 84.25 461 GLU A N 1
ATOM 3722 C CA . GLU A 1 461 ? -7.945 -17.757 -12.497 1.00 84.25 461 GLU A CA 1
ATOM 3723 C C . GLU A 1 461 ? -7.806 -17.937 -10.973 1.00 84.25 461 GLU A C 1
ATOM 3725 O O . GLU A 1 461 ? -8.783 -18.271 -10.296 1.00 84.25 461 GLU A O 1
ATOM 3730 N N . LYS A 1 462 ? -6.610 -17.695 -10.413 1.00 83.00 462 LYS A N 1
ATOM 3731 C CA . LYS A 1 462 ? -6.305 -17.984 -8.997 1.00 83.00 462 LYS A CA 1
ATOM 3732 C C . LYS A 1 462 ? -6.531 -16.827 -8.027 1.00 83.00 462 LYS A C 1
ATOM 3734 O O . LYS A 1 462 ? -6.813 -17.089 -6.862 1.00 83.00 462 LYS A O 1
ATOM 3739 N N . VAL A 1 463 ? -6.411 -15.575 -8.467 1.00 83.00 463 VAL A N 1
ATOM 3740 C CA . VAL A 1 463 ? -6.596 -14.383 -7.615 1.00 83.00 463 VAL A CA 1
ATOM 3741 C C . VAL A 1 463 ? -7.877 -13.651 -7.977 1.00 83.00 463 VAL A C 1
ATOM 3743 O O . VAL A 1 463 ? -8.736 -13.455 -7.120 1.00 83.00 463 VAL A O 1
ATOM 3746 N N . LEU A 1 464 ? -8.039 -13.270 -9.247 1.00 82.62 464 LEU A N 1
ATOM 3747 C CA . LEU A 1 464 ? -9.176 -12.440 -9.654 1.00 82.62 464 LEU A CA 1
ATOM 3748 C C . LEU A 1 464 ? -10.496 -13.214 -9.613 1.00 82.62 464 LEU A C 1
ATOM 3750 O O . LEU A 1 464 ? -11.501 -12.645 -9.201 1.00 82.62 464 LEU A O 1
ATOM 3754 N N . GLY A 1 465 ? -10.491 -14.503 -9.966 1.00 82.62 465 GLY A N 1
ATOM 3755 C CA . GLY A 1 465 ? -11.658 -15.384 -9.876 1.00 82.62 465 GLY A CA 1
ATOM 3756 C C . GLY A 1 465 ? -12.290 -15.411 -8.474 1.00 82.62 465 GLY A C 1
ATOM 3757 O O . GLY A 1 465 ? -13.432 -14.973 -8.334 1.00 82.62 465 GLY A O 1
ATOM 3758 N N . PRO A 1 466 ? -11.560 -15.831 -7.420 1.00 81.06 466 PRO A N 1
ATOM 3759 C CA . PRO A 1 466 ? -12.061 -15.829 -6.040 1.00 81.06 466 PRO A CA 1
ATOM 3760 C C . PRO A 1 466 ? -12.463 -14.452 -5.486 1.00 81.06 466 PRO A C 1
ATOM 3762 O O . PRO A 1 466 ? -13.318 -14.384 -4.602 1.00 81.06 466 PRO A O 1
ATOM 3765 N N . ILE A 1 467 ? -11.857 -13.363 -5.977 1.00 79.94 467 ILE A N 1
ATOM 3766 C CA . ILE A 1 467 ? -12.206 -11.990 -5.574 1.00 79.94 467 ILE A CA 1
ATOM 3767 C C . ILE A 1 467 ? -13.505 -11.526 -6.248 1.00 79.94 467 ILE A C 1
ATOM 3769 O O . ILE A 1 467 ? -14.387 -11.009 -5.565 1.00 79.94 467 ILE A O 1
ATOM 3773 N N . LYS A 1 468 ? -13.632 -11.707 -7.571 1.00 79.06 468 LYS A N 1
ATOM 3774 C CA . LYS A 1 468 ? -14.766 -11.204 -8.367 1.00 79.06 468 LYS A CA 1
ATOM 3775 C C . LYS A 1 468 ? -16.014 -12.097 -8.262 1.00 79.06 468 LYS A C 1
ATOM 3777 O O . LYS A 1 468 ? -17.118 -11.565 -8.283 1.00 79.06 468 LYS A O 1
ATOM 3782 N N . TYR A 1 469 ? -15.854 -13.414 -8.096 1.00 81.88 469 TYR A N 1
ATOM 3783 C CA . TYR A 1 469 ? -16.937 -14.419 -8.124 1.00 81.88 469 TYR A CA 1
ATOM 3784 C C . TYR A 1 469 ? -17.036 -15.223 -6.816 1.00 81.88 469 TYR A C 1
ATOM 3786 O O . TYR A 1 469 ? -17.058 -16.458 -6.789 1.00 81.88 469 TYR A O 1
ATOM 3794 N N . LYS A 1 470 ? -17.021 -14.511 -5.685 1.00 77.19 470 LYS A N 1
ATOM 3795 C CA . LYS A 1 470 ? -16.934 -15.109 -4.344 1.00 77.19 470 LYS A CA 1
ATOM 3796 C C . LYS A 1 470 ? -18.089 -16.075 -4.032 1.00 77.19 470 LYS A C 1
ATOM 3798 O O . LYS A 1 470 ? -17.856 -17.137 -3.449 1.00 77.19 470 LYS A O 1
ATOM 3803 N N . ASP A 1 471 ? -19.314 -15.719 -4.414 1.00 82.06 471 ASP A N 1
ATOM 3804 C CA . ASP A 1 471 ? -20.513 -16.512 -4.119 1.00 82.06 471 ASP A CA 1
ATOM 3805 C C . ASP A 1 471 ? -20.597 -17.765 -5.003 1.00 82.06 471 ASP A C 1
ATOM 3807 O O . ASP A 1 471 ? -21.021 -18.828 -4.545 1.00 82.06 471 ASP A O 1
ATOM 3811 N N . GLU A 1 472 ? -20.142 -17.680 -6.252 1.00 83.75 472 GLU A N 1
ATOM 3812 C CA . GLU A 1 472 ? -20.039 -18.806 -7.176 1.00 83.75 472 GLU A CA 1
ATOM 3813 C C . GLU A 1 472 ? -19.013 -19.828 -6.677 1.00 83.75 472 GLU A C 1
ATOM 3815 O O . GLU A 1 472 ? -19.340 -21.009 -6.545 1.00 83.75 472 GLU A O 1
ATOM 3820 N N . TYR A 1 473 ? -17.800 -19.389 -6.317 1.00 80.88 473 TYR A N 1
ATOM 3821 C CA . TYR A 1 473 ? -16.761 -20.278 -5.776 1.00 80.88 473 TYR A CA 1
ATOM 3822 C C . TYR A 1 473 ? -17.230 -20.988 -4.494 1.00 80.88 473 TYR A C 1
ATOM 3824 O O . TYR A 1 473 ? -16.962 -22.180 -4.318 1.00 80.88 473 TYR A O 1
ATOM 3832 N N . ALA A 1 474 ? -17.988 -20.294 -3.635 1.00 79.25 474 ALA A N 1
ATOM 3833 C CA . ALA A 1 474 ? -18.603 -20.888 -2.451 1.00 79.25 474 ALA A CA 1
ATOM 3834 C C . ALA A 1 474 ? -19.649 -21.966 -2.802 1.00 79.25 474 ALA A C 1
ATOM 3836 O O . ALA A 1 474 ? -19.656 -23.026 -2.174 1.00 79.25 474 ALA A O 1
ATOM 3837 N N . ARG A 1 475 ? -20.491 -21.745 -3.825 1.00 84.12 475 ARG A N 1
ATOM 3838 C CA . ARG A 1 475 ? -21.475 -22.737 -4.312 1.00 84.12 475 ARG A CA 1
ATOM 3839 C C . ARG A 1 475 ? -20.818 -23.975 -4.920 1.00 84.12 475 ARG A C 1
ATOM 3841 O O . ARG A 1 475 ? -21.300 -25.080 -4.694 1.00 84.12 475 ARG A O 1
ATOM 3848 N N . PHE A 1 476 ? -19.717 -23.809 -5.654 1.00 84.38 476 PHE A N 1
ATOM 3849 C CA . PHE A 1 476 ? -18.953 -24.925 -6.225 1.00 84.38 476 PHE A CA 1
ATOM 3850 C C . PHE A 1 476 ? -18.046 -25.641 -5.206 1.00 84.38 476 PHE A C 1
ATOM 3852 O O . PHE A 1 476 ? -17.394 -26.624 -5.553 1.00 84.38 476 PHE A O 1
ATOM 3859 N N . GLY A 1 477 ? -17.977 -25.173 -3.952 1.00 76.88 477 GLY A N 1
ATOM 3860 C CA . GLY A 1 477 ? -17.122 -25.761 -2.914 1.00 76.88 477 GLY A CA 1
ATOM 3861 C C . GLY A 1 477 ? -15.619 -25.609 -3.182 1.00 76.88 477 GLY A C 1
ATOM 3862 O O . GLY A 1 477 ? -14.807 -26.310 -2.571 1.00 76.88 477 GLY A O 1
ATOM 3863 N N . ILE A 1 478 ? -15.233 -24.707 -4.090 1.00 78.25 478 ILE A N 1
ATOM 3864 C CA . ILE A 1 478 ? -13.838 -24.485 -4.471 1.00 78.25 478 ILE A CA 1
ATOM 3865 C C . ILE A 1 478 ? -13.143 -23.755 -3.322 1.00 78.25 478 ILE A C 1
ATOM 3867 O O . ILE A 1 478 ? -13.513 -22.642 -2.944 1.00 78.25 478 ILE A O 1
ATOM 3871 N N . LYS A 1 479 ? -12.107 -24.377 -2.753 1.00 68.06 479 LYS A N 1
ATOM 3872 C CA . LYS A 1 479 ? -11.283 -23.727 -1.729 1.00 68.06 479 LYS A CA 1
ATOM 3873 C C . LYS A 1 479 ? -10.526 -22.560 -2.355 1.00 68.06 479 LYS A C 1
ATOM 3875 O O . LYS A 1 479 ? -9.767 -22.758 -3.300 1.00 68.06 479 LYS A O 1
ATOM 3880 N N . LYS A 1 480 ? -10.694 -21.365 -1.784 1.00 69.56 480 LYS A N 1
ATOM 3881 C CA . LYS A 1 480 ? -9.848 -20.209 -2.100 1.00 69.56 480 LYS A CA 1
ATOM 3882 C C . LYS A 1 480 ? -8.368 -20.547 -1.840 1.00 69.56 480 LYS A C 1
ATOM 3884 O O . LYS A 1 480 ? -8.083 -21.096 -0.770 1.00 69.56 480 LYS A O 1
ATOM 3889 N N . PRO A 1 481 ? -7.446 -20.241 -2.771 1.00 65.81 481 PRO A N 1
ATOM 3890 C CA . PRO A 1 481 ? -6.018 -20.347 -2.500 1.00 65.81 481 PRO A CA 1
ATOM 3891 C C . PRO A 1 481 ? -5.645 -19.335 -1.414 1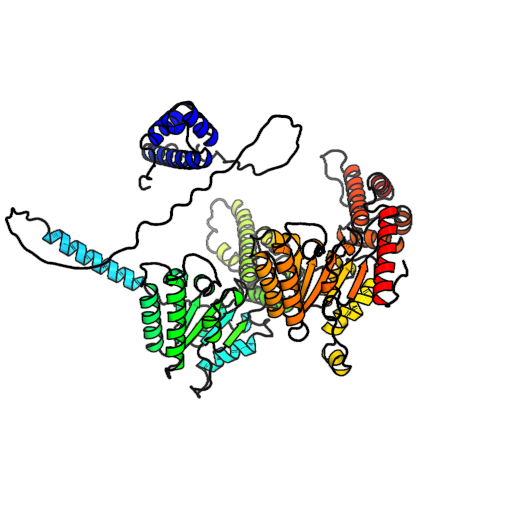.00 65.81 481 PRO A C 1
ATOM 3893 O O . PRO A 1 481 ? -6.133 -18.203 -1.417 1.00 65.81 481 PRO A O 1
ATOM 3896 N N . VAL A 1 482 ? -4.820 -19.751 -0.453 1.00 69.12 482 VAL A N 1
ATOM 3897 C CA . VAL A 1 482 ? -4.476 -18.908 0.710 1.00 69.12 482 VAL A CA 1
ATOM 3898 C C . VAL A 1 482 ? -3.316 -17.962 0.387 1.00 69.12 482 VAL A C 1
ATOM 3900 O O . VAL A 1 482 ? -3.258 -16.850 0.917 1.00 69.12 482 VAL A O 1
ATOM 3903 N N . GLY A 1 483 ? -2.434 -18.350 -0.537 1.00 85.12 483 GLY A N 1
ATOM 3904 C CA . GLY A 1 483 ? -1.395 -17.459 -1.026 1.00 85.12 483 GLY A CA 1
ATOM 3905 C C . GLY A 1 483 ? -0.550 -17.994 -2.177 1.00 85.12 483 GLY A C 1
ATOM 3906 O O . GLY A 1 483 ? -0.491 -19.198 -2.441 1.00 85.12 483 GLY A O 1
ATOM 3907 N N . ILE A 1 484 ? 0.119 -17.060 -2.852 1.00 89.62 484 ILE A N 1
ATOM 3908 C CA . ILE A 1 484 ? 0.911 -17.275 -4.065 1.00 89.62 484 ILE A CA 1
ATOM 3909 C C . ILE A 1 484 ? 2.353 -16.805 -3.845 1.00 89.62 484 ILE A C 1
ATOM 3911 O O . ILE A 1 484 ? 2.572 -15.658 -3.468 1.00 89.62 484 ILE A O 1
ATOM 3915 N N . LEU A 1 485 ? 3.336 -17.658 -4.145 1.00 91.25 485 LEU A N 1
ATOM 3916 C CA . LEU A 1 485 ? 4.755 -17.300 -4.214 1.00 91.25 485 LEU A CA 1
ATOM 3917 C C . LEU A 1 485 ? 5.187 -17.191 -5.673 1.00 91.25 485 LEU A C 1
ATOM 3919 O O . LEU A 1 485 ? 5.244 -18.188 -6.392 1.00 91.25 485 LEU A O 1
ATOM 3923 N N . MET A 1 486 ? 5.547 -15.988 -6.087 1.00 93.25 486 MET A N 1
ATOM 3924 C CA . MET A 1 486 ? 6.237 -15.711 -7.335 1.00 93.25 486 MET A CA 1
ATOM 3925 C C . MET A 1 486 ? 7.745 -15.859 -7.137 1.00 93.25 486 MET A C 1
ATOM 3927 O O . MET A 1 486 ? 8.319 -15.259 -6.228 1.00 93.25 486 MET A O 1
ATOM 3931 N N . TYR A 1 487 ? 8.404 -16.622 -8.002 1.00 92.38 487 TYR A N 1
ATOM 3932 C CA . TYR A 1 487 ? 9.853 -16.810 -7.954 1.00 92.38 487 TYR A CA 1
ATOM 3933 C C . TYR A 1 487 ? 10.471 -16.796 -9.351 1.00 92.38 487 TYR A C 1
ATOM 3935 O O . TYR A 1 487 ? 9.809 -17.105 -10.339 1.00 92.38 487 TYR A O 1
ATOM 3943 N N . GLY A 1 488 ? 11.749 -16.433 -9.430 1.00 91.81 488 GLY A N 1
ATOM 3944 C CA . GLY A 1 488 ? 12.500 -16.347 -10.683 1.00 91.81 488 GLY A CA 1
ATOM 3945 C C . GLY A 1 488 ? 13.553 -15.239 -10.638 1.00 91.81 488 GLY A C 1
ATOM 3946 O O . GLY A 1 488 ? 13.683 -14.592 -9.594 1.00 91.81 488 GLY A O 1
ATOM 3947 N N . PRO A 1 489 ? 14.277 -14.989 -11.741 1.00 91.00 489 PRO A N 1
ATOM 3948 C CA . PRO A 1 489 ? 15.350 -13.999 -11.792 1.00 91.00 489 PRO A CA 1
ATOM 3949 C C . PRO A 1 489 ? 14.926 -12.574 -11.379 1.00 91.00 489 PRO A C 1
ATOM 3951 O O . PRO A 1 489 ? 13.743 -12.205 -11.482 1.00 91.00 489 PRO A O 1
ATOM 3954 N N . PRO A 1 490 ? 15.878 -11.749 -10.896 1.00 89.00 490 PRO A N 1
ATOM 3955 C CA . PRO A 1 490 ? 15.646 -10.326 -10.655 1.00 89.00 490 PRO A CA 1
ATOM 3956 C C . PRO A 1 490 ? 15.261 -9.603 -11.959 1.00 89.00 490 PRO A C 1
ATOM 3958 O O . PRO A 1 490 ? 15.368 -10.148 -13.057 1.00 89.00 490 PRO A O 1
ATOM 3961 N N . GLY A 1 491 ? 14.718 -8.388 -11.847 1.00 86.69 491 GLY A N 1
ATOM 3962 C CA . GLY A 1 491 ? 14.350 -7.570 -13.013 1.00 86.69 491 GLY A CA 1
ATOM 3963 C C . GLY A 1 491 ? 13.160 -8.070 -13.851 1.00 86.69 491 GLY A C 1
ATOM 3964 O O . GLY A 1 491 ? 12.747 -7.391 -14.784 1.00 86.69 491 GLY A O 1
ATOM 3965 N N . CYS A 1 492 ? 12.547 -9.214 -13.528 1.00 87.94 492 CYS A N 1
ATOM 3966 C CA . CYS A 1 492 ? 11.441 -9.796 -14.309 1.00 87.94 492 CYS A CA 1
ATOM 3967 C C . CYS A 1 492 ? 10.033 -9.336 -13.866 1.00 87.94 492 CYS A C 1
ATOM 3969 O O . CYS A 1 492 ? 9.057 -10.062 -14.021 1.00 87.94 492 CYS A O 1
ATOM 3971 N N . GLY A 1 493 ? 9.911 -8.136 -13.286 1.00 85.62 493 GLY A N 1
ATOM 3972 C CA . GLY A 1 493 ? 8.616 -7.470 -13.065 1.00 85.62 493 GLY A CA 1
ATOM 3973 C C . GLY A 1 493 ? 7.712 -8.023 -11.951 1.00 85.62 493 GLY A C 1
ATOM 3974 O O . GLY A 1 493 ? 6.550 -7.634 -11.891 1.00 85.62 493 GLY A O 1
ATOM 3975 N N . LYS A 1 494 ? 8.206 -8.887 -11.050 1.00 91.62 494 LYS A N 1
ATOM 3976 C CA . LYS A 1 494 ? 7.399 -9.547 -9.992 1.00 91.62 494 LYS A CA 1
ATOM 3977 C C . LYS A 1 494 ? 6.607 -8.567 -9.098 1.00 91.62 494 LYS A C 1
ATOM 3979 O O . LYS A 1 494 ? 5.437 -8.801 -8.803 1.00 91.62 494 LYS A O 1
ATOM 3984 N N . THR A 1 495 ? 7.227 -7.453 -8.711 1.00 89.62 495 THR A N 1
ATOM 3985 C CA . THR A 1 495 ? 6.616 -6.364 -7.925 1.00 89.62 495 THR A CA 1
ATOM 3986 C C . THR A 1 495 ? 5.499 -5.666 -8.714 1.00 89.62 495 THR A C 1
ATOM 3988 O O . THR A 1 495 ? 4.353 -5.627 -8.269 1.00 89.62 495 THR A O 1
ATOM 3991 N N . ILE A 1 496 ? 5.808 -5.218 -9.939 1.00 89.31 496 ILE A N 1
ATOM 3992 C CA . ILE A 1 496 ? 4.885 -4.523 -10.859 1.00 89.31 496 ILE A CA 1
ATOM 3993 C C . ILE A 1 496 ? 3.677 -5.413 -11.202 1.00 89.31 496 ILE A C 1
ATOM 3995 O O . ILE A 1 496 ? 2.545 -4.939 -11.276 1.00 89.31 496 ILE A O 1
ATOM 3999 N N . LEU A 1 497 ? 3.899 -6.724 -11.347 1.00 91.06 497 LEU A N 1
ATOM 4000 C CA . LEU A 1 497 ? 2.845 -7.707 -11.580 1.00 91.06 497 LEU A CA 1
ATOM 4001 C C . LEU A 1 497 ? 1.814 -7.721 -10.448 1.00 91.06 497 LEU A C 1
ATOM 4003 O O . LEU A 1 497 ? 0.617 -7.705 -10.722 1.00 91.06 497 LEU A O 1
ATOM 4007 N N . THR A 1 498 ? 2.254 -7.680 -9.190 1.00 89.81 498 THR A N 1
ATOM 4008 C CA . THR A 1 498 ? 1.331 -7.633 -8.043 1.00 89.81 498 THR A CA 1
ATOM 4009 C C . THR A 1 498 ? 0.526 -6.337 -8.008 1.00 89.81 498 THR A C 1
ATOM 4011 O O . THR A 1 498 ? -0.670 -6.357 -7.716 1.00 89.81 498 THR A O 1
ATOM 4014 N N . GLU A 1 499 ? 1.154 -5.211 -8.352 1.00 87.62 499 GLU A N 1
ATOM 4015 C CA . GLU A 1 499 ? 0.471 -3.920 -8.440 1.00 87.62 499 GLU A CA 1
ATOM 4016 C C . GLU A 1 499 ? -0.639 -3.926 -9.500 1.00 87.62 499 GLU A C 1
ATOM 4018 O O . GLU A 1 499 ? -1.747 -3.471 -9.213 1.00 87.62 499 GLU A O 1
ATOM 4023 N N . ALA A 1 500 ? -0.391 -4.486 -10.689 1.00 88.44 500 ALA A N 1
ATOM 4024 C CA . ALA A 1 500 ? -1.422 -4.610 -11.722 1.00 88.44 500 ALA A CA 1
ATOM 4025 C C . ALA A 1 500 ? -2.569 -5.548 -11.311 1.00 88.44 500 ALA A C 1
ATOM 4027 O O . ALA A 1 500 ? -3.735 -5.268 -11.594 1.00 88.44 500 ALA A O 1
ATOM 4028 N N . VAL A 1 501 ? -2.256 -6.636 -10.599 1.00 88.75 501 VAL A N 1
ATOM 4029 C CA . VAL A 1 501 ? -3.254 -7.585 -10.079 1.00 88.75 501 VAL A CA 1
ATOM 4030 C C . VAL A 1 501 ? -4.174 -6.921 -9.058 1.00 88.75 501 VAL A C 1
ATOM 4032 O O . VAL A 1 501 ? -5.387 -7.106 -9.137 1.00 88.75 501 VAL A O 1
ATOM 4035 N N . ALA A 1 502 ? -3.631 -6.132 -8.128 1.00 86.25 502 ALA A N 1
ATOM 4036 C CA . ALA A 1 502 ? -4.432 -5.430 -7.125 1.00 86.25 502 ALA A CA 1
ATOM 4037 C C . ALA A 1 502 ? -5.353 -4.364 -7.744 1.00 86.25 502 ALA A C 1
ATOM 4039 O O . ALA A 1 502 ? -6.526 -4.276 -7.373 1.00 86.25 502 ALA A O 1
ATOM 4040 N N . ASN A 1 503 ? -4.859 -3.623 -8.743 1.00 84.19 503 ASN A N 1
ATOM 4041 C CA . ASN A 1 503 ? -5.646 -2.625 -9.467 1.00 84.19 503 ASN A CA 1
ATOM 4042 C C . ASN A 1 503 ? -6.807 -3.276 -10.247 1.00 84.19 503 ASN A C 1
ATOM 4044 O O . ASN A 1 503 ? -7.962 -2.904 -10.064 1.00 84.19 503 ASN A O 1
ATOM 4048 N N . GLU A 1 504 ? -6.539 -4.330 -11.028 1.00 82.88 504 GLU A N 1
ATOM 4049 C CA . GLU A 1 504 ? -7.574 -5.081 -11.765 1.00 82.88 504 GLU A CA 1
ATOM 4050 C C . GLU A 1 504 ? -8.603 -5.763 -10.850 1.00 82.88 504 GLU A C 1
ATOM 4052 O O . GLU A 1 504 ? -9.772 -5.934 -11.216 1.00 82.88 504 GLU A O 1
ATOM 4057 N N . ALA A 1 505 ? -8.170 -6.200 -9.668 1.00 79.81 505 ALA A N 1
ATOM 4058 C CA . ALA A 1 505 ? -9.047 -6.749 -8.645 1.00 79.81 505 ALA A CA 1
ATOM 4059 C C . ALA A 1 505 ? -9.947 -5.680 -8.002 1.00 79.81 505 ALA A C 1
ATOM 4061 O O . ALA A 1 505 ? -10.974 -6.034 -7.426 1.00 79.81 505 ALA A O 1
ATOM 4062 N N . GLY A 1 506 ? -9.570 -4.398 -8.073 1.00 74.38 506 GLY A N 1
ATOM 4063 C CA . GLY A 1 506 ? -10.221 -3.319 -7.332 1.00 74.38 506 GLY A CA 1
ATOM 4064 C C . GLY A 1 506 ? -10.043 -3.442 -5.813 1.00 74.38 506 GLY A C 1
ATOM 4065 O O . GLY A 1 506 ? -10.893 -2.964 -5.062 1.00 74.38 506 GLY A O 1
ATOM 4066 N N . VAL A 1 507 ? -8.972 -4.104 -5.354 1.00 79.50 507 VAL A N 1
ATOM 4067 C CA . VAL A 1 507 ? -8.705 -4.370 -3.928 1.00 79.50 507 VAL A CA 1
ATOM 4068 C C . VAL A 1 507 ? -7.460 -3.641 -3.448 1.00 79.50 507 VAL A C 1
ATOM 4070 O O . VAL A 1 507 ? -6.533 -3.380 -4.213 1.00 79.50 507 VAL A O 1
ATOM 4073 N N . ASN A 1 508 ? -7.419 -3.350 -2.151 1.00 77.56 508 ASN A N 1
ATOM 4074 C CA . ASN A 1 508 ? -6.292 -2.638 -1.566 1.00 77.56 508 ASN A CA 1
ATOM 4075 C C . ASN A 1 508 ? -5.028 -3.514 -1.554 1.00 77.56 508 ASN A C 1
ATOM 4077 O O . ASN A 1 508 ? -5.106 -4.722 -1.339 1.00 77.56 508 ASN A O 1
ATOM 4081 N N . LEU A 1 509 ? -3.863 -2.895 -1.731 1.00 84.62 509 LEU A N 1
ATOM 4082 C CA . LEU A 1 509 ? -2.546 -3.521 -1.721 1.00 84.62 509 LEU A CA 1
ATOM 4083 C C . LEU A 1 509 ? -1.753 -3.061 -0.493 1.00 84.62 509 LEU A C 1
ATOM 4085 O O . LEU A 1 509 ? -1.416 -1.887 -0.359 1.00 84.62 509 LEU A O 1
ATOM 4089 N N . CYS A 1 510 ? -1.414 -3.990 0.397 1.00 85.62 510 CYS A N 1
ATOM 4090 C CA . CYS A 1 510 ? -0.482 -3.765 1.498 1.00 85.62 510 CYS A CA 1
ATOM 4091 C C . CYS A 1 510 ? 0.897 -4.307 1.096 1.00 85.62 510 CYS A C 1
ATOM 4093 O O . CYS A 1 510 ? 1.167 -5.495 1.262 1.00 85.62 510 CYS A O 1
ATOM 4095 N N . SER A 1 511 ? 1.743 -3.452 0.516 1.00 86.25 511 SER A N 1
ATOM 4096 C CA . SER A 1 511 ? 3.107 -3.813 0.102 1.00 86.25 511 SER A CA 1
ATOM 4097 C C . SER A 1 511 ? 4.097 -3.654 1.258 1.00 86.25 511 SER A C 1
ATOM 4099 O O . SER A 1 511 ? 4.120 -2.614 1.921 1.00 86.25 511 SER A O 1
ATOM 4101 N N . VAL A 1 512 ? 4.904 -4.688 1.504 1.00 86.19 512 VAL A N 1
ATOM 4102 C CA . VAL A 1 512 ? 5.908 -4.748 2.573 1.00 86.19 512 VAL A CA 1
ATOM 4103 C C . VAL A 1 512 ? 7.164 -5.434 2.041 1.00 86.19 512 VAL A C 1
ATOM 4105 O O . VAL A 1 512 ? 7.094 -6.559 1.548 1.00 86.19 512 VAL A O 1
ATOM 4108 N N . ARG A 1 513 ? 8.330 -4.789 2.157 1.00 84.81 513 ARG A N 1
ATOM 4109 C CA . ARG A 1 513 ? 9.608 -5.406 1.765 1.00 84.81 513 ARG A CA 1
ATOM 4110 C C . ARG A 1 513 ? 10.208 -6.166 2.942 1.00 84.81 513 ARG A C 1
ATOM 4112 O O . ARG A 1 513 ? 10.214 -5.664 4.065 1.00 84.81 513 ARG A O 1
ATOM 4119 N N . GLY A 1 514 ? 10.758 -7.350 2.694 1.00 79.50 514 GLY A N 1
ATOM 4120 C CA . GLY A 1 514 ? 11.315 -8.211 3.738 1.00 79.50 514 GLY A CA 1
ATOM 4121 C C . GLY A 1 514 ? 12.330 -7.523 4.673 1.00 79.50 514 GLY A C 1
ATOM 4122 O O . GLY A 1 514 ? 12.148 -7.593 5.892 1.00 79.50 514 GLY A O 1
ATOM 4123 N N . PRO A 1 515 ? 13.329 -6.769 4.166 1.00 78.25 515 PRO A N 1
ATOM 4124 C CA . PRO A 1 515 ? 14.274 -6.044 5.021 1.00 78.25 515 PRO A CA 1
ATOM 4125 C C . PRO A 1 515 ? 13.639 -4.969 5.917 1.00 78.25 515 PRO A C 1
ATOM 4127 O O . PRO A 1 515 ? 14.162 -4.682 6.992 1.00 78.25 515 PRO A O 1
ATOM 4130 N N . GLU A 1 516 ? 12.498 -4.385 5.533 1.00 74.75 516 GLU A N 1
ATOM 4131 C CA . GLU A 1 516 ? 11.851 -3.331 6.328 1.00 74.75 516 GLU A CA 1
ATOM 4132 C C . GLU A 1 516 ? 11.287 -3.850 7.653 1.00 74.75 516 GLU A C 1
ATOM 4134 O O . GLU A 1 516 ? 11.275 -3.115 8.638 1.00 74.75 516 GLU A O 1
ATOM 4139 N N . LEU A 1 517 ? 10.864 -5.117 7.696 1.00 74.06 517 LEU A N 1
ATOM 4140 C CA . LEU A 1 517 ? 10.430 -5.777 8.929 1.00 74.06 517 LEU A CA 1
ATOM 4141 C C . LEU A 1 517 ? 11.621 -6.206 9.803 1.00 74.06 517 LEU A C 1
ATOM 4143 O O . LEU A 1 517 ? 11.488 -6.276 11.024 1.00 74.06 517 LEU A O 1
ATOM 4147 N N . LEU A 1 518 ? 12.782 -6.485 9.201 1.00 67.44 518 LEU A N 1
ATOM 4148 C CA . LEU A 1 518 ? 13.995 -6.919 9.909 1.00 67.44 518 LEU A CA 1
ATOM 4149 C C . LEU A 1 518 ? 14.758 -5.764 10.574 1.00 67.44 518 LEU A C 1
ATOM 4151 O O . LEU A 1 518 ? 15.439 -5.991 11.568 1.00 67.44 518 LEU A O 1
ATOM 4155 N N . ASN A 1 519 ? 14.630 -4.540 10.054 1.00 59.97 519 ASN A N 1
ATOM 4156 C CA . ASN A 1 519 ? 15.329 -3.355 10.569 1.00 59.97 519 ASN A CA 1
ATOM 4157 C C . ASN A 1 519 ? 14.698 -2.741 11.837 1.00 59.97 519 ASN A C 1
ATOM 4159 O O . ASN A 1 519 ? 15.223 -1.761 12.366 1.00 59.97 519 ASN A O 1
ATOM 4163 N N . MET A 1 520 ? 13.578 -3.282 12.323 1.00 56.88 520 MET A N 1
ATOM 4164 C CA . MET A 1 520 ? 12.993 -2.909 13.618 1.00 56.88 520 MET A CA 1
ATOM 4165 C C . MET A 1 520 ? 13.703 -3.673 14.750 1.00 56.88 520 MET A C 1
ATOM 4167 O O . MET A 1 520 ? 14.232 -4.761 14.519 1.00 56.88 520 MET A O 1
ATOM 4171 N N . TYR A 1 521 ? 13.755 -3.127 15.970 1.00 48.72 521 TYR A N 1
ATOM 4172 C CA . TYR A 1 521 ? 14.537 -3.734 17.060 1.00 48.72 521 TYR A CA 1
ATOM 4173 C C . TYR A 1 521 ? 14.045 -5.154 17.399 1.00 48.72 521 TYR A C 1
ATOM 4175 O O . TYR A 1 521 ? 12.889 -5.499 17.162 1.00 48.72 521 TYR A O 1
ATOM 4183 N N . GLN A 1 522 ? 14.911 -5.998 17.979 1.00 46.97 522 GLN A N 1
ATOM 4184 C CA . GLN A 1 522 ? 14.570 -7.393 18.309 1.00 46.97 522 GLN A CA 1
ATOM 4185 C C . GLN A 1 522 ? 13.260 -7.481 19.122 1.00 46.97 522 GLN A C 1
ATOM 4187 O O . GLN A 1 522 ? 13.195 -7.024 20.261 1.00 46.97 522 GLN A O 1
ATOM 4192 N N . GLY A 1 523 ? 12.222 -8.071 18.517 1.00 59.62 523 GLY A N 1
ATOM 4193 C CA . GLY A 1 523 ? 10.855 -8.167 19.056 1.00 59.62 523 GLY A CA 1
ATOM 4194 C C . GLY A 1 523 ? 9.823 -7.274 18.346 1.00 59.62 523 GLY A C 1
ATOM 4195 O O . GLY A 1 523 ? 8.658 -7.655 18.236 1.00 59.62 523 GLY A O 1
ATOM 4196 N N . GLU A 1 524 ? 10.233 -6.139 17.776 1.00 66.56 524 GLU A N 1
ATOM 4197 C CA . GLU A 1 524 ? 9.354 -5.271 16.978 1.00 66.56 524 GLU A CA 1
ATOM 4198 C C . GLU A 1 524 ? 9.001 -5.898 15.620 1.00 66.56 524 GLU A C 1
ATOM 4200 O O . GLU A 1 524 ? 7.873 -5.743 15.161 1.00 66.56 524 GLU A O 1
ATOM 4205 N N . SER A 1 525 ? 9.902 -6.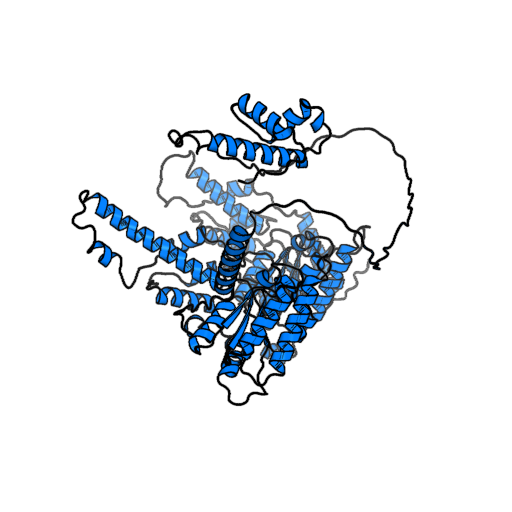679 15.009 1.00 72.75 525 SER A N 1
ATOM 4206 C CA . SER A 1 525 ? 9.665 -7.367 13.725 1.00 72.75 525 SER A CA 1
ATOM 4207 C C . SER A 1 525 ? 8.457 -8.311 13.746 1.00 72.75 525 SER A C 1
ATOM 4209 O O . SER A 1 525 ? 7.645 -8.317 12.821 1.00 72.75 525 SER A O 1
ATOM 4211 N N . GLU A 1 526 ? 8.307 -9.108 14.812 1.00 77.31 526 GLU A N 1
ATOM 4212 C CA . GLU A 1 526 ? 7.149 -9.997 14.982 1.00 77.31 526 GLU A CA 1
ATOM 4213 C C . GLU A 1 526 ? 5.858 -9.201 15.098 1.00 77.31 526 GLU A C 1
ATOM 4215 O O . GLU A 1 526 ? 4.857 -9.532 14.462 1.00 77.31 526 GLU A O 1
ATOM 4220 N N . ARG A 1 527 ? 5.889 -8.137 15.909 1.00 73.81 527 ARG A N 1
ATOM 4221 C CA . ARG A 1 527 ? 4.764 -7.225 16.067 1.00 73.81 527 ARG A CA 1
ATOM 4222 C C . ARG A 1 527 ? 4.393 -6.616 14.717 1.00 73.81 527 ARG A C 1
ATOM 4224 O O . ARG A 1 527 ? 3.229 -6.706 14.352 1.00 73.81 527 ARG A O 1
ATOM 4231 N N . GLY A 1 528 ? 5.361 -6.102 13.958 1.00 76.56 528 GLY A N 1
ATOM 4232 C CA . GLY A 1 528 ? 5.161 -5.542 12.620 1.00 76.56 528 GLY A CA 1
ATOM 4233 C C . GLY A 1 528 ? 4.436 -6.498 11.668 1.00 76.56 528 GLY A C 1
ATOM 4234 O O . GLY A 1 528 ? 3.514 -6.074 10.978 1.00 76.56 528 GLY A O 1
ATOM 4235 N N . ILE A 1 529 ? 4.759 -7.797 11.690 1.00 82.50 529 ILE A N 1
ATOM 4236 C CA . ILE A 1 529 ? 4.019 -8.809 10.913 1.00 82.50 529 ILE A CA 1
ATOM 4237 C C . ILE A 1 529 ? 2.559 -8.911 11.374 1.00 82.50 529 ILE A C 1
ATOM 4239 O O . ILE A 1 529 ? 1.660 -8.879 10.533 1.00 82.50 529 ILE A O 1
ATOM 4243 N N . ARG A 1 530 ? 2.298 -8.994 12.686 1.00 81.00 530 ARG A N 1
ATOM 4244 C CA . ARG A 1 530 ? 0.916 -9.044 13.204 1.00 81.00 530 ARG A CA 1
ATOM 4245 C C . ARG A 1 530 ? 0.136 -7.775 12.844 1.00 81.00 530 ARG A C 1
ATOM 4247 O O . ARG A 1 530 ? -1.005 -7.889 12.405 1.00 81.00 530 ARG A O 1
ATOM 4254 N N . GLU A 1 531 ? 0.759 -6.597 12.950 1.00 76.25 531 GLU A N 1
ATOM 4255 C CA . GLU A 1 531 ? 0.149 -5.322 12.545 1.00 76.25 531 GLU A CA 1
ATOM 4256 C C . GLU A 1 531 ? -0.165 -5.307 11.036 1.00 76.25 531 GLU A C 1
ATOM 4258 O O . GLU A 1 531 ? -1.268 -4.945 10.645 1.00 76.25 531 GLU A O 1
ATOM 4263 N N . VAL A 1 532 ? 0.741 -5.765 10.162 1.00 82.19 532 VAL A N 1
ATOM 4264 C CA . VAL A 1 532 ? 0.501 -5.837 8.702 1.00 82.19 532 VAL A CA 1
ATOM 4265 C C . VAL A 1 532 ? -0.728 -6.687 8.366 1.00 82.19 532 VAL A C 1
ATOM 4267 O O . VAL A 1 532 ? -1.593 -6.246 7.603 1.00 82.19 532 VAL A O 1
ATOM 4270 N N . PHE A 1 533 ? -0.843 -7.882 8.950 1.00 83.31 533 PHE A N 1
ATOM 4271 C CA . PHE A 1 533 ? -1.987 -8.764 8.706 1.00 83.31 533 PHE A CA 1
ATOM 4272 C C . PHE A 1 533 ? -3.298 -8.215 9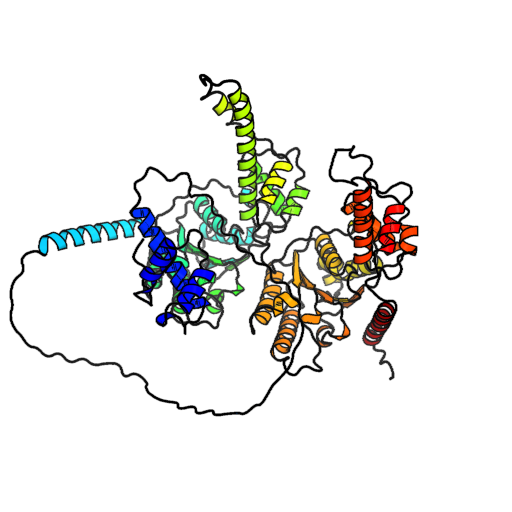.295 1.00 83.31 533 PHE A C 1
ATOM 4274 O O . PHE A 1 533 ? -4.348 -8.308 8.652 1.00 83.31 533 PHE A O 1
ATOM 4281 N N . GLN A 1 534 ? -3.258 -7.612 10.486 1.00 75.19 534 GLN A N 1
ATOM 4282 C CA . GLN A 1 534 ? -4.442 -7.041 11.139 1.00 75.19 534 GLN A CA 1
ATOM 4283 C C . GLN A 1 534 ? -4.930 -5.770 10.426 1.00 75.19 534 GLN A C 1
ATOM 4285 O O . GLN A 1 534 ? -6.126 -5.664 10.134 1.00 75.19 534 GLN A O 1
ATOM 4290 N N . ARG A 1 535 ? -4.022 -4.879 10.004 1.00 73.12 535 ARG A N 1
ATOM 4291 C CA . ARG A 1 535 ? -4.323 -3.742 9.117 1.00 73.12 535 ARG A CA 1
ATOM 4292 C C . ARG A 1 535 ? -4.963 -4.207 7.812 1.00 73.12 535 ARG A C 1
ATOM 4294 O O . ARG A 1 535 ? -6.020 -3.689 7.454 1.00 73.12 535 ARG A O 1
ATOM 4301 N N . ALA A 1 536 ? -4.386 -5.201 7.132 1.00 78.19 536 ALA A N 1
ATOM 4302 C CA . ALA A 1 536 ? -4.936 -5.737 5.885 1.00 78.19 536 ALA A CA 1
ATOM 4303 C C . ALA A 1 536 ? -6.347 -6.323 6.069 1.00 78.19 536 ALA A C 1
ATOM 4305 O O . ALA A 1 536 ? -7.237 -6.032 5.273 1.00 78.19 536 ALA A O 1
ATOM 4306 N N . ALA A 1 537 ? -6.587 -7.065 7.154 1.00 74.00 537 ALA A N 1
ATOM 4307 C CA . ALA A 1 537 ? -7.915 -7.570 7.498 1.00 74.00 537 ALA A CA 1
ATOM 4308 C C . ALA A 1 537 ? -8.917 -6.457 7.854 1.00 74.00 537 ALA A C 1
ATOM 4310 O O . ALA A 1 537 ? -10.114 -6.607 7.612 1.00 74.00 537 ALA A O 1
ATOM 4311 N N . SER A 1 538 ? -8.448 -5.332 8.402 1.00 65.88 538 SER A N 1
ATOM 4312 C CA . SER A 1 538 ? -9.291 -4.174 8.727 1.00 65.88 538 SER A CA 1
ATOM 4313 C C . SER A 1 538 ? -9.792 -3.411 7.489 1.00 65.88 538 SER A C 1
ATOM 4315 O O . SER A 1 538 ? -10.799 -2.704 7.579 1.00 65.88 538 SER A O 1
ATOM 4317 N N . VAL A 1 539 ? -9.111 -3.579 6.345 1.00 66.81 539 VAL A N 1
ATOM 4318 C CA . VAL A 1 539 ? -9.429 -2.974 5.037 1.00 66.81 539 VAL A CA 1
ATOM 4319 C C . VAL A 1 539 ? -9.683 -4.061 3.974 1.00 66.81 539 VAL A C 1
ATOM 4321 O O . VAL A 1 539 ? -9.405 -3.880 2.790 1.00 66.81 539 VAL A O 1
ATOM 4324 N N . ALA A 1 540 ? -10.200 -5.219 4.396 1.00 71.25 540 ALA A N 1
ATOM 4325 C CA . ALA A 1 540 ? -10.583 -6.300 3.495 1.00 71.25 540 ALA A CA 1
ATOM 4326 C C . ALA A 1 540 ? -11.750 -5.882 2.564 1.00 71.25 540 ALA A C 1
ATOM 4328 O O . ALA A 1 540 ? -12.673 -5.207 3.032 1.00 71.25 540 ALA A O 1
ATOM 4329 N N . PRO A 1 541 ? -11.763 -6.297 1.280 1.00 76.00 541 PRO A N 1
ATOM 4330 C CA . PRO A 1 541 ? -10.797 -7.181 0.619 1.00 76.00 541 PRO A CA 1
ATOM 4331 C C . PRO A 1 541 ? -9.440 -6.505 0.352 1.00 76.00 541 PRO A C 1
ATOM 4333 O O . PRO A 1 541 ? -9.366 -5.334 -0.029 1.00 76.00 541 PRO A O 1
ATOM 4336 N N . CYS A 1 542 ? -8.358 -7.256 0.572 1.00 82.00 542 CYS A N 1
ATOM 4337 C CA . CYS A 1 542 ? -6.987 -6.742 0.528 1.00 82.00 542 CYS A CA 1
ATOM 4338 C C . CYS A 1 542 ? -5.988 -7.832 0.100 1.00 82.00 542 CYS A C 1
ATOM 4340 O O . CYS A 1 542 ? -6.113 -8.992 0.502 1.00 82.00 542 CYS A O 1
ATOM 4342 N N . ILE A 1 543 ? -4.980 -7.455 -0.687 1.00 87.56 543 ILE A N 1
ATOM 4343 C CA . ILE A 1 543 ? -3.807 -8.272 -1.011 1.00 87.56 543 ILE A CA 1
ATOM 4344 C C . ILE A 1 543 ? -2.636 -7.781 -0.156 1.00 87.56 543 ILE A C 1
ATOM 4346 O O . ILE A 1 543 ? -2.257 -6.614 -0.227 1.00 87.56 543 ILE A O 1
ATOM 4350 N N . ILE A 1 544 ? -2.032 -8.669 0.631 1.00 89.62 544 ILE A N 1
ATOM 4351 C CA . ILE A 1 544 ? -0.730 -8.423 1.259 1.00 89.62 544 ILE A CA 1
ATOM 4352 C C . ILE A 1 544 ? 0.343 -8.879 0.278 1.00 89.62 544 ILE A C 1
ATOM 4354 O O . ILE A 1 544 ? 0.337 -10.043 -0.122 1.00 89.62 544 ILE A O 1
ATOM 4358 N N . PHE A 1 545 ? 1.263 -7.988 -0.084 1.00 91.94 545 PHE A N 1
ATOM 4359 C CA . PHE A 1 545 ? 2.419 -8.308 -0.910 1.00 91.94 545 PHE A CA 1
ATOM 4360 C C . PHE A 1 545 ? 3.708 -8.261 -0.092 1.00 91.94 545 PHE A C 1
ATOM 4362 O O . PHE A 1 545 ? 4.084 -7.205 0.414 1.00 91.94 545 PHE A O 1
ATOM 4369 N N . PHE A 1 546 ? 4.390 -9.401 0.007 1.00 91.12 546 PHE A N 1
ATOM 4370 C CA . PHE A 1 546 ? 5.725 -9.502 0.588 1.00 91.12 546 PHE A CA 1
ATOM 4371 C C . PHE A 1 546 ? 6.783 -9.549 -0.515 1.00 91.12 546 PHE A C 1
ATOM 4373 O O . PHE A 1 546 ? 6.951 -10.586 -1.160 1.00 91.12 546 PHE A O 1
ATOM 4380 N N . ASP A 1 547 ? 7.511 -8.452 -0.711 1.00 90.56 547 ASP A N 1
ATOM 4381 C CA . ASP A 1 547 ? 8.688 -8.445 -1.585 1.00 90.56 547 ASP A CA 1
ATOM 4382 C C . ASP A 1 547 ? 9.929 -8.950 -0.835 1.00 90.56 547 ASP A C 1
ATOM 4384 O O . ASP A 1 547 ? 10.013 -8.825 0.390 1.00 90.56 547 ASP A O 1
ATOM 4388 N N . GLU A 1 548 ? 10.897 -9.515 -1.559 1.00 88.75 548 GLU A N 1
ATOM 4389 C CA . GLU A 1 548 ? 12.120 -10.119 -0.993 1.00 88.75 548 GLU A CA 1
ATOM 4390 C C . GLU A 1 548 ? 11.836 -11.114 0.152 1.00 88.75 548 GLU A C 1
ATOM 4392 O O . GLU A 1 548 ? 12.467 -11.101 1.213 1.00 88.75 548 GLU A O 1
ATOM 4397 N N . PHE A 1 549 ? 10.853 -11.993 -0.059 1.00 88.62 549 PHE A N 1
ATOM 4398 C CA . PHE A 1 549 ? 10.342 -12.939 0.936 1.00 88.62 549 PHE A CA 1
ATOM 4399 C C . PHE A 1 549 ? 11.413 -13.888 1.510 1.00 88.62 549 PHE A C 1
ATOM 4401 O O . PHE A 1 549 ? 11.299 -14.358 2.646 1.00 88.62 549 PHE A O 1
ATOM 4408 N N . ASP A 1 550 ? 12.483 -14.139 0.751 1.00 86.75 550 ASP A N 1
ATOM 4409 C CA . ASP A 1 550 ? 13.657 -14.897 1.189 1.00 86.75 550 ASP A CA 1
ATOM 4410 C C . ASP A 1 550 ? 14.470 -14.213 2.297 1.00 86.75 550 ASP A C 1
ATOM 4412 O O . ASP A 1 550 ? 15.197 -14.908 3.000 1.00 86.75 550 ASP A O 1
ATOM 4416 N N . SER A 1 551 ? 14.334 -12.903 2.537 1.00 83.75 551 SER A N 1
ATOM 4417 C CA . SER A 1 551 ? 14.972 -12.274 3.705 1.00 83.75 551 SER A CA 1
ATOM 4418 C C . SER A 1 551 ? 14.238 -12.612 5.011 1.00 83.75 551 SER A C 1
ATOM 4420 O O . SER A 1 551 ? 14.879 -12.834 6.039 1.00 83.75 551 SER A O 1
ATOM 4422 N N . LEU A 1 552 ? 12.906 -12.751 4.960 1.00 79.81 552 LEU A N 1
ATOM 4423 C CA . LEU A 1 552 ? 12.062 -13.109 6.106 1.00 79.81 552 LEU A CA 1
ATOM 4424 C C . LEU A 1 552 ? 12.124 -14.603 6.443 1.00 79.81 552 LEU A C 1
ATOM 4426 O O . LEU A 1 552 ? 12.166 -14.975 7.614 1.00 79.81 552 LEU A O 1
ATOM 4430 N N . CYS A 1 553 ? 12.087 -15.463 5.420 1.00 76.06 553 CYS A N 1
ATOM 4431 C CA . CYS A 1 553 ? 11.796 -16.892 5.570 1.00 76.06 553 CYS A CA 1
ATOM 4432 C C . CYS A 1 553 ? 12.992 -17.812 5.292 1.00 76.06 553 CYS A C 1
ATOM 4434 O O . CYS A 1 553 ? 12.834 -18.836 4.631 1.00 76.06 553 CYS A O 1
ATOM 4436 N N . GLN A 1 554 ? 14.178 -17.464 5.797 1.00 74.50 554 GLN A N 1
ATOM 4437 C CA . GLN A 1 554 ? 15.408 -18.224 5.547 1.00 74.50 554 GLN A CA 1
ATOM 4438 C C . GLN A 1 554 ? 15.407 -19.636 6.154 1.00 74.50 554 GLN A C 1
ATOM 4440 O O . GLN A 1 554 ? 14.981 -19.861 7.289 1.00 74.50 554 GLN A O 1
ATOM 4445 N N . ASN A 1 555 ? 15.945 -20.586 5.389 1.00 67.00 555 ASN A N 1
ATOM 4446 C CA . ASN A 1 555 ? 16.018 -21.997 5.738 1.00 67.00 555 ASN A CA 1
ATOM 4447 C C . ASN A 1 555 ? 16.928 -22.269 6.946 1.00 67.00 555 ASN A C 1
ATOM 4449 O O . ASN A 1 555 ? 17.904 -21.574 7.218 1.00 67.00 555 ASN A O 1
ATOM 4453 N N . ARG A 1 556 ? 16.619 -23.352 7.663 1.00 61.75 556 ARG A N 1
ATOM 4454 C CA . ARG A 1 556 ? 17.117 -23.641 9.025 1.00 61.75 556 ARG A CA 1
ATOM 4455 C C . ARG A 1 556 ? 18.584 -24.087 9.119 1.00 61.75 556 ARG A C 1
ATOM 4457 O O . ARG A 1 556 ? 19.033 -24.476 10.193 1.00 61.75 556 ARG A O 1
ATOM 4464 N N . VAL A 1 557 ? 19.315 -24.112 8.008 1.00 50.41 557 VAL A N 1
ATOM 4465 C CA . VAL A 1 557 ? 20.596 -24.819 7.890 1.00 50.41 557 VAL A CA 1
ATOM 4466 C C . VAL A 1 557 ? 21.739 -23.816 7.735 1.00 50.41 557 VAL A C 1
ATOM 4468 O O . VAL A 1 557 ? 21.927 -23.262 6.660 1.00 50.41 557 VAL A O 1
ATOM 4471 N N . GLY A 1 558 ? 22.533 -23.629 8.798 1.00 51.94 558 GLY A N 1
ATOM 4472 C CA . GLY A 1 558 ? 23.885 -23.058 8.681 1.00 51.94 558 GLY A CA 1
ATOM 4473 C C . GLY A 1 558 ? 24.182 -21.719 9.368 1.00 51.94 558 GLY A C 1
ATOM 4474 O O . GLY A 1 558 ? 25.210 -21.126 9.062 1.00 51.94 558 GLY A O 1
ATOM 4475 N N . SER A 1 559 ? 23.356 -21.207 10.289 1.00 47.56 559 SER A N 1
ATOM 4476 C CA . SER A 1 559 ? 23.716 -20.004 11.068 1.00 47.56 559 SER A CA 1
ATOM 4477 C C . SER A 1 559 ? 23.334 -20.103 12.545 1.00 47.56 559 SER A C 1
ATOM 4479 O O . SER A 1 559 ? 22.178 -20.331 12.898 1.00 47.56 559 SER A O 1
ATOM 4481 N N . MET A 1 560 ? 24.344 -19.910 13.399 1.00 51.28 560 MET A N 1
ATOM 4482 C CA . MET A 1 560 ? 24.304 -20.076 14.861 1.00 51.28 560 MET A CA 1
ATOM 4483 C C . MET A 1 560 ? 23.499 -18.980 15.593 1.00 51.28 560 MET A C 1
ATOM 4485 O O . MET A 1 560 ? 23.266 -19.093 16.791 1.00 51.28 560 MET A O 1
ATOM 4489 N N . ASP A 1 561 ? 23.079 -17.932 14.875 1.00 53.59 561 ASP A N 1
ATOM 4490 C CA . ASP A 1 561 ? 22.541 -16.666 15.408 1.00 53.59 561 ASP A CA 1
ATOM 4491 C C . ASP A 1 561 ? 21.034 -16.461 15.103 1.00 53.59 561 ASP A C 1
ATOM 4493 O O . ASP A 1 561 ? 20.449 -15.401 15.304 1.00 53.59 561 ASP A O 1
ATOM 4497 N N . ASN A 1 562 ? 20.357 -17.491 14.585 1.00 56.31 562 ASN A N 1
ATOM 4498 C CA . ASN A 1 562 ? 19.027 -17.358 13.966 1.00 56.31 562 ASN A CA 1
ATOM 4499 C C . ASN A 1 562 ? 17.826 -17.276 14.939 1.00 56.31 562 ASN A C 1
ATOM 4501 O O . ASN A 1 562 ? 16.681 -17.334 14.486 1.00 56.31 562 ASN A O 1
ATOM 4505 N N . GLY A 1 563 ? 18.046 -17.139 16.252 1.00 61.56 563 GLY A N 1
ATOM 4506 C CA . GLY A 1 563 ? 16.989 -17.200 17.277 1.00 61.56 563 GLY A CA 1
ATOM 4507 C C . GLY A 1 563 ? 15.795 -16.273 17.008 1.00 61.56 563 GLY A C 1
ATOM 4508 O O . GLY A 1 563 ? 14.648 -16.705 17.097 1.00 61.56 563 GLY A O 1
ATOM 4509 N N . SER A 1 564 ? 16.060 -15.031 16.596 1.00 64.69 564 SER A N 1
ATOM 4510 C CA . SER A 1 564 ? 15.038 -14.037 16.236 1.00 64.69 564 SER A CA 1
ATOM 4511 C C . SER A 1 564 ? 14.295 -14.377 14.936 1.00 64.69 564 SER A C 1
ATOM 4513 O O . SER A 1 564 ? 13.067 -14.300 14.884 1.00 64.69 564 SER A O 1
ATOM 4515 N N . ARG A 1 565 ? 15.014 -14.814 13.890 1.00 68.62 565 ARG A N 1
ATOM 4516 C CA . ARG A 1 565 ? 14.428 -15.163 12.579 1.00 68.62 565 ARG A CA 1
ATOM 4517 C C . ARG A 1 565 ? 13.458 -16.342 12.684 1.00 68.62 565 ARG A C 1
ATOM 4519 O O . ARG A 1 565 ? 12.417 -16.339 12.032 1.00 68.62 565 ARG A O 1
ATOM 4526 N N . TYR A 1 566 ? 13.736 -17.321 13.549 1.00 72.75 566 TYR A N 1
ATOM 4527 C CA . TYR A 1 566 ? 12.815 -18.441 13.773 1.00 72.75 566 TYR A CA 1
ATOM 4528 C C . TYR A 1 566 ? 11.459 -17.995 14.338 1.00 72.75 566 TYR A C 1
ATOM 4530 O O . TYR A 1 566 ? 10.423 -18.513 13.915 1.00 72.75 566 TYR A O 1
ATOM 4538 N N . THR A 1 567 ? 11.433 -17.026 15.256 1.00 76.31 567 THR A N 1
ATOM 4539 C CA . THR A 1 567 ? 10.178 -16.529 15.845 1.00 76.31 567 THR A CA 1
ATOM 4540 C C . THR A 1 567 ? 9.381 -15.663 14.864 1.00 76.31 567 THR A C 1
ATOM 4542 O O . THR A 1 567 ? 8.150 -15.729 14.853 1.00 76.31 567 THR A O 1
ATOM 4545 N N . ILE A 1 568 ? 10.066 -14.951 13.961 1.00 81.06 568 ILE A N 1
ATOM 4546 C CA . ILE A 1 568 ? 9.467 -14.239 12.818 1.00 81.06 568 ILE A CA 1
ATOM 4547 C C . ILE A 1 568 ? 8.739 -15.225 11.888 1.00 81.06 568 ILE A C 1
ATOM 4549 O O . ILE A 1 568 ? 7.542 -15.060 11.647 1.00 81.06 568 ILE A O 1
ATOM 4553 N N . VAL A 1 569 ? 9.405 -16.298 11.437 1.00 83.50 569 VAL A N 1
ATOM 4554 C CA . VAL A 1 569 ? 8.786 -17.328 10.573 1.00 83.50 569 VAL A CA 1
ATOM 4555 C C . VAL A 1 569 ? 7.620 -18.025 11.277 1.00 83.50 569 VAL A C 1
ATOM 4557 O O . VAL A 1 569 ? 6.556 -18.200 10.686 1.00 83.50 569 VAL A O 1
ATOM 4560 N N . ASN A 1 570 ? 7.770 -18.385 12.555 1.00 84.94 570 ASN A N 1
ATOM 4561 C CA . ASN A 1 570 ? 6.689 -19.003 13.326 1.00 84.94 570 ASN A CA 1
ATOM 4562 C C . ASN A 1 570 ? 5.488 -18.057 13.522 1.00 84.94 570 ASN A C 1
ATOM 4564 O O . ASN A 1 570 ? 4.346 -18.515 13.465 1.00 84.94 570 ASN A O 1
ATOM 4568 N N . THR A 1 571 ? 5.721 -16.753 13.704 1.00 86.12 571 THR A N 1
ATOM 4569 C CA . THR A 1 571 ? 4.655 -15.742 13.787 1.00 86.12 571 THR A CA 1
ATOM 4570 C C . THR A 1 571 ? 3.933 -15.595 12.454 1.00 86.12 571 THR A C 1
ATOM 4572 O O . THR A 1 571 ? 2.710 -15.688 12.420 1.00 86.12 571 THR A O 1
ATOM 4575 N N . LEU A 1 572 ? 4.666 -15.466 11.346 1.00 86.88 572 LEU A N 1
ATOM 4576 C CA . LEU A 1 572 ? 4.084 -15.409 10.004 1.00 86.88 572 LEU A CA 1
ATOM 4577 C C . LEU A 1 572 ? 3.237 -16.656 9.697 1.00 86.88 572 LEU A C 1
ATOM 4579 O O . LEU A 1 572 ? 2.116 -16.548 9.204 1.00 86.88 572 LEU A O 1
ATOM 4583 N N . LEU A 1 573 ? 3.734 -17.841 10.062 1.00 85.69 573 LEU A N 1
ATOM 4584 C CA . LEU A 1 573 ? 2.987 -19.094 9.972 1.00 85.69 573 LEU A CA 1
ATOM 4585 C C . LEU A 1 573 ? 1.711 -19.086 10.821 1.00 85.69 573 LEU A C 1
ATOM 4587 O O . LEU A 1 573 ? 0.696 -19.617 10.371 1.00 85.69 573 LEU A O 1
ATOM 4591 N N . ALA A 1 574 ? 1.749 -18.532 12.035 1.00 85.62 574 ALA A N 1
ATOM 4592 C CA . ALA A 1 574 ? 0.587 -18.437 12.913 1.00 85.62 574 ALA A CA 1
ATOM 4593 C C . ALA A 1 574 ? -0.487 -17.504 12.331 1.00 85.62 574 ALA A C 1
ATOM 4595 O O . ALA A 1 574 ? -1.642 -17.923 12.224 1.00 85.62 574 ALA A O 1
ATOM 4596 N N . GLU A 1 575 ? -0.103 -16.305 11.876 1.00 84.94 575 GLU A N 1
ATOM 4597 C CA . GLU A 1 575 ? -1.021 -15.353 11.238 1.00 84.94 575 GLU A CA 1
ATOM 4598 C C . GLU A 1 575 ? -1.645 -15.964 9.970 1.00 84.94 575 GLU A C 1
ATOM 4600 O O . GLU A 1 575 ? -2.870 -16.018 9.857 1.00 84.94 575 GLU A O 1
ATOM 4605 N N . MET A 1 576 ? -0.847 -16.547 9.062 1.00 81.88 576 MET A N 1
ATOM 4606 C CA . MET A 1 576 ? -1.374 -17.190 7.845 1.00 81.88 576 MET A CA 1
ATOM 4607 C C . MET A 1 576 ? -2.415 -18.285 8.139 1.00 81.88 576 MET A C 1
ATOM 4609 O O . MET A 1 576 ? -3.453 -18.335 7.478 1.00 81.88 576 MET A O 1
ATOM 4613 N N . ASN A 1 577 ? -2.187 -19.138 9.149 1.00 77.12 577 ASN A N 1
ATOM 4614 C CA . ASN A 1 577 ? -3.179 -20.150 9.538 1.00 77.12 577 ASN A CA 1
ATOM 4615 C C . ASN A 1 577 ? -4.430 -19.502 10.183 1.00 77.12 577 ASN A C 1
ATOM 4617 O O . ASN A 1 577 ? -5.534 -20.021 10.030 1.00 77.12 577 ASN A O 1
ATOM 4621 N N . GLY A 1 578 ? -4.275 -18.375 10.891 1.00 72.56 578 GLY A N 1
ATOM 4622 C CA . GLY A 1 578 ? -5.366 -17.633 11.533 1.00 72.56 578 GLY A CA 1
ATOM 4623 C C . GLY A 1 578 ? -6.311 -16.935 10.546 1.00 72.56 578 GLY A C 1
ATOM 4624 O O . GLY A 1 578 ? -7.528 -16.933 10.752 1.00 72.56 578 GLY A O 1
ATOM 4625 N N . PHE A 1 579 ? -5.779 -16.398 9.442 1.00 64.94 579 PHE A N 1
ATOM 4626 C CA . PHE A 1 579 ? -6.571 -15.729 8.399 1.00 64.94 579 PHE A CA 1
ATOM 4627 C C . PHE A 1 579 ? -7.153 -16.670 7.334 1.00 64.94 579 PHE A C 1
ATOM 4629 O O . PHE A 1 579 ? -8.030 -16.236 6.582 1.00 64.94 579 PHE A O 1
ATOM 4636 N N . GLY A 1 580 ? -6.751 -17.951 7.315 1.00 52.41 580 GLY A N 1
ATOM 4637 C CA . GLY A 1 580 ? -7.073 -18.993 6.318 1.00 52.41 580 GLY A CA 1
ATOM 4638 C C . GLY A 1 580 ? -8.549 -19.403 6.147 1.00 52.41 580 GLY A C 1
ATOM 4639 O O . GLY A 1 580 ? -8.845 -20.539 5.787 1.00 52.41 580 GLY A O 1
ATOM 4640 N N . GLY A 1 581 ? -9.499 -18.500 6.391 1.00 53.66 581 GLY A N 1
ATOM 4641 C CA . GLY A 1 581 ? -10.919 -18.706 6.116 1.00 53.66 581 GLY A CA 1
ATOM 4642 C C . GLY A 1 581 ? -11.780 -17.443 6.183 1.00 53.66 581 GLY A C 1
ATOM 4643 O O . GLY A 1 581 ? -12.716 -17.327 5.394 1.00 53.66 581 GLY A O 1
ATOM 4644 N N . ARG A 1 582 ? -11.479 -16.479 7.065 1.00 54.47 582 ARG A N 1
ATOM 4645 C CA . ARG A 1 582 ? -12.506 -15.541 7.570 1.00 54.47 582 ARG A CA 1
ATOM 4646 C C . ARG A 1 582 ? -12.555 -14.134 6.954 1.00 54.47 582 ARG A C 1
ATOM 4648 O O . ARG A 1 582 ? -13.649 -13.588 6.896 1.00 54.47 582 ARG A O 1
ATOM 4655 N N . ASN A 1 583 ? -11.438 -13.563 6.488 1.00 61.81 583 ASN A N 1
ATOM 4656 C CA . ASN A 1 583 ? -11.334 -12.097 6.328 1.00 61.81 583 ASN A CA 1
ATOM 4657 C C . ASN A 1 583 ? -10.988 -11.587 4.909 1.00 61.81 583 ASN A C 1
ATOM 4659 O O . ASN A 1 583 ? -10.436 -10.505 4.808 1.00 61.81 583 ASN A O 1
ATOM 4663 N N . ASP A 1 584 ? -11.247 -12.334 3.827 1.00 76.94 584 ASP A N 1
ATOM 4664 C CA . ASP A 1 584 ? -10.980 -11.906 2.426 1.00 76.94 584 ASP A CA 1
ATOM 4665 C C . ASP A 1 584 ? -9.604 -11.237 2.170 1.00 76.94 584 ASP A C 1
ATOM 4667 O O . ASP A 1 584 ? -9.463 -10.350 1.325 1.00 76.94 584 ASP A O 1
ATOM 4671 N N . VAL A 1 585 ? -8.584 -11.681 2.913 1.00 82.00 585 VAL A N 1
ATOM 4672 C CA . VAL A 1 585 ? -7.182 -11.298 2.730 1.00 82.00 585 VAL A CA 1
ATOM 4673 C C . VAL A 1 585 ? -6.495 -12.360 1.882 1.00 82.00 585 VAL A C 1
ATOM 4675 O O . VAL A 1 585 ? -6.605 -13.551 2.178 1.00 82.00 585 VAL A O 1
ATOM 4678 N N . TYR A 1 586 ? -5.763 -11.919 0.865 1.00 86.00 586 TYR A N 1
ATOM 4679 C CA . TYR A 1 586 ? -4.955 -12.763 -0.012 1.00 86.00 586 TYR A CA 1
ATOM 4680 C C . TYR A 1 586 ? -3.476 -12.454 0.215 1.00 86.00 586 TYR A C 1
ATOM 4682 O O . TYR A 1 586 ? -3.107 -11.288 0.347 1.00 86.00 586 TYR A O 1
ATOM 4690 N N . VAL A 1 587 ? -2.620 -13.476 0.267 1.00 89.25 587 VAL A N 1
ATOM 4691 C CA . VAL A 1 587 ? -1.172 -13.287 0.452 1.00 89.25 587 VAL A CA 1
ATOM 4692 C C . VAL A 1 587 ? -0.440 -13.557 -0.855 1.00 89.25 587 VAL A C 1
ATOM 4694 O O . VAL A 1 587 ? -0.533 -14.645 -1.418 1.00 89.25 587 VAL A O 1
ATOM 4697 N N . MET A 1 588 ? 0.322 -12.582 -1.330 1.00 91.44 588 MET A N 1
ATOM 4698 C CA . MET A 1 588 ? 1.204 -12.710 -2.481 1.00 91.44 588 MET A CA 1
ATOM 4699 C C . MET A 1 588 ? 2.638 -12.432 -2.021 1.00 91.44 588 MET A C 1
ATOM 4701 O O . MET A 1 588 ? 2.881 -11.528 -1.229 1.00 91.44 588 MET A O 1
ATOM 4705 N N . ALA A 1 589 ? 3.598 -13.231 -2.464 1.00 92.31 589 ALA A N 1
ATOM 4706 C CA . ALA A 1 589 ? 4.997 -13.104 -2.075 1.00 92.31 589 ALA A CA 1
ATOM 4707 C C . ALA A 1 589 ? 5.887 -13.167 -3.316 1.00 92.31 589 ALA A C 1
ATOM 4709 O O . ALA A 1 589 ? 5.590 -13.923 -4.240 1.00 92.31 589 ALA A O 1
ATOM 4710 N N . ALA A 1 590 ? 6.980 -12.412 -3.335 1.00 93.31 590 ALA A N 1
ATOM 4711 C CA . ALA A 1 590 ? 8.011 -12.485 -4.363 1.00 93.31 590 ALA A CA 1
ATOM 4712 C C . ALA A 1 590 ? 9.359 -12.876 -3.748 1.00 93.31 590 ALA A C 1
ATOM 4714 O O . ALA A 1 590 ? 9.734 -12.402 -2.678 1.00 93.31 590 ALA A O 1
ATOM 4715 N N . THR A 1 591 ? 10.107 -13.737 -4.436 1.00 91.38 591 THR A N 1
ATOM 4716 C CA . THR A 1 591 ? 11.484 -14.091 -4.068 1.00 91.38 591 THR A CA 1
ATOM 4717 C C . THR A 1 591 ? 12.376 -14.212 -5.298 1.00 91.38 591 THR A C 1
ATOM 4719 O O . THR A 1 591 ? 11.924 -14.594 -6.382 1.00 91.38 591 THR A O 1
ATOM 4722 N N . ASN A 1 592 ? 13.659 -13.900 -5.127 1.00 90.81 592 ASN A N 1
ATOM 4723 C CA . ASN A 1 592 ? 14.697 -14.228 -6.105 1.00 90.81 592 ASN A CA 1
ATOM 4724 C C . ASN A 1 592 ? 15.362 -15.588 -5.796 1.00 90.81 592 ASN A C 1
ATOM 4726 O O . ASN A 1 592 ? 15.925 -16.200 -6.695 1.00 90.81 592 ASN A O 1
ATOM 4730 N N . LYS A 1 593 ? 15.266 -16.080 -4.550 1.00 87.06 593 LYS A N 1
ATOM 4731 C CA . LYS A 1 593 ? 16.010 -17.238 -4.016 1.00 87.06 593 LYS A CA 1
ATOM 4732 C C . LYS A 1 593 ? 15.067 -18.301 -3.424 1.00 87.06 593 LYS A C 1
ATOM 4734 O O . LYS A 1 593 ? 14.993 -18.458 -2.201 1.00 87.06 593 LYS A O 1
ATOM 4739 N N . PRO A 1 594 ? 14.296 -19.027 -4.259 1.00 85.31 594 PRO A N 1
ATOM 4740 C CA . PRO A 1 594 ? 13.286 -19.985 -3.795 1.00 85.31 594 PRO A CA 1
ATOM 4741 C C . PRO A 1 594 ? 13.849 -21.125 -2.925 1.00 85.31 594 PRO A C 1
ATOM 4743 O O . PRO A 1 594 ? 13.134 -21.664 -2.085 1.00 85.31 594 PRO A O 1
ATOM 4746 N N . GLU A 1 595 ? 15.120 -21.491 -3.090 1.00 83.69 595 GLU A N 1
ATOM 4747 C CA . GLU A 1 595 ? 15.836 -22.505 -2.307 1.00 83.69 595 GLU A CA 1
ATOM 4748 C C . GLU A 1 595 ? 16.098 -22.093 -0.851 1.00 83.69 595 GLU A C 1
ATOM 4750 O O . GLU A 1 595 ? 16.230 -22.947 0.032 1.00 83.69 595 GLU A O 1
ATOM 4755 N N . VAL A 1 596 ? 16.144 -20.785 -0.585 1.00 84.31 596 VAL A N 1
ATOM 4756 C CA . VAL A 1 596 ? 16.358 -20.235 0.757 1.00 84.31 596 VAL A CA 1
ATOM 4757 C C . VAL A 1 596 ? 15.060 -20.234 1.573 1.00 84.31 596 VAL A C 1
ATOM 4759 O O . VAL A 1 596 ? 15.132 -20.221 2.796 1.00 84.31 596 VAL A O 1
ATOM 4762 N N . VAL A 1 597 ? 13.882 -20.322 0.946 1.00 84.69 597 VAL A N 1
ATOM 4763 C CA . VAL A 1 597 ? 12.577 -20.261 1.630 1.00 84.69 597 VAL A CA 1
ATOM 4764 C C . VAL A 1 597 ? 12.292 -21.536 2.451 1.00 84.69 597 VAL A C 1
ATOM 4766 O O . VAL A 1 597 ? 12.397 -22.647 1.929 1.00 84.69 597 VAL A O 1
ATOM 4769 N N . ASP A 1 598 ? 11.878 -21.401 3.724 1.00 84.19 598 ASP A N 1
ATOM 4770 C CA . ASP A 1 598 ? 11.479 -22.541 4.580 1.00 84.19 598 ASP A CA 1
ATOM 4771 C C . ASP A 1 598 ? 10.315 -23.334 3.924 1.00 84.19 598 ASP A C 1
ATOM 4773 O O . ASP A 1 598 ? 9.218 -22.787 3.735 1.00 84.19 598 ASP A O 1
ATOM 4777 N N . PRO A 1 599 ? 10.489 -24.642 3.621 1.00 81.69 599 PRO A N 1
ATOM 4778 C CA . PRO A 1 599 ? 9.447 -25.498 3.047 1.00 81.69 599 PRO A CA 1
ATOM 4779 C C . PRO A 1 599 ? 8.154 -25.589 3.874 1.00 81.69 599 PRO A C 1
ATOM 4781 O O . PRO A 1 599 ? 7.133 -26.061 3.372 1.00 81.69 599 PRO A O 1
ATOM 4784 N N . ALA A 1 600 ? 8.156 -25.158 5.139 1.00 83.19 600 ALA A N 1
ATOM 4785 C CA . ALA A 1 600 ? 6.951 -25.004 5.946 1.00 83.19 60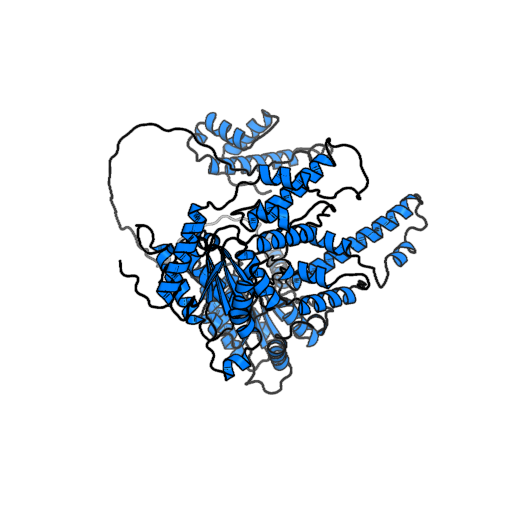0 ALA A CA 1
ATOM 4786 C C . ALA A 1 600 ? 5.974 -23.951 5.387 1.00 83.19 600 ALA A C 1
ATOM 4788 O O . ALA A 1 600 ? 4.765 -24.107 5.595 1.00 83.19 600 ALA A O 1
ATOM 4789 N N . MET A 1 601 ? 6.460 -22.923 4.677 1.00 83.06 601 MET A N 1
ATOM 4790 C CA . MET A 1 601 ? 5.624 -21.894 4.037 1.00 83.06 601 MET A CA 1
ATOM 4791 C C . MET A 1 601 ? 4.872 -22.438 2.814 1.00 83.06 601 MET A C 1
ATOM 4793 O O . MET A 1 601 ? 3.722 -22.073 2.586 1.00 83.06 601 MET A O 1
ATOM 4797 N N . LEU A 1 602 ? 5.500 -23.362 2.077 1.00 83.25 602 LEU A N 1
ATOM 4798 C CA . LEU A 1 602 ? 5.011 -23.951 0.820 1.00 83.25 602 LEU A CA 1
ATOM 4799 C C . LEU A 1 602 ? 4.002 -25.101 1.014 1.00 83.25 602 LEU A C 1
ATOM 4801 O O . LEU A 1 602 ? 3.662 -25.815 0.068 1.00 83.25 602 LEU A O 1
ATOM 4805 N N . ARG A 1 603 ? 3.558 -25.352 2.252 1.00 83.31 603 ARG A N 1
ATOM 4806 C CA . ARG A 1 603 ? 2.598 -26.426 2.546 1.00 83.31 603 ARG A CA 1
ATOM 4807 C C . ARG A 1 603 ? 1.176 -26.014 2.125 1.00 83.31 603 ARG A C 1
ATOM 4809 O O . ARG A 1 603 ? 0.822 -24.845 2.283 1.00 83.31 603 ARG A O 1
ATOM 4816 N N . PRO A 1 604 ? 0.333 -26.957 1.654 1.00 75.94 604 PRO A N 1
ATOM 4817 C CA . PRO A 1 604 ? -1.055 -26.667 1.295 1.00 75.94 604 PRO A CA 1
ATOM 4818 C C . PRO A 1 604 ? -1.820 -25.949 2.418 1.00 75.94 604 PRO A C 1
ATOM 4820 O O . PRO A 1 604 ? -1.719 -26.338 3.582 1.00 75.94 604 PRO A O 1
ATOM 4823 N N . GLY A 1 605 ? -2.587 -24.914 2.062 1.00 73.81 605 GLY A N 1
ATOM 4824 C CA . GLY A 1 605 ? -3.291 -24.044 3.015 1.00 73.81 605 GLY A CA 1
ATOM 4825 C C . GLY A 1 605 ? -2.471 -22.861 3.548 1.00 73.81 605 GLY A C 1
ATOM 4826 O O . GLY A 1 605 ? -2.941 -22.170 4.447 1.00 73.81 605 GLY A O 1
ATOM 4827 N N . ARG A 1 606 ? -1.262 -22.629 3.019 1.00 83.56 606 ARG A N 1
ATOM 4828 C CA . ARG A 1 606 ? -0.426 -21.444 3.284 1.00 83.56 606 ARG A CA 1
ATOM 4829 C C . ARG A 1 606 ? -0.097 -20.758 1.963 1.00 83.56 606 ARG A C 1
ATOM 4831 O O . ARG A 1 606 ? -1.009 -20.266 1.312 1.00 83.56 606 ARG A O 1
ATOM 4838 N N . ILE A 1 607 ? 1.162 -20.769 1.525 1.00 83.94 607 ILE A N 1
ATOM 4839 C CA . ILE A 1 607 ? 1.508 -20.418 0.148 1.00 83.94 607 ILE A CA 1
ATOM 4840 C C . ILE A 1 607 ? 1.391 -21.692 -0.698 1.00 83.94 607 ILE A C 1
ATOM 4842 O O . ILE A 1 607 ? 2.371 -22.382 -0.970 1.00 83.94 607 ILE A O 1
ATOM 4846 N N . ASP A 1 608 ? 0.153 -22.054 -1.036 1.00 76.75 608 ASP A N 1
ATOM 4847 C CA . ASP A 1 608 ? -0.160 -23.300 -1.747 1.00 76.75 608 ASP A CA 1
ATOM 4848 C C . ASP A 1 608 ? 0.237 -23.281 -3.232 1.00 76.75 608 ASP A C 1
ATOM 4850 O O . ASP A 1 608 ? 0.427 -24.343 -3.838 1.00 76.75 608 ASP A O 1
ATOM 4854 N N . THR A 1 609 ? 0.397 -22.088 -3.807 1.00 83.88 609 THR A N 1
ATOM 4855 C CA . THR A 1 609 ? 0.632 -21.867 -5.232 1.00 83.88 609 THR A CA 1
ATOM 4856 C C . THR A 1 609 ? 1.988 -21.215 -5.469 1.00 83.88 609 THR A C 1
ATOM 4858 O O . THR A 1 609 ? 2.273 -20.143 -4.951 1.00 83.88 609 THR A O 1
ATOM 4861 N N . THR A 1 610 ? 2.819 -21.832 -6.309 1.00 87.31 610 THR A N 1
ATOM 4862 C CA . THR A 1 610 ? 4.103 -21.271 -6.751 1.00 87.31 610 THR A CA 1
ATOM 4863 C C . THR A 1 610 ? 4.038 -20.918 -8.238 1.00 87.31 610 THR A C 1
ATOM 4865 O O . THR A 1 610 ? 3.739 -21.809 -9.035 1.00 87.31 610 THR A O 1
ATOM 4868 N N . LEU A 1 611 ? 4.361 -19.679 -8.609 1.00 89.88 611 LEU A N 1
ATOM 4869 C CA . LEU A 1 611 ? 4.423 -19.186 -9.990 1.00 89.88 611 LEU A CA 1
ATOM 4870 C C . LEU A 1 611 ? 5.876 -18.894 -10.379 1.00 89.88 611 LEU A C 1
ATOM 4872 O O . LEU A 1 611 ? 6.560 -18.143 -9.684 1.00 89.88 611 LEU A O 1
ATOM 4876 N N . TYR A 1 612 ? 6.339 -19.466 -11.490 1.00 91.38 612 TYR A N 1
ATOM 4877 C CA . TYR A 1 612 ? 7.667 -19.178 -12.032 1.00 91.38 612 TYR A CA 1
ATOM 4878 C C . TYR A 1 612 ? 7.598 -18.025 -13.033 1.00 91.38 612 TYR A C 1
ATOM 4880 O O . TYR A 1 612 ? 7.000 -18.175 -14.096 1.00 91.38 612 TYR A O 1
ATOM 4888 N N . ILE A 1 613 ? 8.246 -16.905 -12.717 1.00 91.56 613 ILE A N 1
ATOM 4889 C CA . ILE A 1 613 ? 8.375 -15.744 -13.602 1.00 91.56 613 ILE A CA 1
ATOM 4890 C C . ILE A 1 613 ? 9.800 -15.728 -14.152 1.00 91.56 613 ILE A C 1
ATOM 4892 O O . ILE A 1 613 ? 10.732 -15.256 -13.501 1.00 91.56 613 ILE A O 1
ATOM 4896 N N . GLY A 1 614 ? 9.963 -16.325 -15.333 1.00 89.62 614 GLY A N 1
ATOM 4897 C CA . GLY A 1 614 ? 11.241 -16.411 -16.036 1.00 89.62 614 GLY A CA 1
ATOM 4898 C C . GLY A 1 614 ? 11.603 -15.148 -16.821 1.00 89.62 614 GLY A C 1
ATOM 4899 O O . GLY A 1 614 ? 10.869 -14.161 -16.834 1.00 89.62 614 GLY A O 1
ATOM 4900 N N . LEU A 1 615 ? 12.739 -15.222 -17.518 1.00 90.56 615 LEU A N 1
ATOM 4901 C CA . LEU A 1 615 ? 13.137 -14.221 -18.508 1.00 90.56 615 LEU A CA 1
ATOM 4902 C C . LEU A 1 615 ? 12.113 -14.142 -19.659 1.00 90.56 615 LEU A C 1
ATOM 4904 O O . LEU A 1 615 ? 11.594 -15.182 -20.072 1.00 90.56 615 LEU A O 1
ATOM 4908 N N . PRO A 1 616 ? 11.843 -12.944 -20.206 1.00 90.38 616 PRO A N 1
ATOM 4909 C CA . PRO A 1 616 ? 10.919 -12.765 -21.321 1.00 90.38 616 PRO A CA 1
ATOM 4910 C C . PRO A 1 616 ? 11.477 -13.311 -22.648 1.00 90.38 616 PRO A C 1
ATOM 4912 O O . PRO A 1 616 ? 12.626 -13.051 -23.018 1.00 90.38 616 PRO A O 1
ATOM 4915 N N . ASP A 1 617 ? 10.623 -13.992 -23.416 1.00 89.81 617 ASP A N 1
ATOM 4916 C CA . ASP A 1 617 ? 10.891 -14.370 -24.812 1.00 89.81 617 ASP A CA 1
ATOM 4917 C C . ASP A 1 617 ? 11.035 -13.138 -25.720 1.00 89.81 617 ASP A C 1
ATOM 4919 O O . ASP A 1 617 ? 10.631 -12.040 -25.346 1.00 89.81 617 ASP A O 1
ATOM 4923 N N . ALA A 1 618 ? 11.534 -13.304 -26.952 1.00 90.12 618 ALA A N 1
ATOM 4924 C CA . ALA A 1 618 ? 11.723 -12.193 -27.899 1.00 90.12 618 ALA A CA 1
ATOM 4925 C C . ALA A 1 618 ? 10.448 -11.343 -28.104 1.00 90.12 618 ALA A C 1
ATOM 4927 O O . ALA A 1 618 ? 10.500 -10.118 -28.018 1.00 90.12 618 ALA A O 1
ATOM 4928 N N . LYS A 1 619 ? 9.277 -11.983 -28.253 1.00 90.75 619 LYS A N 1
ATOM 4929 C CA . LYS A 1 619 ? 7.977 -11.284 -28.318 1.00 90.75 619 LYS A CA 1
ATOM 4930 C C . LYS A 1 619 ? 7.641 -10.536 -27.022 1.00 90.75 619 LYS A C 1
ATOM 4932 O O . LYS A 1 619 ? 7.096 -9.437 -27.068 1.00 90.75 619 LYS A O 1
ATOM 4937 N N . GLY A 1 620 ? 7.987 -11.112 -25.870 1.00 90.31 620 GLY A N 1
ATOM 4938 C CA . GLY A 1 620 ? 7.828 -10.477 -24.561 1.00 90.31 620 GLY A CA 1
ATOM 4939 C C . GLY A 1 620 ? 8.727 -9.250 -24.405 1.00 90.31 620 GLY A C 1
ATOM 4940 O O . GLY A 1 620 ? 8.247 -8.202 -23.991 1.00 90.31 620 GLY A O 1
ATOM 4941 N N . ARG A 1 621 ? 10.000 -9.343 -24.811 1.00 93.00 621 ARG A N 1
ATOM 4942 C CA . ARG A 1 621 ? 10.957 -8.224 -24.812 1.00 93.00 621 ARG A CA 1
ATOM 4943 C C . ARG A 1 621 ? 10.485 -7.077 -25.702 1.00 93.00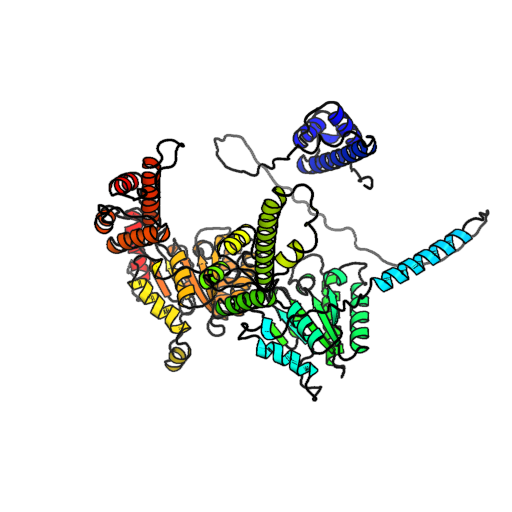 621 ARG A C 1
ATOM 4945 O O . ARG A 1 621 ? 10.429 -5.946 -25.230 1.00 93.00 621 ARG A O 1
ATOM 4952 N N . ALA A 1 622 ? 10.052 -7.367 -26.931 1.00 92.50 622 ALA A N 1
ATOM 4953 C CA . ALA A 1 622 ? 9.483 -6.364 -27.834 1.00 92.50 622 ALA A CA 1
ATOM 4954 C C . ALA A 1 622 ? 8.237 -5.684 -27.232 1.00 92.50 622 ALA A C 1
ATOM 4956 O O . ALA A 1 622 ? 8.110 -4.460 -27.285 1.00 92.50 622 ALA A O 1
ATOM 4957 N N . ALA A 1 623 ? 7.345 -6.455 -26.595 1.00 91.75 623 ALA A N 1
ATOM 4958 C CA . ALA A 1 623 ? 6.179 -5.915 -25.896 1.00 91.75 623 ALA A CA 1
ATOM 4959 C C . ALA A 1 623 ? 6.567 -5.024 -24.701 1.00 91.75 623 ALA A C 1
ATOM 4961 O O . ALA A 1 623 ? 5.999 -3.947 -24.551 1.00 91.75 623 ALA A O 1
ATOM 4962 N N . ILE A 1 624 ? 7.553 -5.426 -23.889 1.00 92.00 624 ILE A N 1
ATOM 4963 C CA . ILE A 1 624 ? 8.074 -4.616 -22.774 1.00 92.00 624 ILE A CA 1
ATOM 4964 C C . ILE A 1 624 ? 8.653 -3.301 -23.304 1.00 92.00 624 ILE A C 1
ATOM 4966 O O . ILE A 1 624 ? 8.228 -2.240 -22.859 1.00 92.00 624 ILE A O 1
ATOM 4970 N N . MET A 1 625 ? 9.542 -3.347 -24.302 1.00 92.38 625 MET A N 1
ATOM 4971 C CA . MET A 1 625 ? 10.141 -2.146 -24.900 1.00 92.38 625 MET A CA 1
ATOM 4972 C C . MET A 1 625 ? 9.078 -1.193 -25.466 1.00 92.38 625 MET A C 1
ATOM 4974 O O . MET A 1 625 ? 9.158 0.015 -25.252 1.00 92.38 625 MET A O 1
ATOM 4978 N N . LYS A 1 626 ? 8.047 -1.728 -26.135 1.00 91.50 626 LYS A N 1
ATOM 4979 C CA . LYS A 1 626 ? 6.923 -0.949 -26.676 1.00 91.50 626 LYS A CA 1
ATOM 4980 C C . LYS A 1 626 ? 6.097 -0.281 -25.574 1.00 91.50 626 LYS A C 1
ATOM 4982 O O . LYS A 1 626 ? 5.715 0.881 -25.714 1.00 91.50 626 LYS A O 1
ATOM 4987 N N . THR A 1 627 ? 5.826 -0.997 -24.485 1.00 90.06 627 THR A N 1
ATOM 4988 C CA . THR A 1 627 ? 5.090 -0.467 -23.333 1.00 90.06 627 THR A CA 1
ATOM 4989 C C . THR A 1 627 ? 5.896 0.603 -22.595 1.00 90.06 627 THR A C 1
ATOM 4991 O O . THR A 1 627 ? 5.351 1.666 -22.303 1.00 90.06 627 THR A O 1
ATOM 4994 N N . THR A 1 628 ? 7.197 0.387 -22.376 1.00 89.69 628 THR A N 1
ATOM 4995 C CA . THR A 1 628 ? 8.103 1.396 -21.806 1.00 89.69 628 THR A CA 1
ATOM 4996 C C . THR A 1 628 ? 8.163 2.642 -22.689 1.00 89.69 628 THR A C 1
ATOM 4998 O O . THR A 1 628 ? 7.944 3.740 -22.191 1.00 89.69 628 THR A O 1
ATOM 5001 N N . ALA A 1 629 ? 8.348 2.498 -24.006 1.00 88.44 629 ALA A N 1
ATOM 5002 C CA . ALA A 1 629 ? 8.363 3.636 -24.928 1.00 88.44 629 ALA A CA 1
ATOM 5003 C C . ALA A 1 629 ? 7.052 4.448 -24.886 1.00 88.44 629 ALA A C 1
ATOM 5005 O O . ALA A 1 629 ? 7.096 5.675 -24.816 1.00 88.44 629 ALA A O 1
ATOM 5006 N N . ARG A 1 630 ? 5.885 3.780 -24.839 1.00 87.69 630 ARG A N 1
ATOM 5007 C CA . ARG A 1 630 ? 4.575 4.440 -24.650 1.00 87.69 630 ARG A CA 1
ATOM 5008 C C . ARG A 1 630 ? 4.507 5.205 -23.324 1.00 87.69 630 ARG A C 1
ATOM 5010 O O . ARG A 1 630 ? 3.991 6.318 -23.305 1.00 87.69 630 ARG A O 1
ATOM 5017 N N . LYS A 1 631 ? 4.986 4.605 -22.230 1.00 83.25 631 LYS A N 1
ATOM 5018 C CA . LYS A 1 631 ? 4.912 5.168 -20.874 1.00 83.25 631 LYS A CA 1
ATOM 5019 C C . LYS A 1 631 ? 5.815 6.391 -20.695 1.00 83.25 631 LYS A C 1
ATOM 5021 O O . LYS A 1 631 ? 5.368 7.385 -20.134 1.00 83.25 631 LYS A O 1
ATOM 5026 N N . GLU A 1 632 ? 7.034 6.334 -21.224 1.00 81.19 632 GLU A N 1
ATOM 5027 C CA . GLU A 1 632 ? 8.002 7.439 -21.195 1.00 81.19 632 GLU A CA 1
ATOM 5028 C C . GLU A 1 632 ? 7.725 8.513 -22.271 1.00 81.19 632 GLU A C 1
ATOM 5030 O O . GLU A 1 632 ? 8.468 9.483 -22.393 1.00 81.19 632 GLU A O 1
ATOM 5035 N N . GLY A 1 633 ? 6.669 8.352 -23.083 1.00 81.31 633 GLY A N 1
ATOM 5036 C CA . GLY A 1 633 ? 6.316 9.289 -24.157 1.00 81.31 633 GLY A CA 1
ATOM 5037 C C . GLY A 1 633 ? 7.311 9.319 -25.325 1.00 81.31 633 GLY A C 1
ATOM 5038 O O . GLY A 1 633 ? 7.311 10.269 -26.108 1.00 81.31 633 GLY A O 1
ATOM 5039 N N . ALA A 1 634 ? 8.159 8.295 -25.453 1.00 83.38 634 ALA A N 1
ATOM 5040 C CA . ALA A 1 634 ? 9.199 8.220 -26.468 1.00 83.38 634 ALA A CA 1
ATOM 5041 C C . ALA A 1 634 ? 8.592 8.032 -27.867 1.00 83.38 634 ALA A C 1
ATOM 5043 O O . ALA A 1 634 ? 7.966 7.012 -28.168 1.00 83.38 634 ALA A O 1
ATOM 5044 N N . GLN A 1 635 ? 8.812 9.009 -28.747 1.00 85.81 635 GLN A N 1
ATOM 5045 C CA . GLN A 1 635 ? 8.449 8.902 -30.157 1.00 85.81 635 GLN A CA 1
ATOM 5046 C C . GLN A 1 635 ? 9.461 7.992 -30.857 1.00 85.81 635 GLN A C 1
ATOM 5048 O O . GLN A 1 635 ? 10.654 8.285 -30.868 1.00 85.81 635 GLN A O 1
ATOM 5053 N N . LEU A 1 636 ? 9.005 6.871 -31.413 1.00 86.94 636 LEU A N 1
ATOM 5054 C CA . LEU A 1 636 ? 9.861 5.950 -32.163 1.00 86.94 636 LEU A CA 1
ATOM 5055 C C . LEU A 1 636 ? 9.891 6.356 -33.641 1.00 86.94 636 LEU A C 1
ATOM 5057 O O . LEU A 1 636 ? 8.842 6.589 -34.243 1.00 86.94 636 LEU A O 1
ATOM 5061 N N . GLY A 1 637 ? 11.090 6.419 -34.218 1.00 85.00 637 GLY A N 1
ATOM 5062 C CA . GLY A 1 637 ? 11.292 6.646 -35.646 1.00 85.00 637 GLY A CA 1
ATOM 5063 C C . GLY A 1 637 ? 10.737 5.500 -36.496 1.00 85.00 637 GLY A C 1
ATOM 5064 O O . GLY A 1 637 ? 10.610 4.363 -36.041 1.00 85.00 637 GLY A O 1
ATOM 5065 N N . SER A 1 638 ? 10.436 5.782 -37.765 1.00 84.88 638 SER A N 1
ATOM 5066 C CA . SER A 1 638 ? 9.923 4.788 -38.722 1.00 84.88 638 SER A CA 1
ATOM 5067 C C . SER A 1 638 ? 10.925 3.681 -39.087 1.00 84.88 638 SER A C 1
ATOM 5069 O O . SER A 1 638 ? 10.547 2.708 -39.735 1.00 84.88 638 SER A O 1
ATOM 5071 N N . ASP A 1 639 ? 12.188 3.814 -38.675 1.00 88.88 639 ASP A N 1
ATOM 5072 C CA . ASP A 1 639 ? 13.258 2.825 -38.822 1.00 88.88 639 ASP A CA 1
ATOM 5073 C C . ASP A 1 639 ? 13.381 1.864 -37.619 1.00 88.88 639 ASP A C 1
ATOM 5075 O O . ASP A 1 639 ? 14.166 0.910 -37.673 1.00 88.88 639 ASP A O 1
ATOM 5079 N N . VAL A 1 640 ? 12.637 2.106 -36.531 1.00 88.50 640 VAL A N 1
ATOM 5080 C CA . VAL A 1 640 ? 12.685 1.296 -35.309 1.00 88.50 640 VAL A CA 1
ATOM 5081 C C . VAL A 1 640 ? 11.732 0.112 -35.404 1.00 88.50 640 VAL A C 1
ATOM 5083 O O . VAL A 1 640 ? 10.520 0.236 -35.232 1.00 88.50 640 VAL A O 1
ATOM 5086 N N . ASP A 1 641 ? 12.314 -1.070 -35.570 1.00 90.62 641 ASP A N 1
ATOM 5087 C CA . ASP A 1 641 ? 11.626 -2.343 -35.390 1.00 90.62 641 ASP A CA 1
ATOM 5088 C C . ASP A 1 641 ? 12.057 -2.995 -34.067 1.00 90.62 641 ASP A C 1
ATOM 5090 O O . ASP A 1 641 ? 13.157 -3.545 -33.939 1.00 90.62 641 ASP A O 1
ATOM 5094 N N . LEU A 1 642 ? 11.167 -2.920 -33.073 1.00 90.25 642 LEU A N 1
ATOM 5095 C CA . LEU A 1 642 ? 11.377 -3.490 -31.743 1.00 90.25 642 LEU A CA 1
ATOM 5096 C C . LEU A 1 642 ? 11.383 -5.026 -31.733 1.00 90.25 642 LEU A C 1
ATOM 5098 O O . LEU A 1 642 ? 11.986 -5.605 -30.832 1.00 90.25 642 LEU A O 1
ATOM 5102 N N . GLU A 1 643 ? 10.747 -5.699 -32.699 1.00 90.94 643 GLU A N 1
ATOM 5103 C CA . GLU A 1 643 ? 10.783 -7.165 -32.781 1.00 90.94 643 GLU A CA 1
ATOM 5104 C C . GLU A 1 643 ? 12.167 -7.633 -33.235 1.00 90.94 643 GLU A C 1
ATOM 5106 O O . GLU A 1 643 ? 12.756 -8.517 -32.611 1.00 90.94 643 GLU A O 1
ATOM 5111 N N . ASN A 1 644 ? 12.736 -6.965 -34.243 1.00 90.81 644 ASN A N 1
ATOM 5112 C CA . ASN A 1 644 ? 14.107 -7.214 -34.688 1.00 90.81 644 ASN A CA 1
ATOM 5113 C C . ASN A 1 644 ? 15.154 -6.855 -33.616 1.00 90.81 644 ASN A C 1
ATOM 5115 O O . ASN A 1 644 ? 16.094 -7.619 -33.409 1.00 90.81 644 ASN A O 1
ATOM 5119 N N . ILE A 1 645 ? 14.986 -5.743 -32.887 1.00 90.12 645 ILE A N 1
ATOM 5120 C CA . ILE A 1 645 ? 15.869 -5.382 -31.759 1.00 90.12 645 ILE A CA 1
ATOM 5121 C C . ILE A 1 645 ? 15.799 -6.440 -30.645 1.00 90.12 645 ILE A C 1
ATOM 5123 O O . ILE A 1 645 ? 16.828 -6.874 -30.127 1.00 90.12 645 ILE A O 1
ATOM 5127 N N . ALA A 1 646 ? 14.598 -6.919 -30.310 1.00 91.00 646 ALA A N 1
ATOM 5128 C CA . ALA A 1 646 ? 14.403 -7.906 -29.254 1.00 91.00 646 ALA A CA 1
ATOM 5129 C C . ALA A 1 646 ? 15.072 -9.265 -29.529 1.00 91.00 646 ALA A C 1
ATOM 5131 O O . ALA A 1 646 ? 15.359 -9.989 -28.569 1.00 91.00 646 ALA A O 1
ATOM 5132 N N . LEU A 1 647 ? 15.347 -9.617 -30.793 1.00 90.19 647 LEU A N 1
ATOM 5133 C CA . LEU A 1 647 ? 16.126 -10.810 -31.151 1.00 90.19 647 LEU A CA 1
ATOM 5134 C C . LEU A 1 647 ? 17.589 -10.697 -30.697 1.00 90.19 647 LEU A C 1
ATOM 5136 O O . LEU A 1 647 ? 18.130 -11.671 -30.185 1.00 90.19 647 LEU A O 1
ATOM 5140 N N . SER A 1 648 ? 18.204 -9.516 -30.813 1.00 87.19 648 SER A N 1
ATOM 5141 C CA . SER A 1 648 ? 19.592 -9.269 -30.386 1.00 87.19 648 SER A CA 1
ATOM 5142 C C . SER A 1 648 ? 19.766 -9.196 -28.863 1.00 87.19 648 SER A C 1
ATOM 5144 O O . SER A 1 648 ? 20.869 -9.383 -28.359 1.00 87.19 648 SER A O 1
ATOM 5146 N N . CYS A 1 649 ? 18.686 -8.949 -28.120 1.00 88.19 649 CYS A N 1
ATOM 5147 C CA . CYS A 1 649 ? 18.684 -8.819 -26.661 1.00 88.19 649 CYS A CA 1
ATOM 5148 C C . CYS A 1 649 ? 18.498 -10.172 -25.945 1.00 88.19 649 CYS A C 1
ATOM 5150 O O . CYS A 1 649 ? 17.553 -10.354 -25.172 1.00 88.19 649 CYS A O 1
ATOM 5152 N N . GLU A 1 650 ? 19.350 -11.163 -26.221 1.00 85.81 650 GLU A N 1
ATOM 5153 C CA . GLU A 1 650 ? 19.290 -12.445 -25.508 1.00 85.81 650 GLU A CA 1
ATOM 5154 C C . GLU A 1 650 ? 19.604 -12.296 -24.010 1.00 85.81 650 GLU A C 1
ATOM 5156 O O . GLU A 1 650 ? 20.415 -11.473 -23.600 1.00 85.81 650 GLU A O 1
ATOM 5161 N N . ASN A 1 651 ? 18.930 -13.100 -23.181 1.00 88.62 651 ASN A N 1
ATOM 5162 C CA . ASN A 1 651 ? 18.996 -13.088 -21.712 1.00 88.62 651 ASN A CA 1
ATOM 5163 C C . ASN A 1 651 ? 18.630 -11.763 -21.002 1.00 88.62 651 ASN A C 1
ATOM 5165 O O . ASN A 1 651 ? 18.652 -11.724 -19.774 1.00 88.62 651 ASN A O 1
ATOM 5169 N N . TYR A 1 652 ? 18.212 -10.716 -21.722 1.00 91.50 652 TYR A N 1
ATOM 5170 C CA . TYR A 1 652 ? 17.746 -9.468 -21.110 1.00 91.50 652 TYR A CA 1
ATOM 5171 C C . TYR A 1 652 ? 16.478 -9.700 -20.270 1.00 91.50 652 TYR A C 1
ATOM 5173 O O . TYR A 1 652 ? 15.478 -10.247 -20.747 1.00 91.50 652 TYR A O 1
ATOM 5181 N N . SER A 1 653 ? 16.504 -9.235 -19.023 1.00 92.44 653 SER A N 1
ATOM 5182 C CA . SER A 1 653 ? 15.344 -9.149 -18.135 1.00 92.44 653 SER A CA 1
ATOM 5183 C C . SER A 1 653 ? 14.406 -7.997 -18.531 1.00 92.44 653 SER A C 1
ATOM 5185 O O . SER A 1 653 ? 14.705 -7.188 -19.413 1.00 92.44 653 SER A O 1
ATOM 5187 N N . GLY A 1 654 ? 13.247 -7.891 -17.870 1.00 90.81 654 GLY A N 1
ATOM 5188 C CA . GLY A 1 654 ? 12.327 -6.764 -18.081 1.00 90.81 654 GLY A CA 1
ATOM 5189 C C . GLY A 1 654 ? 12.924 -5.413 -17.664 1.00 90.81 654 GLY A C 1
ATOM 5190 O O . GLY A 1 654 ? 12.670 -4.401 -18.319 1.00 90.81 654 GLY A O 1
ATOM 5191 N N . ALA A 1 655 ? 13.765 -5.409 -16.627 1.00 91.56 655 ALA A N 1
ATOM 5192 C CA . ALA A 1 655 ? 14.548 -4.249 -16.213 1.00 91.56 655 ALA A CA 1
ATOM 5193 C C . ALA A 1 655 ? 15.582 -3.861 -17.280 1.00 91.56 655 ALA A C 1
ATOM 5195 O O . ALA A 1 655 ? 15.618 -2.700 -17.675 1.00 91.56 655 ALA A O 1
ATOM 5196 N N . ASP A 1 656 ? 16.328 -4.826 -17.829 1.00 93.38 656 ASP A N 1
ATOM 5197 C CA . ASP A 1 656 ? 17.321 -4.563 -18.885 1.00 93.38 656 ASP A CA 1
ATOM 5198 C C . ASP A 1 656 ? 16.652 -4.011 -20.155 1.00 93.38 656 ASP A C 1
ATOM 5200 O O . ASP A 1 656 ? 17.129 -3.050 -20.751 1.00 93.38 656 ASP A O 1
ATOM 5204 N N . CYS A 1 657 ? 15.487 -4.551 -20.538 1.00 92.56 657 CYS A N 1
ATOM 5205 C CA . CYS A 1 657 ? 14.696 -4.031 -21.660 1.00 92.56 657 CYS A CA 1
ATOM 5206 C C . CYS A 1 657 ? 14.191 -2.599 -21.414 1.00 92.56 657 CYS A C 1
ATOM 5208 O O . CYS A 1 657 ? 14.099 -1.809 -22.351 1.00 92.56 657 CYS A O 1
ATOM 5210 N N . THR A 1 658 ? 13.863 -2.262 -20.164 1.00 91.69 658 THR A N 1
ATOM 5211 C CA . THR A 1 658 ? 13.442 -0.908 -19.771 1.00 91.69 658 THR A CA 1
ATOM 5212 C C . THR A 1 658 ? 14.625 0.058 -19.835 1.00 91.69 658 THR A C 1
ATOM 5214 O O . THR A 1 658 ? 14.518 1.115 -20.456 1.00 91.69 658 THR A O 1
ATOM 5217 N N . HIS A 1 659 ? 15.774 -0.341 -19.287 1.00 92.88 659 HIS A N 1
ATOM 5218 C CA . HIS A 1 659 ? 17.000 0.452 -19.308 1.00 92.88 659 HIS A CA 1
ATOM 5219 C C . HIS A 1 659 ? 17.561 0.636 -20.729 1.00 92.88 659 HIS A C 1
ATOM 5221 O O . HIS A 1 659 ? 18.079 1.700 -21.058 1.00 92.88 659 HIS A O 1
ATOM 5227 N N . LEU A 1 660 ? 17.388 -0.347 -21.620 1.00 93.69 660 LEU A N 1
ATOM 5228 C CA . LEU A 1 660 ? 17.738 -0.214 -23.035 1.00 93.69 660 LEU A CA 1
ATOM 5229 C C . LEU A 1 660 ? 16.952 0.919 -23.718 1.00 93.69 660 LEU A C 1
ATOM 5231 O O . LEU A 1 660 ? 17.541 1.717 -24.448 1.00 93.69 660 LEU A O 1
ATOM 5235 N N . VAL A 1 661 ? 15.639 1.010 -23.471 1.00 92.69 661 VAL A N 1
ATOM 5236 C CA . VAL A 1 661 ? 14.798 2.100 -24.000 1.00 92.69 661 VAL A CA 1
ATOM 5237 C C . VAL A 1 661 ? 15.218 3.440 -23.393 1.00 92.69 661 VAL A C 1
ATOM 5239 O O . VAL A 1 661 ? 15.404 4.404 -24.130 1.00 92.69 661 VAL A O 1
ATOM 5242 N N . GLU A 1 662 ? 15.446 3.497 -22.080 1.00 91.56 662 GLU A N 1
ATOM 5243 C CA . GLU A 1 662 ? 15.935 4.694 -21.381 1.00 91.56 662 GLU A CA 1
ATOM 5244 C C . GLU A 1 662 ? 17.270 5.199 -21.963 1.00 91.56 662 GLU A C 1
ATOM 5246 O O . GLU A 1 662 ? 17.422 6.386 -22.264 1.00 91.56 662 GLU A O 1
ATOM 5251 N N . LEU A 1 663 ? 18.234 4.302 -22.196 1.00 91.62 663 LEU A N 1
ATOM 5252 C CA . LEU A 1 663 ? 19.518 4.639 -22.807 1.00 91.62 663 LEU A CA 1
ATOM 5253 C C . LEU A 1 663 ? 19.387 5.056 -24.273 1.00 91.62 663 LEU A C 1
ATOM 5255 O O . LEU A 1 663 ? 20.101 5.969 -24.689 1.00 91.62 663 LEU A O 1
ATOM 5259 N N . ALA A 1 664 ? 18.474 4.460 -25.044 1.00 91.31 664 ALA A N 1
ATOM 5260 C CA . ALA A 1 664 ? 18.185 4.896 -26.409 1.00 91.31 664 ALA A CA 1
ATOM 5261 C C . ALA A 1 664 ? 17.573 6.312 -26.426 1.00 91.31 664 ALA A C 1
ATOM 5263 O O . ALA A 1 664 ? 18.026 7.169 -27.188 1.00 91.31 664 ALA A O 1
ATOM 5264 N N . CYS A 1 665 ? 16.629 6.609 -25.526 1.00 89.94 665 CYS A N 1
ATOM 5265 C CA . CYS A 1 665 ? 16.105 7.962 -25.314 1.00 89.94 665 CYS A CA 1
ATOM 5266 C C . CYS A 1 665 ? 17.219 8.944 -24.913 1.00 89.94 665 CYS A C 1
ATOM 5268 O O . CYS A 1 665 ? 17.317 10.035 -25.474 1.00 89.94 665 CYS A O 1
ATOM 5270 N N . ARG A 1 666 ? 18.116 8.553 -23.998 1.00 88.94 666 ARG A N 1
ATOM 5271 C CA . ARG A 1 666 ? 19.240 9.393 -23.549 1.00 88.94 666 ARG A CA 1
ATOM 5272 C C . ARG A 1 666 ? 20.293 9.619 -24.641 1.00 88.94 666 ARG A C 1
ATOM 5274 O O . ARG A 1 666 ? 20.871 10.703 -24.708 1.00 88.94 666 ARG A O 1
ATOM 5281 N N . ALA A 1 667 ? 20.535 8.634 -25.505 1.00 89.00 667 ALA A N 1
ATOM 5282 C CA . ALA A 1 667 ? 21.387 8.782 -26.684 1.00 89.00 667 ALA A CA 1
ATOM 5283 C C . ALA A 1 667 ? 20.763 9.759 -27.695 1.00 89.00 667 ALA A C 1
ATOM 5285 O O . ALA A 1 667 ? 21.448 10.671 -28.151 1.00 89.00 667 ALA A O 1
ATOM 5286 N N . SER A 1 668 ? 19.453 9.640 -27.941 1.00 88.19 668 SER A N 1
ATOM 5287 C CA . SER A 1 668 ? 18.683 10.588 -28.757 1.00 88.19 668 SER A CA 1
ATOM 5288 C C . SER A 1 668 ? 18.750 12.013 -28.210 1.00 88.19 668 SER A C 1
ATOM 5290 O O . SER A 1 668 ? 18.978 12.958 -28.959 1.00 88.19 668 SER A O 1
ATOM 5292 N N . PHE A 1 669 ? 18.599 12.176 -26.892 1.00 86.12 669 PHE A N 1
ATOM 5293 C CA . PHE A 1 669 ? 18.702 13.473 -26.227 1.00 86.12 669 PHE A CA 1
ATOM 5294 C C . PHE A 1 669 ? 20.104 14.083 -26.369 1.00 86.12 669 PHE A C 1
ATOM 5296 O O . PHE A 1 669 ? 20.228 15.267 -26.663 1.00 86.12 669 PHE A O 1
ATOM 5303 N N . ARG A 1 670 ? 21.166 13.281 -26.210 1.00 84.56 670 ARG A N 1
ATOM 5304 C CA . ARG A 1 670 ? 22.554 13.744 -26.379 1.00 84.56 670 ARG A CA 1
ATOM 5305 C C . ARG A 1 670 ? 22.862 14.167 -27.820 1.00 84.56 670 ARG A C 1
ATOM 5307 O O . ARG A 1 670 ? 23.646 15.090 -28.007 1.00 84.56 670 ARG A O 1
ATOM 5314 N N . GLU A 1 671 ? 22.269 13.516 -28.820 1.00 83.12 671 GLU A N 1
ATOM 5315 C CA . GLU A 1 671 ? 22.402 13.946 -30.218 1.00 83.12 671 GLU A CA 1
ATOM 5316 C C . GLU A 1 671 ? 21.607 15.234 -30.497 1.00 83.12 671 GLU A C 1
ATOM 5318 O O . GLU A 1 671 ? 22.113 16.127 -31.171 1.00 83.12 671 GLU A O 1
ATOM 5323 N N . ALA A 1 672 ? 20.403 15.368 -29.931 1.00 78.25 672 ALA A N 1
ATOM 5324 C CA . ALA A 1 672 ? 19.578 16.572 -30.060 1.00 78.25 672 ALA A CA 1
ATOM 5325 C C . ALA A 1 672 ? 20.149 17.799 -29.317 1.00 78.25 672 ALA A C 1
ATOM 5327 O O . ALA A 1 672 ? 19.915 18.930 -29.740 1.00 78.25 672 ALA A O 1
ATOM 5328 N N . TYR A 1 673 ? 20.916 17.586 -28.239 1.00 74.50 673 TYR A N 1
ATOM 5329 C CA . TYR A 1 673 ? 21.549 18.636 -27.430 1.00 74.50 673 TYR A CA 1
ATOM 5330 C C . TYR A 1 673 ? 23.056 18.370 -27.217 1.00 74.50 673 TYR A C 1
ATOM 5332 O O . TYR A 1 673 ? 23.461 17.986 -26.114 1.00 74.50 673 TYR A O 1
ATOM 5340 N N . PRO A 1 674 ? 23.918 18.584 -28.236 1.00 68.19 674 PRO A N 1
ATOM 5341 C CA . PRO A 1 674 ? 25.353 18.293 -28.132 1.00 68.19 674 PRO A CA 1
ATOM 5342 C C . PRO A 1 674 ? 26.090 19.191 -27.126 1.00 68.19 674 PRO A C 1
ATOM 5344 O O . PRO A 1 674 ? 27.013 18.746 -26.443 1.00 68.19 674 PRO A O 1
ATOM 5347 N N . HIS A 1 675 ? 25.666 20.453 -27.025 1.00 60.19 675 HIS A N 1
ATOM 5348 C CA . HIS A 1 675 ? 26.186 21.469 -26.111 1.00 60.19 675 HIS A CA 1
ATOM 5349 C C . HIS A 1 675 ? 25.010 22.303 -25.583 1.00 60.19 675 HIS A C 1
ATOM 5351 O O . HIS A 1 675 ? 24.014 22.461 -26.284 1.00 60.19 675 HIS A O 1
ATOM 5357 N N . GLY A 1 676 ? 25.100 22.785 -24.340 1.00 58.94 676 GLY A N 1
ATOM 5358 C CA . GLY A 1 676 ? 23.956 23.238 -23.530 1.00 58.94 676 GLY A CA 1
ATOM 5359 C C . GLY A 1 676 ? 23.283 24.561 -23.915 1.00 58.94 676 GLY A C 1
ATOM 5360 O O . GLY A 1 676 ? 22.806 25.250 -23.019 1.00 58.94 676 GLY A O 1
ATOM 5361 N N . ASP A 1 677 ? 23.236 24.918 -25.200 1.00 55.09 677 ASP A N 1
ATOM 5362 C CA . ASP A 1 677 ? 22.684 26.182 -25.682 1.00 55.09 677 ASP A CA 1
ATOM 5363 C C . ASP A 1 677 ? 21.738 26.022 -26.887 1.00 55.09 677 ASP A C 1
ATOM 5365 O O . ASP A 1 677 ? 21.979 25.258 -27.817 1.00 55.09 677 ASP A O 1
ATOM 5369 N N . VAL A 1 678 ? 20.694 26.857 -26.873 1.00 55.47 678 VAL A N 1
ATOM 5370 C CA . VAL A 1 678 ? 19.694 27.127 -27.928 1.00 55.47 678 VAL A CA 1
ATOM 5371 C C . VAL A 1 678 ? 18.605 26.071 -28.219 1.00 55.47 678 VAL A C 1
ATOM 5373 O O . VAL A 1 678 ? 18.798 24.981 -28.744 1.00 55.47 678 VAL A O 1
ATOM 5376 N N . LYS A 1 679 ? 17.375 26.544 -27.985 1.00 58.81 679 LYS A N 1
ATOM 5377 C CA . LYS A 1 679 ? 16.065 26.023 -28.402 1.00 58.81 679 LYS A CA 1
ATOM 5378 C C . LYS A 1 679 ? 16.023 25.541 -29.867 1.00 58.81 679 LYS A C 1
ATOM 5380 O O . LYS A 1 679 ? 16.127 26.359 -30.780 1.00 58.81 679 LYS A O 1
ATOM 5385 N N . ILE A 1 680 ? 15.685 24.270 -30.088 1.00 54.56 680 ILE A N 1
ATOM 5386 C CA . ILE A 1 680 ? 15.196 23.751 -31.380 1.00 54.56 680 ILE A CA 1
ATOM 5387 C C . ILE A 1 680 ? 13.791 23.149 -31.190 1.00 54.56 680 ILE A C 1
ATOM 5389 O O . ILE A 1 680 ? 13.368 22.848 -30.074 1.00 54.56 680 ILE A O 1
ATOM 5393 N N . LYS A 1 681 ? 13.023 23.093 -32.285 1.00 50.44 681 LYS A N 1
ATOM 5394 C CA . LYS A 1 681 ? 11.612 22.683 -32.341 1.00 50.44 681 LYS A CA 1
ATOM 5395 C C . LYS A 1 681 ? 11.400 21.290 -31.733 1.00 50.44 681 LYS A C 1
ATOM 5397 O O . LYS A 1 681 ? 12.126 20.360 -32.055 1.00 50.44 681 LYS A O 1
ATOM 5402 N N . VAL A 1 682 ? 10.312 21.144 -30.976 1.00 52.56 682 VAL A N 1
ATOM 5403 C CA . VAL A 1 682 ? 9.872 19.930 -30.245 1.00 52.56 682 VAL A CA 1
ATOM 5404 C C . VAL A 1 682 ? 9.609 18.700 -31.150 1.00 52.56 682 VAL A C 1
ATOM 5406 O O . VAL A 1 682 ? 9.298 17.621 -30.660 1.00 52.56 682 VAL A O 1
ATOM 5409 N N . ASN A 1 683 ? 9.742 18.832 -32.473 1.00 50.84 683 ASN A N 1
ATOM 5410 C CA . ASN A 1 683 ? 9.268 17.850 -33.450 1.00 50.84 683 ASN A CA 1
ATOM 5411 C C . ASN A 1 683 ? 10.317 16.806 -33.891 1.00 50.84 683 ASN A C 1
ATOM 5413 O O . ASN A 1 683 ? 9.920 15.822 -34.502 1.00 50.84 683 ASN A O 1
ATOM 5417 N N . ASP A 1 684 ? 11.611 16.991 -33.592 1.00 59.47 684 ASP A N 1
ATOM 5418 C CA . ASP A 1 684 ? 12.693 16.060 -33.994 1.00 59.47 684 ASP A CA 1
ATOM 5419 C C . ASP A 1 684 ? 13.232 15.200 -32.828 1.00 59.47 684 ASP A C 1
ATOM 5421 O O . ASP A 1 684 ? 14.280 14.564 -32.925 1.00 59.47 684 ASP A O 1
ATOM 5425 N N . CYS A 1 685 ? 12.504 15.116 -31.710 1.00 67.06 685 CYS A N 1
ATOM 5426 C CA . CYS A 1 685 ? 12.876 14.301 -30.544 1.00 67.06 685 CYS A CA 1
ATOM 5427 C C . CYS A 1 685 ? 12.539 12.798 -30.699 1.00 67.06 685 CYS A C 1
ATOM 5429 O O . CYS A 1 685 ? 12.172 12.140 -29.726 1.00 67.06 685 CYS A O 1
ATOM 5431 N N . SER A 1 686 ? 12.642 12.253 -31.916 1.00 85.12 686 SER A N 1
ATOM 5432 C CA . SER A 1 686 ? 12.363 10.839 -32.200 1.00 85.12 686 SER A CA 1
ATOM 5433 C C . SER A 1 686 ? 13.582 9.943 -31.961 1.00 85.12 686 SER A C 1
ATOM 5435 O O . SER A 1 686 ? 14.702 10.255 -32.361 1.00 85.12 686 SER A O 1
ATOM 5437 N N . VAL A 1 687 ? 13.355 8.782 -31.348 1.00 87.62 687 VAL A N 1
ATOM 5438 C CA . VAL A 1 687 ? 14.370 7.752 -31.120 1.00 87.62 687 VAL A CA 1
ATOM 5439 C C . VAL A 1 687 ? 14.469 6.865 -32.361 1.00 87.62 687 VAL A C 1
ATOM 5441 O O . VAL A 1 687 ? 13.505 6.193 -32.713 1.00 87.62 687 VAL A O 1
ATOM 5444 N N . TYR A 1 688 ? 15.638 6.846 -33.002 1.00 90.25 688 TYR A N 1
ATOM 5445 C CA . TYR A 1 688 ? 15.933 6.070 -34.214 1.00 90.25 688 TYR A CA 1
ATOM 5446 C C . TYR A 1 688 ? 16.715 4.782 -33.904 1.00 90.25 688 TYR A C 1
ATOM 5448 O O . TYR A 1 688 ? 17.307 4.634 -32.829 1.00 90.25 688 TYR A O 1
ATOM 5456 N N . LYS A 1 689 ? 16.813 3.863 -34.874 1.00 90.38 689 LYS A N 1
ATOM 5457 C CA . LYS A 1 689 ? 17.508 2.566 -34.736 1.00 90.38 689 LYS A CA 1
ATOM 5458 C C . LYS A 1 689 ? 18.973 2.707 -34.306 1.00 90.38 689 LYS A C 1
ATOM 5460 O O . LYS A 1 689 ? 19.470 1.894 -33.527 1.00 90.38 689 LYS A O 1
ATOM 5465 N N . LYS A 1 690 ? 19.654 3.771 -34.749 1.00 90.62 690 LYS A N 1
ATOM 5466 C CA . LYS A 1 690 ? 21.027 4.117 -34.326 1.00 90.62 690 LYS A CA 1
ATOM 5467 C C . LYS A 1 690 ? 21.172 4.265 -32.803 1.00 90.62 690 LYS A C 1
ATOM 5469 O O . LYS A 1 690 ? 22.177 3.829 -32.249 1.00 90.62 690 LYS A O 1
ATOM 5474 N N . HIS A 1 691 ? 20.168 4.814 -32.115 1.00 91.12 691 HIS A N 1
ATOM 5475 C CA . HIS A 1 691 ? 20.211 5.018 -30.665 1.00 91.12 691 HIS A CA 1
ATOM 5476 C C . HIS A 1 691 ? 20.081 3.695 -29.910 1.00 91.12 691 HIS A C 1
ATOM 5478 O O . HIS A 1 691 ? 20.809 3.465 -28.948 1.00 91.12 691 HIS A O 1
ATOM 5484 N N . PHE A 1 692 ? 19.221 2.793 -30.394 1.00 91.12 692 PHE A N 1
ATOM 5485 C CA . PHE A 1 692 ? 19.135 1.429 -29.874 1.00 91.12 692 PHE A CA 1
ATOM 5486 C C . PHE A 1 692 ? 20.440 0.656 -30.083 1.00 91.12 692 PHE A C 1
ATOM 5488 O O . PHE A 1 692 ? 20.873 -0.030 -29.168 1.00 91.12 692 PHE A O 1
ATOM 5495 N N . GLN A 1 693 ? 21.124 0.813 -31.222 1.00 90.75 693 GLN A N 1
ATOM 5496 C CA . GLN A 1 693 ? 22.422 0.158 -31.433 1.00 90.75 693 GLN A CA 1
ATOM 5497 C C . GLN A 1 693 ? 23.502 0.655 -30.457 1.00 90.75 693 GLN A C 1
ATOM 5499 O O . GLN A 1 693 ? 24.293 -0.146 -29.962 1.00 90.75 693 GLN A O 1
ATOM 5504 N N . ILE A 1 694 ? 23.518 1.957 -30.143 1.00 90.06 694 ILE A N 1
ATOM 5505 C CA . ILE A 1 694 ? 24.394 2.522 -29.103 1.00 90.06 694 ILE A CA 1
ATOM 5506 C C . ILE A 1 694 ? 24.026 1.948 -27.727 1.00 90.06 694 ILE A C 1
ATOM 5508 O O . ILE A 1 694 ? 24.917 1.576 -26.971 1.00 90.06 694 ILE A O 1
ATOM 5512 N N . ALA A 1 695 ? 22.733 1.838 -27.413 1.00 91.69 695 ALA A N 1
ATOM 5513 C CA . ALA A 1 695 ? 22.261 1.299 -26.140 1.00 91.69 695 ALA A CA 1
ATOM 5514 C C . ALA A 1 695 ? 22.580 -0.202 -25.970 1.00 91.69 695 ALA A C 1
ATOM 5516 O O . ALA A 1 695 ? 23.044 -0.591 -24.904 1.00 91.69 695 ALA A O 1
ATOM 5517 N N . ILE A 1 696 ? 22.424 -1.032 -27.011 1.00 90.88 696 ILE A N 1
ATOM 5518 C CA . ILE A 1 696 ? 22.770 -2.471 -26.981 1.00 90.88 696 ILE A CA 1
ATOM 5519 C C . ILE A 1 696 ? 24.254 -2.668 -26.644 1.00 90.88 696 ILE A C 1
ATOM 5521 O O . ILE A 1 696 ? 24.598 -3.557 -25.874 1.00 90.88 696 ILE A O 1
ATOM 5525 N N . ASN A 1 697 ? 25.132 -1.808 -27.168 1.00 89.44 697 ASN A N 1
ATOM 5526 C CA . ASN A 1 697 ? 26.569 -1.862 -26.887 1.00 89.44 697 ASN A CA 1
ATOM 5527 C C . ASN A 1 697 ? 26.940 -1.399 -25.458 1.00 89.44 697 ASN A C 1
ATOM 5529 O O . ASN A 1 697 ? 28.107 -1.490 -25.085 1.00 89.44 697 ASN A O 1
ATOM 5533 N N . LEU A 1 698 ? 25.986 -0.856 -24.691 1.00 89.25 698 LEU A N 1
ATOM 5534 C CA . LEU A 1 698 ? 26.174 -0.346 -23.326 1.00 89.25 698 LEU A CA 1
ATOM 5535 C C . LEU A 1 698 ? 25.442 -1.176 -22.257 1.00 89.25 698 LEU A C 1
ATOM 5537 O O . LEU A 1 698 ? 25.812 -1.093 -21.089 1.00 89.25 698 LEU A O 1
ATOM 5541 N N . VAL A 1 699 ? 24.403 -1.935 -22.625 1.00 89.56 699 VAL A N 1
ATOM 5542 C CA . VAL A 1 699 ? 23.629 -2.773 -21.694 1.00 89.56 699 VAL A CA 1
ATOM 5543 C C . VAL A 1 699 ? 24.194 -4.190 -21.661 1.00 89.56 699 VAL A C 1
ATOM 5545 O O . VAL A 1 699 ? 24.024 -4.973 -22.599 1.00 89.56 699 VAL A O 1
ATOM 5548 N N . GLU A 1 700 ? 24.807 -4.545 -20.537 1.00 88.25 700 GLU A N 1
ATOM 5549 C CA . GLU A 1 700 ? 25.115 -5.936 -20.205 1.00 88.25 700 GLU A CA 1
ATOM 5550 C C . GLU A 1 700 ? 23.857 -6.644 -19.656 1.00 88.25 700 GLU A C 1
ATOM 5552 O O . GLU A 1 700 ? 23.066 -6.026 -18.939 1.00 88.25 700 GLU A O 1
ATOM 5557 N N . PRO A 1 701 ? 23.621 -7.929 -19.987 1.00 89.12 701 PRO A N 1
ATOM 5558 C CA . PRO A 1 701 ? 22.460 -8.665 -19.490 1.00 89.12 701 PRO A CA 1
ATOM 5559 C C . PRO A 1 701 ? 22.596 -8.964 -17.988 1.00 89.12 701 PRO A C 1
ATOM 5561 O O . PRO A 1 701 ? 23.554 -9.616 -17.573 1.00 89.12 701 PRO A O 1
ATOM 5564 N N . SER A 1 702 ? 21.598 -8.594 -17.174 1.00 86.31 702 SER A N 1
ATOM 5565 C CA . SER A 1 702 ? 21.611 -8.823 -15.713 1.00 86.31 702 SER A CA 1
ATOM 5566 C C . SER A 1 702 ? 21.530 -10.300 -15.289 1.00 86.31 702 SER A C 1
ATOM 5568 O O . SER A 1 702 ? 21.603 -10.605 -14.099 1.00 86.31 702 SER A O 1
ATOM 5570 N N . VAL A 1 703 ? 21.316 -11.229 -16.227 1.00 87.50 703 VAL A N 1
ATOM 5571 C CA . VAL A 1 703 ? 21.176 -12.668 -15.960 1.00 87.50 703 VAL A CA 1
ATOM 5572 C C . VAL A 1 703 ? 22.058 -13.448 -16.927 1.00 87.50 703 VAL A C 1
ATOM 5574 O O . VAL A 1 703 ? 21.898 -13.348 -18.145 1.00 87.50 703 VAL A O 1
ATOM 5577 N N . SER A 1 704 ? 22.976 -14.257 -16.395 1.00 89.12 704 SER A N 1
ATOM 5578 C CA . SER A 1 704 ? 23.852 -15.083 -17.228 1.00 89.12 704 SER A CA 1
ATOM 5579 C C . SER A 1 704 ? 23.113 -16.289 -17.828 1.00 89.12 704 SER A C 1
ATOM 5581 O O . SER A 1 704 ? 22.052 -16.713 -17.354 1.00 89.12 704 SER A O 1
ATOM 5583 N N . SER A 1 705 ? 23.695 -16.901 -18.864 1.00 87.75 705 SER A N 1
ATOM 5584 C CA . SER A 1 705 ? 23.190 -18.170 -19.410 1.00 87.75 705 SER A CA 1
ATOM 5585 C C . SER A 1 705 ? 23.209 -19.303 -18.372 1.00 87.75 705 SER A C 1
ATOM 5587 O O . SER A 1 705 ? 22.325 -20.160 -18.396 1.00 87.75 705 SER A O 1
ATOM 5589 N N . GLU A 1 706 ? 24.171 -19.288 -17.443 1.00 88.44 706 GLU A N 1
ATOM 5590 C CA . GLU A 1 706 ? 24.275 -20.262 -16.349 1.00 88.44 706 GLU A CA 1
ATOM 5591 C C . GLU A 1 706 ? 23.142 -20.075 -15.332 1.00 88.44 706 GLU A C 1
ATOM 5593 O O . GLU A 1 706 ? 22.445 -21.037 -15.002 1.00 88.44 706 GLU A O 1
ATOM 5598 N N . ASP A 1 707 ? 22.878 -18.831 -14.915 1.00 86.25 707 ASP A N 1
ATOM 5599 C CA . ASP A 1 707 ? 21.757 -18.492 -14.028 1.00 86.25 707 ASP A CA 1
ATOM 5600 C C . ASP A 1 707 ? 20.421 -18.888 -14.658 1.00 86.25 707 ASP A C 1
ATOM 5602 O O . ASP A 1 707 ? 19.571 -19.502 -14.011 1.00 86.25 707 ASP A O 1
ATOM 5606 N N . ARG A 1 708 ? 20.230 -18.588 -15.950 1.00 86.88 708 ARG A N 1
ATOM 5607 C CA . ARG A 1 708 ? 19.028 -18.972 -16.701 1.00 86.88 708 ARG A CA 1
ATOM 5608 C C . ARG A 1 708 ? 18.810 -20.485 -16.674 1.00 86.88 708 ARG A C 1
ATOM 5610 O O . ARG A 1 708 ? 17.689 -20.933 -16.422 1.00 86.88 708 ARG A O 1
ATOM 5617 N N . GLU A 1 709 ? 19.853 -21.277 -16.913 1.00 88.12 709 GLU A N 1
ATOM 5618 C CA . GLU A 1 709 ? 19.758 -22.737 -16.855 1.00 88.12 709 GLU A CA 1
ATOM 5619 C C . GLU A 1 709 ? 19.499 -23.234 -15.420 1.00 88.12 709 GLU A C 1
ATOM 5621 O O . GLU A 1 709 ? 18.717 -24.166 -15.214 1.00 88.12 709 GLU A O 1
ATOM 5626 N N . TRP A 1 710 ? 20.089 -22.584 -14.414 1.00 88.19 710 TRP A N 1
ATOM 5627 C CA . TRP A 1 710 ? 19.856 -22.867 -12.998 1.00 88.19 710 TRP A CA 1
ATOM 5628 C C . TRP A 1 710 ? 18.397 -22.609 -12.583 1.00 88.19 710 TRP A C 1
ATOM 5630 O O . TRP A 1 710 ? 17.769 -23.494 -11.996 1.00 88.19 710 TRP A O 1
ATOM 5640 N N . TYR A 1 711 ? 17.804 -21.471 -12.966 1.00 86.88 711 TYR A N 1
ATOM 5641 C CA . TYR A 1 711 ? 16.387 -21.173 -12.714 1.00 86.88 711 TYR A CA 1
ATOM 5642 C C . TYR A 1 711 ? 15.452 -22.174 -13.417 1.00 86.88 711 TYR A C 1
ATOM 5644 O O . TYR A 1 711 ? 14.456 -22.601 -12.827 1.00 86.88 711 TYR A O 1
ATOM 5652 N N . LEU A 1 712 ? 15.783 -22.619 -14.636 1.00 86.88 712 LEU A N 1
ATOM 5653 C CA . LEU A 1 712 ? 15.024 -23.657 -15.352 1.00 86.88 712 LEU A CA 1
ATOM 5654 C C . LEU A 1 712 ? 15.120 -25.030 -14.662 1.00 86.88 712 LEU A C 1
ATOM 5656 O O . LEU A 1 712 ? 14.102 -25.700 -14.469 1.00 86.88 712 LEU A O 1
ATOM 5660 N N . LYS A 1 713 ? 16.317 -25.434 -14.216 1.00 88.25 713 LYS A N 1
ATOM 5661 C CA . LYS A 1 713 ? 16.522 -26.643 -13.397 1.00 88.25 713 LYS A CA 1
ATOM 5662 C C . LYS A 1 713 ? 15.733 -26.564 -12.084 1.00 88.25 713 LYS A C 1
ATOM 5664 O O . LYS A 1 713 ? 15.127 -27.557 -11.674 1.00 88.25 713 LYS A O 1
ATOM 5669 N N . MET A 1 714 ? 15.686 -25.389 -11.452 1.00 84.00 714 MET A N 1
ATOM 5670 C CA . MET A 1 714 ? 14.919 -25.150 -10.227 1.00 84.00 714 MET A CA 1
ATOM 5671 C C . MET A 1 714 ? 13.404 -25.250 -10.459 1.00 84.00 714 MET A C 1
ATOM 5673 O O . MET A 1 714 ? 12.724 -25.924 -9.684 1.00 84.00 714 MET A O 1
ATOM 5677 N N . LYS A 1 715 ? 12.879 -24.661 -11.547 1.00 85.75 715 LYS A N 1
ATOM 5678 C CA . LYS A 1 715 ? 11.466 -24.784 -11.950 1.00 85.75 715 LYS A CA 1
ATOM 5679 C C . LYS A 1 715 ? 11.050 -26.254 -12.040 1.00 85.75 715 LYS A C 1
ATOM 5681 O O . LYS A 1 715 ? 10.102 -26.667 -11.372 1.00 85.75 715 LYS A O 1
ATOM 5686 N N . ASN A 1 716 ? 11.805 -27.053 -12.797 1.00 85.50 716 ASN A N 1
ATOM 5687 C CA . ASN A 1 716 ? 11.527 -28.480 -12.979 1.00 85.50 716 ASN A CA 1
ATOM 5688 C C . ASN A 1 716 ? 11.538 -29.233 -11.637 1.00 85.50 716 ASN A C 1
ATOM 5690 O O . ASN A 1 716 ? 10.618 -29.995 -11.346 1.00 85.50 716 ASN A O 1
ATOM 5694 N N . ARG A 1 717 ? 12.517 -28.952 -10.764 1.00 83.69 717 ARG A N 1
ATOM 5695 C CA . ARG A 1 717 ? 12.615 -29.559 -9.426 1.00 83.69 717 ARG A CA 1
ATOM 5696 C C . ARG A 1 717 ? 11.413 -29.235 -8.529 1.00 83.69 717 ARG A C 1
ATOM 5698 O O . ARG A 1 717 ? 10.949 -30.113 -7.801 1.00 83.69 717 ARG A O 1
ATOM 5705 N N . ILE A 1 718 ? 10.914 -27.998 -8.564 1.00 77.88 718 ILE A N 1
ATOM 5706 C CA . ILE A 1 718 ? 9.738 -27.568 -7.787 1.00 77.88 718 ILE A CA 1
ATOM 5707 C C . ILE A 1 718 ? 8.459 -28.214 -8.342 1.00 77.88 718 ILE A C 1
ATOM 5709 O O . ILE A 1 718 ? 7.612 -28.667 -7.568 1.00 77.88 718 ILE A O 1
ATOM 5713 N N . GLU A 1 719 ? 8.327 -28.325 -9.666 1.00 76.25 719 GLU A N 1
ATOM 5714 C CA . GLU A 1 719 ? 7.218 -29.052 -10.290 1.00 76.25 719 GLU A CA 1
ATOM 5715 C C . GLU A 1 719 ? 7.219 -30.549 -9.949 1.00 76.25 719 GLU A C 1
ATOM 5717 O O . GLU A 1 719 ? 6.172 -31.082 -9.579 1.00 76.25 719 GLU A O 1
ATOM 5722 N N . ASP A 1 720 ? 8.367 -31.227 -10.028 1.00 76.69 720 ASP A N 1
ATOM 5723 C CA . ASP A 1 720 ? 8.488 -32.655 -9.707 1.00 76.69 720 ASP A CA 1
ATOM 5724 C C . ASP A 1 720 ? 8.175 -32.941 -8.232 1.00 76.69 720 ASP A C 1
ATOM 5726 O O . ASP A 1 720 ? 7.455 -33.897 -7.921 1.00 76.69 720 ASP A O 1
ATOM 5730 N N . PHE A 1 721 ? 8.627 -32.063 -7.326 1.00 69.94 721 PHE A N 1
ATOM 5731 C CA . PHE A 1 721 ? 8.286 -32.123 -5.904 1.00 69.94 721 PHE A CA 1
ATOM 5732 C C . PHE A 1 721 ? 6.768 -32.025 -5.676 1.00 69.94 721 PHE A C 1
ATOM 5734 O O . PHE A 1 721 ? 6.207 -32.817 -4.917 1.00 69.94 721 PHE A O 1
ATOM 5741 N N . ARG A 1 722 ? 6.074 -31.112 -6.376 1.00 64.56 722 ARG A N 1
ATOM 5742 C CA . ARG A 1 722 ? 4.605 -30.965 -6.289 1.00 64.56 722 ARG A CA 1
ATOM 5743 C C . ARG A 1 722 ? 3.851 -32.118 -6.964 1.00 64.56 722 ARG A C 1
ATOM 5745 O O . ARG A 1 722 ? 2.793 -32.505 -6.479 1.00 64.56 722 ARG A O 1
ATOM 5752 N N . LYS A 1 723 ? 4.408 -32.721 -8.021 1.00 65.88 723 LYS A N 1
ATOM 5753 C CA . LYS A 1 723 ? 3.876 -33.924 -8.697 1.00 65.88 723 LYS A CA 1
ATOM 5754 C C . LYS A 1 723 ? 4.106 -35.224 -7.902 1.00 65.88 723 LYS A C 1
ATOM 5756 O O . LYS A 1 723 ? 3.755 -36.298 -8.385 1.00 65.88 723 LYS A O 1
ATOM 5761 N N . GLY A 1 724 ? 4.702 -35.156 -6.706 1.00 57.69 724 GLY A N 1
ATOM 5762 C CA . GLY A 1 724 ? 4.946 -36.312 -5.833 1.00 57.69 724 GLY A CA 1
ATOM 5763 C C . GLY A 1 724 ? 5.997 -37.295 -6.362 1.00 57.69 724 GLY A C 1
ATOM 5764 O O . GLY A 1 724 ? 6.208 -38.356 -5.771 1.00 57.69 724 GLY A O 1
ATOM 5765 N N . ARG A 1 725 ? 6.684 -36.952 -7.459 1.00 48.12 725 ARG A N 1
ATOM 5766 C CA . ARG A 1 725 ? 7.761 -37.761 -8.025 1.00 48.12 725 ARG A CA 1
ATOM 5767 C C . ARG A 1 725 ? 9.006 -37.547 -7.178 1.00 48.12 725 ARG A C 1
ATOM 5769 O O . ARG A 1 725 ? 9.736 -36.575 -7.356 1.00 48.12 725 ARG A O 1
ATOM 5776 N N . LYS A 1 726 ? 9.263 -38.470 -6.245 1.00 41.81 726 LYS A N 1
ATOM 5777 C CA . LYS A 1 726 ? 10.570 -38.559 -5.584 1.00 41.81 726 LYS A CA 1
ATOM 5778 C C . LYS A 1 726 ? 11.635 -38.740 -6.666 1.00 41.81 726 LYS A C 1
ATOM 5780 O O . LYS A 1 726 ? 11.734 -39.814 -7.251 1.00 41.81 726 LYS A O 1
ATOM 5785 N N . SER A 1 727 ? 12.412 -37.689 -6.922 1.00 39.16 727 SER A N 1
ATOM 5786 C CA . SER A 1 727 ? 13.630 -37.781 -7.723 1.00 39.16 727 SER A CA 1
ATOM 5787 C C . SER A 1 727 ? 14.554 -38.794 -7.052 1.00 39.16 727 SER A C 1
ATOM 5789 O O . SER A 1 727 ? 15.016 -38.567 -5.934 1.00 39.16 727 SER A O 1
ATOM 5791 N N . SER A 1 728 ? 14.767 -39.931 -7.709 1.00 35.78 728 SER A N 1
ATOM 5792 C CA . SER A 1 728 ? 15.750 -40.925 -7.301 1.00 35.78 728 SER A CA 1
ATOM 5793 C C . SER A 1 728 ? 17.153 -40.362 -7.530 1.00 35.78 728 SER A C 1
ATOM 5795 O O . SER A 1 728 ? 17.615 -40.286 -8.672 1.00 35.78 728 SER A O 1
ATOM 5797 N N . ARG A 1 729 ? 17.804 -39.965 -6.439 1.00 33.34 729 ARG A N 1
ATOM 5798 C CA . ARG A 1 729 ? 19.241 -39.715 -6.311 1.00 33.34 729 ARG A CA 1
ATOM 5799 C C . ARG A 1 729 ? 19.702 -40.275 -4.974 1.00 33.34 729 ARG A C 1
ATOM 5801 O O . ARG A 1 729 ? 18.910 -40.147 -4.014 1.00 33.34 729 ARG A O 1
#

Organism: NCBI:txid96803